Protein 8FVQ (pdb70)

Foldseek 3Di:
DAEEEEDPPVVFFDAQKKWFFFAPPDDLVRQVVLVVVLQVVQVVVVWHKDWPAADDDGTGTTMMGTHPVCVVVSSPTPRTRYMYTDGDDDDD/DQDLQLVQQAFPFADAQALEEEEEEWFDAPCLQQQHPVAEAEPAAEAFDDPCPLQRHFVVHFLSFCQAGCPQHQQPNHHYYYHYQAGSVGDGDLVSVLVVLVVVVVVCVVPPGAAYEYEAEDKDFDDPVQLVSVVVSLVVPHAYFYEQDKQLEASCGMPPLVRPLHAYEWAAASQLEWQDDPRITTHFFQSHLAYGHFFQRWGTRSPDSHDIGGHGGSSSGSSNVSNLLSGVCRVVVPDRSLRSSLVQQVSWDAPSYDLVSHDDVRSVNGGRTYGHHHHPVSPDKKGKDKHKFPWQFQDAFTKTKTDDDPQWAFQEKKKFAPVLQFFWWDWDADPNHIIIMTGGHHPGGTMMIMTMIIRAPPKDKDKDKDAAQVDKDADCAAWQEKIKGADDRDAVRMDGDHRRIMMMTIDMDHVPKDKDKDKDADPDQKDKDFDDPRKFFRYKFKHVVRWRMWHDRGRMIMTGGCSIMIMTMIMID/DPVPD

Structure (mmCIF, N/CA/C/O backbone):
data_8FVQ
#
_entry.id   8FVQ
#
_cell.length_a   71.300
_cell.length_b   150.593
_cell.length_c   63.541
_cell.angle_alpha   90.00
_cell.angle_beta   90.00
_cell.angle_gamma   90.00
#
_symmetry.space_group_name_H-M   'P 21 21 21'
#
loop_
_entity.id
_entity.type
_entity.pdbx_description
1 polymer 'Proprotein convertase subtilisin/kexin type 9'
2 polymer 'Proprotein convertase subtilisin/kexin type 9'
3 polymer 'ACE-PHE-VAL-DAB-THR-THR-PHE-MAA-BIF-YBR inhibitor'
4 water water
#
loop_
_atom_site.group_PDB
_atom_site.id
_atom_site.type_symbol
_atom_site.label_atom_id
_atom_site.label_alt_id
_atom_site.label_comp_id
_atom_site.label_asym_id
_atom_site.label_entity_id
_atom_site.label_seq_id
_atom_site.pdbx_PDB_ins_code
_atom_site.Cartn_x
_atom_site.Cartn_y
_atom_site.Cartn_z
_atom_site.occupancy
_atom_site.B_iso_or_equiv
_atom_site.auth_seq_id
_atom_site.auth_comp_id
_atom_site.auth_asym_id
_atom_site.auth_atom_id
_atom_site.pdbx_PDB_model_num
ATOM 1 N N . THR A 1 61 ? 99.752 52.725 141.688 1.00 41.61 61 THR A N 1
ATOM 2 C CA . THR A 1 61 ? 99.996 51.286 141.682 1.00 40.15 61 THR A CA 1
ATOM 3 C C . THR A 1 61 ? 99.832 50.679 140.280 1.00 35.06 61 THR A C 1
ATOM 4 O O . THR A 1 61 ? 99.956 49.471 140.123 1.00 32.16 61 THR A O 1
ATOM 8 N N . ALA A 1 62 ? 99.560 51.510 139.266 1.00 26.92 62 ALA A N 1
ATOM 9 C CA . ALA A 1 62 ? 99.276 51.008 137.925 1.00 24.13 62 ALA A CA 1
ATOM 10 C C . ALA A 1 62 ? 100.559 50.607 137.197 1.00 24.67 62 ALA A C 1
ATOM 11 O O . ALA A 1 62 ? 101.580 51.288 137.295 1.00 24.65 62 ALA A O 1
ATOM 13 N N . THR A 1 63 ? 100.501 49.510 136.439 1.00 22.99 63 THR A N 1
ATOM 14 C CA . THR A 1 63 ? 101.692 48.986 135.784 1.00 19.68 63 THR A CA 1
ATOM 15 C C . THR A 1 63 ? 101.560 48.982 134.265 1.00 20.00 63 THR A C 1
ATOM 16 O O . THR A 1 63 ? 100.461 49.027 133.708 1.00 19.33 63 THR A O 1
ATOM 20 N N . PHE A 1 64 ? 102.726 48.925 133.611 1.00 22.17 64 PHE A N 1
ATOM 21 C CA . PHE A 1 64 ? 102.878 48.926 132.160 1.00 18.59 64 PHE A CA 1
ATOM 22 C C . PHE A 1 64 ? 103.545 47.632 131.703 1.00 19.16 64 PHE A C 1
ATOM 23 O O . PHE A 1 64 ? 104.414 47.091 132.395 1.00 23.88 64 PHE A O 1
ATOM 31 N N . HIS A 1 65 ? 103.133 47.138 130.537 1.00 16.03 65 HIS A N 1
ATOM 32 C CA . HIS A 1 65 ? 103.488 45.807 130.060 1.00 16.14 65 HIS A CA 1
ATOM 33 C C . HIS A 1 65 ? 103.583 45.839 128.539 1.00 16.93 65 HIS A C 1
ATOM 34 O O . HIS A 1 65 ? 102.797 46.522 127.881 1.00 16.57 65 HIS A O 1
ATOM 41 N N . ARG A 1 66 ? 104.538 45.087 127.991 1.00 16.87 66 ARG A N 1
ATOM 42 C CA . ARG A 1 66 ? 104.731 44.984 126.552 1.00 15.06 66 ARG A CA 1
ATOM 43 C C . ARG A 1 66 ? 105.427 43.667 126.232 1.00 15.82 66 ARG A C 1
ATOM 44 O O . ARG A 1 66 ? 106.144 43.090 127.058 1.00 20.12 66 ARG A O 1
ATOM 52 N N . CYS A 1 67 ? 105.217 43.219 125.001 1.00 18.04 67 CYS A N 1
ATOM 53 C CA . CYS A 1 67 ? 105.593 41.874 124.590 1.00 18.46 67 CYS A CA 1
ATOM 54 C C . CYS A 1 67 ? 107.090 41.649 124.775 1.00 20.03 67 CYS A C 1
ATOM 55 O O . CYS A 1 67 ? 107.909 42.482 124.378 1.00 18.10 67 CYS A O 1
ATOM 58 N N . ALA A 1 68 ? 107.441 40.521 125.399 1.00 20.56 68 ALA A N 1
ATOM 59 C CA . ALA A 1 68 ? 108.841 40.174 125.602 1.00 16.00 68 ALA A CA 1
ATOM 60 C C . ALA A 1 68 ? 109.535 39.797 124.299 1.00 22.59 68 ALA A C 1
ATOM 61 O O . ALA A 1 68 ? 110.772 39.848 124.226 1.00 21.39 68 ALA A O 1
ATOM 63 N N . LYS A 1 69 ? 108.779 39.419 123.270 1.00 20.49 69 LYS A N 1
ATOM 64 C CA . LYS A 1 69 ? 109.365 39.113 121.967 1.00 23.53 69 LYS A CA 1
ATOM 65 C C . LYS A 1 69 ? 109.375 40.407 121.177 1.00 20.02 69 LYS A C 1
ATOM 66 O O . LYS A 1 69 ? 108.376 40.779 120.557 1.00 21.01 69 LYS A O 1
ATOM 72 N N . ASP A 1 70 ? 110.520 41.079 121.186 1.00 22.82 70 ASP A N 1
ATOM 73 C CA . ASP A 1 70 ? 110.630 42.413 120.606 1.00 20.59 70 ASP A CA 1
ATOM 74 C C . ASP A 1 70 ? 110.147 42.535 119.159 1.00 22.14 70 ASP A C 1
ATOM 75 O O . ASP A 1 70 ? 109.538 43.567 118.826 1.00 24.39 70 ASP A O 1
ATOM 80 N N . PRO A 1 71 ? 110.387 41.578 118.261 1.00 19.10 71 PRO A N 1
ATOM 81 C CA . PRO A 1 71 ? 109.808 41.692 116.915 1.00 16.73 71 PRO A CA 1
ATOM 82 C C . PRO A 1 71 ? 108.288 41.686 116.885 1.00 18.15 71 PRO A C 1
ATOM 83 O O . PRO A 1 71 ? 107.705 42.166 115.915 1.00 20.76 71 PRO A O 1
ATOM 87 N N . TRP A 1 72 ? 107.612 41.153 117.889 1.00 19.75 72 TRP A N 1
ATOM 88 C CA . TRP A 1 72 ? 106.160 41.077 117.811 1.00 16.51 72 TRP A CA 1
ATOM 89 C C . TRP A 1 72 ? 105.464 42.304 118.381 1.00 15.07 72 TRP A C 1
ATOM 90 O O . TRP A 1 72 ? 104.237 42.371 118.342 1.00 15.81 72 TRP A O 1
ATOM 101 N N . ARG A 1 73 ? 106.211 43.263 118.912 1.00 16.82 73 ARG A N 1
ATOM 102 C CA . ARG A 1 73 ? 105.622 44.455 119.494 1.00 13.79 73 ARG A CA 1
ATOM 103 C C . ARG A 1 73 ? 105.100 45.376 118.401 1.00 15.75 73 ARG A C 1
ATOM 104 O O . ARG A 1 73 ? 105.581 45.361 117.267 1.00 23.08 73 ARG A O 1
ATOM 112 N N . LEU A 1 74 ? 104.108 46.191 118.750 1.00 19.01 74 LEU A N 1
ATOM 113 C CA . LEU A 1 74 ? 103.557 47.214 117.857 1.00 20.00 74 LEU A CA 1
ATOM 114 C C . LEU A 1 74 ? 103.493 48.529 118.624 1.00 21.93 74 LEU A C 1
ATOM 115 O O . LEU A 1 74 ? 102.423 48.958 119.084 1.00 20.63 74 LEU A O 1
ATOM 120 N N . PRO A 1 75 ? 104.627 49.199 118.784 1.00 20.34 75 PRO A N 1
ATOM 121 C CA . PRO A 1 75 ? 104.633 50.433 119.570 1.00 19.82 75 PRO A CA 1
ATOM 122 C C . PRO A 1 75 ? 103.790 51.489 118.887 1.00 23.21 75 PRO A C 1
ATOM 123 O O . PRO A 1 75 ? 103.586 51.459 117.673 1.00 25.35 75 PRO A O 1
ATOM 127 N N . GLY A 1 76 ? 103.284 52.419 119.690 1.00 24.75 76 GLY A N 1
ATOM 128 C CA . GLY A 1 76 ? 102.448 53.493 119.210 1.00 20.20 76 GLY A CA 1
ATOM 129 C C . GLY A 1 76 ? 100.966 53.295 119.424 1.00 19.14 76 GLY A C 1
ATOM 130 O O . GLY A 1 76 ? 100.204 54.236 119.183 1.00 23.02 76 GLY A O 1
ATOM 131 N N . THR A 1 77 ? 100.532 52.097 119.823 1.00 17.41 77 THR A N 1
ATOM 132 C CA . THR A 1 77 ? 99.144 51.823 120.182 1.00 19.05 77 THR A CA 1
ATOM 133 C C . THR A 1 77 ? 99.129 51.082 121.507 1.00 18.22 77 THR A C 1
ATOM 134 O O . THR A 1 77 ? 99.962 50.200 121.749 1.00 19.31 77 THR A O 1
ATOM 138 N N . TYR A 1 78 ? 98.193 51.460 122.369 1.00 16.35 78 TYR A N 1
ATOM 139 C CA . TYR A 1 78 ? 98.167 50.983 123.741 1.00 18.04 78 TYR A CA 1
ATOM 140 C C . TYR A 1 78 ? 96.740 50.646 124.140 1.00 15.65 78 TYR A C 1
ATOM 141 O O . TYR A 1 78 ? 95.804 51.391 123.823 1.00 13.58 78 TYR A O 1
ATOM 150 N N . VAL A 1 79 ? 96.593 49.495 124.794 1.00 14.83 79 VAL A N 1
ATOM 151 C CA . VAL A 1 79 ? 95.365 49.095 125.475 1.00 16.16 79 VAL A CA 1
ATOM 152 C C . VAL A 1 79 ? 95.445 49.635 126.900 1.00 15.60 79 VAL A C 1
ATOM 153 O O . VAL A 1 79 ? 96.273 49.191 127.690 1.00 17.99 79 VAL A O 1
ATOM 157 N N . VAL A 1 80 ? 94.598 50.601 127.222 1.00 17.79 80 VAL A N 1
ATOM 158 C CA . VAL A 1 80 ? 94.462 51.121 128.581 1.00 18.13 80 VAL A CA 1
ATOM 159 C C . VAL A 1 80 ? 93.371 50.329 129.301 1.00 21.55 80 VAL A C 1
ATOM 160 O O . VAL A 1 80 ? 92.187 50.391 128.937 1.00 14.90 80 VAL A O 1
ATOM 164 N N . VAL A 1 81 ? 93.756 49.617 130.351 1.00 22.64 81 VAL A N 1
ATOM 165 C CA . VAL A 1 81 ? 92.847 48.725 131.054 1.00 17.91 81 VAL A CA 1
ATOM 166 C C . VAL A 1 81 ? 92.497 49.335 132.402 1.00 22.69 81 VAL A C 1
ATOM 167 O O . VAL A 1 81 ? 93.390 49.671 133.192 1.00 18.84 81 VAL A O 1
ATOM 171 N N . LEU A 1 82 ? 91.190 49.460 132.664 1.00 23.95 82 LEU A N 1
ATOM 172 C CA . LEU A 1 82 ? 90.654 50.136 133.834 1.00 21.38 82 LEU A CA 1
ATOM 173 C C . LEU A 1 82 ? 90.117 49.117 134.834 1.00 21.37 82 LEU A C 1
ATOM 174 O O . LEU A 1 82 ? 89.838 47.974 134.487 1.00 26.14 82 LEU A O 1
ATOM 179 N N . LYS A 1 83 ? 89.933 49.566 136.077 1.00 24.56 83 LYS A N 1
ATOM 180 C CA . LYS A 1 83 ? 89.556 48.682 137.174 1.00 21.74 83 LYS A CA 1
ATOM 181 C C . LYS A 1 83 ? 88.169 48.063 136.980 1.00 28.32 83 LYS A C 1
ATOM 182 O O . LYS A 1 83 ? 87.185 48.754 136.701 1.00 30.77 83 LYS A O 1
ATOM 188 N N . GLU A 1 84 ? 88.103 46.750 137.204 1.00 32.98 84 GLU A N 1
ATOM 189 C CA . GLU A 1 84 ? 86.962 45.864 136.976 1.00 31.37 84 GLU A CA 1
ATOM 190 C C . GLU A 1 84 ? 85.570 46.482 137.023 1.00 28.75 84 GLU A C 1
ATOM 191 O O . GLU A 1 84 ? 84.773 46.275 136.107 1.00 35.65 84 GLU A O 1
ATOM 197 N N . GLU A 1 85 ? 85.258 47.212 138.079 1.00 30.03 85 GLU A N 1
ATOM 198 C CA . GLU A 1 85 ? 83.933 47.782 138.262 1.00 30.48 85 GLU A CA 1
ATOM 199 C C . GLU A 1 85 ? 83.726 49.103 137.530 1.00 27.13 85 GLU A C 1
ATOM 200 O O . GLU A 1 85 ? 82.705 49.754 137.745 1.00 33.84 85 GLU A O 1
ATOM 206 N N . THR A 1 86 ? 84.644 49.534 136.679 1.00 26.06 86 THR A N 1
ATOM 207 C CA . THR A 1 86 ? 84.481 50.840 136.063 1.00 25.45 86 THR A CA 1
ATOM 208 C C . THR A 1 86 ? 83.367 50.786 135.021 1.00 26.09 86 THR A C 1
ATOM 209 O O . THR A 1 86 ? 83.240 49.813 134.267 1.00 22.49 86 THR A O 1
ATOM 213 N N . HIS A 1 87 ? 82.545 51.833 135.001 1.00 22.93 87 HIS A N 1
ATOM 214 C CA . HIS A 1 87 ? 81.372 51.900 134.143 1.00 22.09 87 HIS A CA 1
ATOM 215 C C . HIS A 1 87 ? 81.703 52.565 132.812 1.00 23.03 87 HIS A C 1
ATOM 216 O O . HIS A 1 87 ? 82.592 53.416 132.722 1.00 22.00 87 HIS A O 1
ATOM 223 N N . LEU A 1 88 ? 80.956 52.179 131.775 1.00 21.45 88 LEU A N 1
ATOM 224 C CA . LEU A 1 88 ? 81.246 52.672 130.433 1.00 18.96 88 LEU A CA 1
ATOM 225 C C . LEU A 1 88 ? 81.280 54.203 130.387 1.00 28.25 88 LEU A C 1
ATOM 226 O O . LEU A 1 88 ? 82.117 54.788 129.686 1.00 23.88 88 LEU A O 1
ATOM 231 N N . SER A 1 89 ? 80.397 54.870 131.147 1.00 22.27 89 SER A N 1
ATOM 232 C CA . SER A 1 89 ? 80.448 56.328 131.235 1.00 22.46 89 SER A CA 1
ATOM 233 C C . SER A 1 89 ? 81.782 56.808 131.799 1.00 26.17 89 SER A C 1
ATOM 234 O O . SER A 1 89 ? 82.323 57.827 131.355 1.00 27.00 89 SER A O 1
ATOM 237 N N . GLN A 1 90 ? 82.331 56.094 132.777 1.00 23.85 90 GLN A N 1
ATOM 238 C CA . GLN A 1 90 ? 83.641 56.480 133.279 1.00 26.02 90 GLN A CA 1
ATOM 239 C C . GLN A 1 90 ? 84.730 56.212 132.243 1.00 25.11 90 GLN A C 1
ATOM 240 O O . GLN A 1 90 ? 85.589 57.069 132.018 1.00 24.59 90 GLN A O 1
ATOM 246 N N . SER A 1 91 ? 84.696 55.045 131.578 1.00 24.76 91 SER A N 1
ATOM 247 C CA . SER A 1 91 ? 85.687 54.741 130.544 1.00 21.57 91 SER A CA 1
ATOM 248 C C . SER A 1 91 ? 85.774 55.855 129.514 1.00 21.72 91 SER A C 1
ATOM 249 O O . SER A 1 91 ? 86.865 56.352 129.225 1.00 28.42 91 SER A O 1
ATOM 252 N N . GLU A 1 92 ? 84.632 56.271 128.953 1.00 22.08 92 GLU A N 1
ATOM 253 C CA . GLU A 1 92 ? 84.651 57.332 127.945 1.00 24.04 92 GLU A CA 1
ATOM 254 C C . GLU A 1 92 ? 85.187 58.642 128.512 1.00 23.67 92 GLU A C 1
ATOM 255 O O . GLU A 1 92 ? 85.828 59.410 127.795 1.00 28.40 92 GLU A O 1
ATOM 261 N N . ARG A 1 93 ? 84.929 58.925 129.789 1.00 24.95 93 ARG A N 1
ATOM 262 C CA . ARG A 1 93 ? 85.403 60.183 130.360 1.00 26.29 93 ARG A CA 1
ATOM 263 C C . ARG A 1 93 ? 86.909 60.156 130.540 1.00 27.21 93 ARG A C 1
ATOM 264 O O . ARG A 1 93 ? 87.592 61.146 130.249 1.00 31.32 93 ARG A O 1
ATOM 272 N N . THR A 1 94 ? 87.446 59.026 131.015 1.00 25.59 94 THR A N 1
ATOM 273 C CA . THR A 1 94 ? 88.893 58.887 131.173 1.00 25.60 94 THR A CA 1
ATOM 274 C C . THR A 1 94 ? 89.619 58.976 129.829 1.00 24.46 94 THR A C 1
ATOM 275 O O . THR A 1 94 ? 90.739 59.495 129.762 1.00 27.13 94 THR A O 1
ATOM 279 N N . ALA A 1 95 ? 89.004 58.510 128.743 1.00 21.82 95 ALA A N 1
ATOM 280 C CA . ALA A 1 95 ? 89.646 58.676 127.442 1.00 21.28 95 ALA A CA 1
ATOM 281 C C . ALA A 1 95 ? 89.740 60.151 127.060 1.00 24.66 95 ALA A C 1
ATOM 282 O O . ALA A 1 95 ? 90.807 60.626 126.652 1.00 25.93 95 ALA A O 1
ATOM 284 N N . ARG A 1 96 ? 88.635 60.902 127.185 1.00 30.49 96 ARG A N 1
ATOM 285 C CA . ARG A 1 96 ? 88.683 62.318 126.809 1.00 26.92 96 ARG A CA 1
ATOM 286 C C . ARG A 1 96 ? 89.669 63.069 127.682 1.00 20.07 96 ARG A C 1
ATOM 287 O O . ARG A 1 96 ? 90.346 63.987 127.209 1.00 25.17 96 ARG A O 1
ATOM 295 N N . ARG A 1 97 ? 89.784 62.670 128.948 1.00 20.73 97 ARG A N 1
ATOM 296 C CA . ARG A 1 97 ? 90.785 63.249 129.835 1.00 19.16 97 ARG A CA 1
ATOM 297 C C . ARG A 1 97 ? 92.195 63.011 129.310 1.00 24.56 97 ARG A C 1
ATOM 298 O O . ARG A 1 97 ? 93.010 63.938 129.244 1.00 27.04 97 ARG A O 1
ATOM 306 N N . LEU A 1 98 ? 92.502 61.767 128.929 1.00 20.39 98 LEU A N 1
ATOM 307 C CA . LEU A 1 98 ? 93.798 61.471 128.335 1.00 19.02 98 LEU A CA 1
ATOM 308 C C . LEU A 1 98 ? 94.056 62.351 127.129 1.00 20.41 98 LEU A C 1
ATOM 309 O O . LEU A 1 98 ? 95.105 62.994 127.024 1.00 24.82 98 LEU A O 1
ATOM 314 N N . GLN A 1 99 ? 93.101 62.398 126.204 1.00 22.26 99 GLN A N 1
ATOM 315 C CA . GLN A 1 99 ? 93.267 63.228 125.017 1.00 21.58 99 GLN A CA 1
ATOM 316 C C . GLN A 1 99 ? 93.526 64.683 125.383 1.00 24.89 99 GLN A C 1
ATOM 317 O O . GLN A 1 99 ? 94.349 65.351 124.749 1.00 27.40 99 GLN A O 1
ATOM 323 N N . ALA A 1 100 ? 92.834 65.194 126.401 1.00 26.85 100 ALA A N 1
ATOM 324 C CA . ALA A 1 100 ? 92.968 66.607 126.736 1.00 25.24 100 ALA A CA 1
ATOM 325 C C . ALA A 1 100 ? 94.325 66.904 127.368 1.00 26.75 100 ALA A C 1
ATOM 326 O O . ALA A 1 100 ? 95.011 67.851 126.967 1.00 23.63 100 ALA A O 1
ATOM 328 N N . GLN A 1 101 ? 94.729 66.105 128.363 1.00 26.64 101 GLN A N 1
ATOM 329 C CA . GLN A 1 101 ? 96.045 66.290 128.967 1.00 26.15 101 GLN A CA 1
ATOM 330 C C . GLN A 1 101 ? 97.167 66.087 127.957 1.00 30.00 101 GLN A C 1
ATOM 331 O O . GLN A 1 101 ? 98.230 66.709 128.080 1.00 35.08 101 GLN A O 1
ATOM 337 N N . ALA A 1 102 ? 96.962 65.232 126.953 1.00 26.04 102 ALA A N 1
ATOM 338 C CA . ALA A 1 102 ? 97.994 65.065 125.937 1.00 25.98 102 ALA A CA 1
ATOM 339 C C . ALA A 1 102 ? 98.067 66.287 125.030 1.00 29.26 102 ALA A C 1
ATOM 340 O O . ALA A 1 102 ? 99.159 66.785 124.732 1.00 36.07 102 ALA A O 1
ATOM 342 N N . ALA A 1 103 ? 96.915 66.781 124.573 1.00 28.82 103 ALA A N 1
ATOM 343 C CA . ALA A 1 103 ? 96.919 67.921 123.663 1.00 26.64 103 ALA A CA 1
ATOM 344 C C . ALA A 1 103 ? 97.531 69.140 124.329 1.00 23.14 103 ALA A C 1
ATOM 345 O O . ALA A 1 103 ? 98.230 69.919 123.682 1.00 30.78 103 ALA A O 1
ATOM 347 N N . ARG A 1 104 ? 97.290 69.314 125.626 1.00 24.45 104 ARG A N 1
ATOM 348 C CA . ARG A 1 104 ? 97.933 70.397 126.358 1.00 29.99 104 ARG A CA 1
ATOM 349 C C . ARG A 1 104 ? 99.444 70.336 126.218 1.00 36.39 104 ARG A C 1
ATOM 350 O O . ARG A 1 104 ? 100.120 71.363 126.331 1.00 39.59 104 ARG A O 1
ATOM 358 N N . ARG A 1 105 ? 99.989 69.152 125.968 1.00 32.90 105 ARG A N 1
ATOM 359 C CA . ARG A 1 105 ? 101.420 68.976 125.836 1.00 26.16 105 ARG A CA 1
ATOM 360 C C . ARG A 1 105 ? 101.877 68.897 124.387 1.00 29.41 105 ARG A C 1
ATOM 361 O O . ARG A 1 105 ? 103.068 68.696 124.138 1.00 29.25 105 ARG A O 1
ATOM 369 N N . GLY A 1 106 ? 100.976 69.044 123.426 1.00 31.60 106 GLY A N 1
ATOM 370 C CA . GLY A 1 106 ? 101.355 69.004 122.029 1.00 24.84 106 GLY A CA 1
ATOM 371 C C . GLY A 1 106 ? 101.236 67.655 121.359 1.00 31.44 106 GLY A C 1
ATOM 372 O O . GLY A 1 106 ? 101.672 67.514 120.207 1.00 26.34 106 GLY A O 1
ATOM 373 N N . TYR A 1 107 ? 100.661 66.660 122.029 1.00 24.79 107 TYR A N 1
ATOM 374 C CA . TYR A 1 107 ? 100.527 65.328 121.459 1.00 22.68 107 TYR A CA 1
ATOM 375 C C . TYR A 1 107 ? 99.128 65.151 120.894 1.00 29.30 107 TYR A C 1
ATOM 376 O O . TYR A 1 107 ? 98.141 65.316 121.621 1.00 32.38 107 TYR A O 1
ATOM 385 N N . LEU A 1 108 ? 99.052 64.832 119.601 1.00 26.94 108 LEU A N 1
ATOM 386 C CA . LEU A 1 108 ? 97.844 64.251 119.039 1.00 27.76 108 LEU A CA 1
ATOM 387 C C . LEU A 1 108 ? 97.664 62.833 119.566 1.00 27.39 108 LEU A C 1
ATOM 388 O O . LEU A 1 108 ? 98.631 62.101 119.784 1.00 27.92 108 LEU A O 1
ATOM 393 N N . THR A 1 109 ? 96.414 62.460 119.805 1.00 27.40 109 THR A N 1
ATOM 394 C CA . THR A 1 109 ? 96.051 61.101 120.161 1.00 23.41 109 THR A CA 1
ATOM 395 C C . THR A 1 109 ? 94.816 60.722 119.364 1.00 24.34 109 THR A C 1
ATOM 396 O O . THR A 1 109 ? 94.165 61.568 118.759 1.00 26.03 109 THR A O 1
ATOM 400 N N . LYS A 1 110 ? 94.486 59.436 119.370 1.00 30.49 110 LYS A N 1
ATOM 401 C CA . LYS A 1 110 ? 93.301 58.954 118.672 1.00 23.50 110 LYS A CA 1
ATOM 402 C C . LYS A 1 110 ? 92.730 57.779 119.455 1.00 25.50 110 LYS A C 1
ATOM 403 O O . LYS A 1 110 ? 93.415 56.771 119.658 1.00 23.77 110 LYS A O 1
ATOM 409 N N . ILE A 1 111 ? 91.486 57.918 119.905 1.00 23.81 111 ILE A N 1
ATOM 410 C CA . ILE A 1 111 ? 90.798 56.865 120.641 1.00 19.98 111 ILE A CA 1
ATOM 411 C C . ILE A 1 111 ? 90.174 55.919 119.620 1.00 22.12 111 ILE A C 1
ATOM 412 O O . ILE A 1 111 ? 89.181 56.270 118.985 1.00 23.11 111 ILE A O 1
ATOM 417 N N . LEU A 1 112 ? 90.745 54.720 119.463 1.00 14.62 112 LEU A N 1
ATOM 418 C CA . LEU A 1 112 ? 90.264 53.824 118.419 1.00 13.21 112 LEU A CA 1
ATOM 419 C C . LEU A 1 112 ? 89.068 52.992 118.857 1.00 15.44 112 LEU A C 1
ATOM 420 O O . LEU A 1 112 ? 88.307 52.533 118.000 1.00 19.81 112 LEU A O 1
ATOM 425 N N . HIS A 1 113 ? 88.870 52.791 120.155 1.00 16.01 113 HIS A N 1
ATOM 426 C CA . HIS A 1 113 ? 87.838 51.881 120.625 1.00 13.73 113 HIS A CA 1
ATOM 427 C C . HIS A 1 113 ? 87.689 52.046 122.127 1.00 16.32 113 HIS A C 1
ATOM 428 O O . HIS A 1 113 ? 88.682 52.240 122.826 1.00 16.98 113 HIS A O 1
ATOM 435 N N . VAL A 1 114 ? 86.455 51.959 122.614 1.00 18.78 114 VAL A N 1
ATOM 436 C CA . VAL A 1 114 ? 86.172 51.971 124.044 1.00 19.56 114 VAL A CA 1
ATOM 437 C C . VAL A 1 114 ? 85.606 50.608 124.421 1.00 20.17 114 VAL A C 1
ATOM 438 O O . VAL A 1 114 ? 84.484 50.265 124.036 1.00 20.20 114 VAL A O 1
ATOM 442 N N . PHE A 1 115 ? 86.369 49.844 125.201 1.00 19.23 115 PHE A N 1
ATOM 443 C CA . PHE A 1 115 ? 85.935 48.534 125.660 1.00 16.57 115 PHE A CA 1
ATOM 444 C C . PHE A 1 115 ? 84.886 48.630 126.755 1.00 25.21 115 PHE A C 1
ATOM 445 O O . PHE A 1 115 ? 85.013 49.411 127.710 1.00 30.24 115 PHE A O 1
ATOM 453 N N . HIS A 1 116 ? 83.851 47.811 126.613 1.00 24.21 116 HIS A N 1
ATOM 454 C CA . HIS A 1 116 ? 82.978 47.451 127.716 1.00 22.15 116 HIS A CA 1
ATOM 455 C C . HIS A 1 116 ? 82.305 46.138 127.348 1.00 20.81 116 HIS A C 1
ATOM 456 O O . HIS A 1 116 ? 81.968 45.909 126.182 1.00 23.68 116 HIS A O 1
ATOM 463 N N . GLY A 1 117 ? 82.152 45.272 128.334 1.00 18.37 117 GLY A N 1
ATOM 464 C CA . GLY A 1 117 ? 81.515 43.996 128.102 1.00 26.95 117 GLY A CA 1
ATOM 465 C C . GLY A 1 117 ? 82.275 42.853 128.743 1.00 30.15 117 GLY A C 1
ATOM 466 O O . GLY A 1 117 ? 81.679 41.976 129.373 1.00 41.99 117 GLY A O 1
ATOM 467 N N . LEU A 1 118 ? 83.590 42.839 128.551 1.00 29.70 118 LEU A N 1
ATOM 468 C CA . LEU A 1 118 ? 84.488 41.945 129.268 1.00 27.65 118 LEU A CA 1
ATOM 469 C C . LEU A 1 118 ? 85.433 42.745 130.148 1.00 29.25 118 LEU A C 1
ATOM 470 O O . LEU A 1 118 ? 85.363 42.639 131.377 1.00 32.85 118 LEU A O 1
ATOM 475 N N . LEU A 1 119 ? 86.289 43.571 129.555 1.00 23.61 119 LEU A N 1
ATOM 476 C CA . LEU A 1 119 ? 87.158 44.510 130.234 1.00 26.28 119 LEU A CA 1
ATOM 477 C C . LEU A 1 119 ? 86.715 45.924 129.913 1.00 24.27 119 LEU A C 1
ATOM 478 O O . LEU A 1 119 ? 86.401 46.219 128.761 1.00 25.88 119 LEU A O 1
ATOM 483 N N . PRO A 1 120 ? 86.665 46.807 130.898 1.00 26.82 120 PRO A N 1
ATOM 484 C CA . PRO A 1 120 ? 86.487 48.233 130.610 1.00 18.41 120 PRO A CA 1
ATOM 485 C C . PRO A 1 120 ? 87.824 48.892 130.273 1.00 23.21 120 PRO A C 1
ATOM 486 O O . PRO A 1 120 ? 88.904 48.439 130.679 1.00 16.83 120 PRO A O 1
ATOM 490 N N . GLY A 1 121 ? 87.756 49.966 129.504 1.00 18.25 121 GLY A N 1
ATOM 491 C CA . GLY A 1 121 ? 88.999 50.533 129.033 1.00 18.61 121 GLY A CA 1
ATOM 492 C C . GLY A 1 121 ? 88.843 51.046 127.627 1.00 18.29 121 GLY A C 1
ATOM 493 O O . GLY A 1 121 ? 87.728 51.238 127.147 1.00 23.51 121 GLY A O 1
ATOM 494 N N . PHE A 1 122 ? 89.977 51.281 126.976 1.00 15.99 122 PHE A N 1
ATOM 495 C CA . PHE A 1 122 ? 89.956 51.821 125.626 1.00 15.45 122 PHE A CA 1
ATOM 496 C C . PHE A 1 122 ? 91.298 51.601 124.925 1.00 16.64 122 PHE A C 1
ATOM 497 O O . PHE A 1 122 ? 92.321 51.325 125.552 1.00 19.57 122 PHE A O 1
ATOM 505 N N . LEU A 1 123 ? 91.269 51.739 123.609 1.00 13.58 123 LEU A N 1
ATOM 506 C CA . LEU A 1 123 ? 92.432 51.599 122.750 1.00 16.45 123 LEU A CA 1
ATOM 507 C C . LEU A 1 123 ? 92.810 52.970 122.205 1.00 16.53 123 LEU A C 1
ATOM 508 O O . LEU A 1 123 ? 92.007 53.599 121.516 1.00 20.47 123 LEU A O 1
ATOM 513 N N . VAL A 1 124 ? 94.036 53.412 122.469 1.00 22.85 124 VAL A N 1
ATOM 514 C CA . VAL A 1 124 ? 94.504 54.740 122.072 1.00 21.34 124 VAL A CA 1
ATOM 515 C C . VAL A 1 124 ? 95.760 54.622 121.210 1.00 18.64 124 VAL A C 1
ATOM 516 O O . VAL A 1 124 ? 96.650 53.813 121.483 1.00 19.76 124 VAL A O 1
ATOM 520 N N . LYS A 1 125 ? 95.822 55.433 120.167 1.00 20.02 125 LYS A N 1
ATOM 521 C CA . LYS A 1 125 ? 97.027 55.625 119.372 1.00 19.03 125 LYS A CA 1
ATOM 522 C C . LYS A 1 125 ? 97.722 56.880 119.887 1.00 19.25 125 LYS A C 1
ATOM 523 O O . LYS A 1 125 ? 97.151 57.973 119.830 1.00 20.16 125 LYS A O 1
ATOM 529 N N . MET A 1 126 ? 98.916 56.725 120.449 1.00 19.86 126 MET A N 1
ATOM 530 C CA . MET A 1 126 ? 99.621 57.873 121.009 1.00 18.62 126 MET A CA 1
ATOM 531 C C . MET A 1 126 ? 101.088 57.511 121.121 1.00 21.74 126 MET A C 1
ATOM 532 O O . MET A 1 126 ? 101.475 56.344 120.978 1.00 22.64 126 MET A O 1
ATOM 537 N N . SER A 1 127 ? 101.903 58.534 121.364 1.00 21.95 127 SER A N 1
ATOM 538 C CA . SER A 1 127 ? 103.321 58.308 121.589 1.00 19.23 127 SER A CA 1
ATOM 539 C C . SER A 1 127 ? 103.527 57.710 122.967 1.00 19.57 127 SER A C 1
ATOM 540 O O . SER A 1 127 ? 102.710 57.895 123.874 1.00 18.44 127 SER A O 1
ATOM 543 N N . GLY A 1 128 ? 104.619 56.953 123.100 1.00 18.27 128 GLY A N 1
ATOM 544 C CA . GLY A 1 128 ? 104.909 56.311 124.365 1.00 17.27 128 GLY A CA 1
ATOM 545 C C . GLY A 1 128 ? 105.214 57.287 125.479 1.00 16.35 128 GLY A C 1
ATOM 546 O O . GLY A 1 128 ? 104.982 56.970 126.647 1.00 19.06 128 GLY A O 1
ATOM 547 N N . ASP A 1 129 ? 105.744 58.473 125.138 1.00 16.50 129 ASP A N 1
ATOM 548 C CA . ASP A 1 129 ? 106.004 59.559 126.082 1.00 15.32 129 ASP A CA 1
ATOM 549 C C . ASP A 1 129 ? 104.886 59.729 127.101 1.00 22.04 129 ASP A C 1
ATOM 550 O O . ASP A 1 129 ? 105.141 60.087 128.255 1.00 33.55 129 ASP A O 1
ATOM 555 N N . LEU A 1 130 ? 103.646 59.474 126.699 1.00 18.12 130 LEU A N 1
ATOM 556 C CA . LEU A 1 130 ? 102.513 59.778 127.555 1.00 18.84 130 LEU A CA 1
ATOM 557 C C . LEU A 1 130 ? 102.244 58.697 128.583 1.00 17.50 130 LEU A C 1
ATOM 558 O O . LEU A 1 130 ? 101.301 58.828 129.372 1.00 21.50 130 LEU A O 1
ATOM 563 N N . LEU A 1 131 ? 103.051 57.650 128.618 1.00 14.70 131 LEU A N 1
ATOM 564 C CA . LEU A 1 131 ? 102.674 56.510 129.437 1.00 18.77 131 LEU A CA 1
ATOM 565 C C . LEU A 1 131 ? 102.716 56.856 130.921 1.00 20.26 131 LEU A C 1
ATOM 566 O O . LEU A 1 131 ? 101.826 56.448 131.678 1.00 28.37 131 LEU A O 1
ATOM 571 N N . GLU A 1 132 ? 103.706 57.634 131.362 1.00 21.97 132 GLU A N 1
ATOM 572 C CA . GLU A 1 132 ? 103.726 58.051 132.767 1.00 23.76 132 GLU A CA 1
ATOM 573 C C . GLU A 1 132 ? 102.498 58.885 133.118 1.00 21.47 132 GLU A C 1
ATOM 574 O O . GLU A 1 132 ? 101.966 58.780 134.228 1.00 20.47 132 GLU A O 1
ATOM 580 N N . LEU A 1 133 ? 102.038 59.721 132.182 1.00 23.90 133 LEU A N 1
ATOM 581 C CA . LEU A 1 133 ? 100.799 60.473 132.374 1.00 22.22 133 LEU A CA 1
ATOM 582 C C . LEU A 1 133 ? 99.587 59.545 132.394 1.00 24.11 133 LEU A C 1
ATOM 583 O O . LEU A 1 133 ? 98.789 59.565 133.342 1.00 23.17 133 LEU A O 1
ATOM 588 N N . ALA A 1 134 ? 99.439 58.716 131.355 1.00 17.16 134 ALA A N 1
ATOM 589 C CA . ALA A 1 134 ? 98.295 57.822 131.289 1.00 18.63 134 ALA A CA 1
ATOM 590 C C . ALA A 1 134 ? 98.266 56.854 132.468 1.00 24.83 134 ALA A C 1
ATOM 591 O O . ALA A 1 134 ? 97.185 56.503 132.960 1.00 28.73 134 ALA A O 1
ATOM 593 N N . LEU A 1 135 ? 99.426 56.446 132.976 1.00 21.89 135 LEU A N 1
ATOM 594 C CA . LEU A 1 135 ? 99.398 55.560 134.132 1.00 20.75 135 LEU A CA 1
ATOM 595 C C . LEU A 1 135 ? 98.767 56.227 135.344 1.00 20.22 135 LEU A C 1
ATOM 596 O O . LEU A 1 135 ? 98.304 55.528 136.249 1.00 22.53 135 LEU A O 1
ATOM 601 N N . LYS A 1 136 ? 98.709 57.552 135.372 1.00 18.13 136 LYS A N 1
ATOM 602 C CA . LYS A 1 136 ? 98.227 58.276 136.535 1.00 20.81 136 LYS A CA 1
ATOM 603 C C . LYS A 1 136 ? 96.759 58.645 136.449 1.00 22.63 136 LYS A C 1
ATOM 604 O O . LYS A 1 136 ? 96.227 59.212 137.405 1.00 23.55 136 LYS A O 1
ATOM 610 N N . LEU A 1 137 ? 96.093 58.340 135.339 1.00 25.94 137 LEU A N 1
ATOM 611 C CA . LEU A 1 137 ? 94.675 58.653 135.212 1.00 26.56 137 LEU A CA 1
ATOM 612 C C . LEU A 1 137 ? 93.860 57.907 136.262 1.00 26.88 137 LEU A C 1
ATOM 613 O O . LEU A 1 137 ? 94.276 56.855 136.752 1.00 24.80 137 LEU A O 1
ATOM 618 N N . PRO A 1 138 ? 92.702 58.436 136.636 1.00 33.97 138 PRO A N 1
ATOM 619 C CA . PRO A 1 138 ? 91.842 57.713 137.573 1.00 32.84 138 PRO A CA 1
ATOM 620 C C . PRO A 1 138 ? 91.382 56.407 136.954 1.00 28.50 138 PRO A C 1
ATOM 621 O O . PRO A 1 138 ? 91.278 56.287 135.733 1.00 27.57 138 PRO A O 1
ATOM 625 N N . HIS A 1 139 ? 91.129 55.422 137.816 1.00 21.75 139 HIS A N 1
ATOM 626 C CA . HIS A 1 139 ? 90.542 54.135 137.445 1.00 27.62 139 HIS A CA 1
ATOM 627 C C . HIS A 1 139 ? 91.514 53.199 136.724 1.00 23.00 139 HIS A C 1
ATOM 628 O O . HIS A 1 139 ? 91.177 52.032 136.499 1.00 21.60 139 HIS A O 1
ATOM 635 N N . VAL A 1 140 ? 92.700 53.670 136.342 1.00 17.38 140 VAL A N 1
ATOM 636 C CA . VAL A 1 140 ? 93.582 52.830 135.537 1.00 24.21 140 VAL A CA 1
ATOM 637 C C . VAL A 1 140 ? 94.063 51.639 136.364 1.00 23.81 140 VAL A C 1
ATOM 638 O O . VAL A 1 140 ? 94.494 51.788 137.517 1.00 22.14 140 VAL A O 1
ATOM 642 N N . ASP A 1 141 ? 93.968 50.445 135.779 1.00 19.74 141 ASP A N 1
ATOM 643 C CA . ASP A 1 141 ? 94.499 49.225 136.378 1.00 23.57 141 ASP A CA 1
ATOM 644 C C . ASP A 1 141 ? 95.901 48.939 135.836 1.00 22.81 141 ASP A C 1
ATOM 645 O O . ASP A 1 141 ? 96.861 48.828 136.601 1.00 22.50 141 ASP A O 1
ATOM 650 N N . TYR A 1 142 ? 96.038 48.851 134.519 1.00 19.92 142 TYR A N 1
ATOM 651 C CA . TYR A 1 142 ? 97.344 48.678 133.899 1.00 22.35 142 TYR A CA 1
ATOM 652 C C . TYR A 1 142 ? 97.199 49.028 132.420 1.00 23.31 142 TYR A C 1
ATOM 653 O O . TYR A 1 142 ? 96.088 49.173 131.899 1.00 23.37 142 TYR A O 1
ATOM 662 N N . ILE A 1 143 ? 98.337 49.184 131.750 1.00 18.24 143 ILE A N 1
ATOM 663 C CA . ILE A 1 143 ? 98.370 49.528 130.339 1.00 12.55 143 ILE A CA 1
ATOM 664 C C . ILE A 1 143 ? 99.294 48.550 129.646 1.00 15.40 143 ILE A C 1
ATOM 665 O O . ILE A 1 143 ? 100.362 48.224 130.178 1.00 16.58 143 ILE A O 1
ATOM 670 N N . GLU A 1 144 ? 98.890 48.093 128.451 1.00 16.02 144 GLU A N 1
ATOM 671 C CA . GLU A 1 144 ? 99.659 47.145 127.650 1.00 15.00 144 GLU A CA 1
ATOM 672 C C . GLU A 1 144 ? 99.819 47.654 126.219 1.00 17.71 144 GLU A C 1
ATOM 673 O O . GLU A 1 144 ? 98.853 48.113 125.597 1.00 14.15 144 GLU A O 1
ATOM 679 N N . GLU A 1 145 ? 101.046 47.558 125.703 1.00 18.33 145 GLU A N 1
ATOM 680 C CA . GLU A 1 145 ? 101.354 47.939 124.334 1.00 14.47 145 GLU A CA 1
ATOM 681 C C . GLU A 1 145 ? 100.833 46.875 123.369 1.00 16.41 145 GLU A C 1
ATOM 682 O O . GLU A 1 145 ? 100.938 45.679 123.633 1.00 17.57 145 GLU A O 1
ATOM 688 N N . ASP A 1 146 ? 100.234 47.302 122.259 1.00 18.75 146 ASP A N 1
ATOM 689 C CA . ASP A 1 146 ? 99.678 46.327 121.323 1.00 16.87 146 ASP A CA 1
ATOM 690 C C . ASP A 1 146 ? 100.785 45.459 120.718 1.00 19.10 146 ASP A C 1
ATOM 691 O O . ASP A 1 146 ? 101.945 45.870 120.630 1.00 16.19 146 ASP A O 1
ATOM 696 N N . SER A 1 147 ? 100.417 44.241 120.300 1.00 16.59 147 SER A N 1
ATOM 697 C CA . SER A 1 147 ? 101.366 43.319 119.696 1.00 11.62 147 SER A CA 1
ATOM 698 C C . SER A 1 147 ? 100.665 42.387 118.714 1.00 16.70 147 SER A C 1
ATOM 699 O O . SER A 1 147 ? 99.433 42.347 118.625 1.00 14.83 147 SER A O 1
ATOM 702 N N . SER A 1 148 ? 101.479 41.593 118.009 1.00 15.31 148 SER A N 1
ATOM 703 C CA . SER A 1 148 ? 101.031 40.719 116.931 1.00 14.40 148 SER A CA 1
ATOM 704 C C . SER A 1 148 ? 100.604 39.344 117.433 1.00 20.50 148 SER A C 1
ATOM 705 O O . SER A 1 148 ? 101.184 38.793 118.376 1.00 21.23 148 SER A O 1
ATOM 708 N N . VAL A 1 149 ? 99.592 38.783 116.764 1.00 18.81 149 VAL A N 1
ATOM 709 C CA . VAL A 1 149 ? 99.223 37.376 116.851 1.00 16.39 149 VAL A CA 1
ATOM 710 C C . VAL A 1 149 ? 99.236 36.784 115.443 1.00 17.57 149 VAL A C 1
ATOM 711 O O . VAL A 1 149 ? 99.014 37.487 114.450 1.00 17.46 149 VAL A O 1
ATOM 715 N N . PHE A 1 150 ? 99.479 35.480 115.356 1.00 14.96 150 PHE A N 1
ATOM 716 C CA . PHE A 1 150 ? 99.691 34.832 114.069 1.00 16.97 150 PHE A CA 1
ATOM 717 C C . PHE A 1 150 ? 98.860 33.561 113.941 1.00 20.14 150 PHE A C 1
ATOM 718 O O . PHE A 1 150 ? 98.613 32.850 114.924 1.00 20.19 150 PHE A O 1
ATOM 726 N N . ALA A 1 151 ? 98.439 33.284 112.705 1.00 16.21 151 ALA A N 1
ATOM 727 C CA . ALA A 1 151 ? 97.789 32.023 112.384 1.00 15.61 151 ALA A CA 1
ATOM 728 C C . ALA A 1 151 ? 98.655 30.848 112.799 1.00 16.49 151 ALA A C 1
ATOM 729 O O . ALA A 1 151 ? 99.812 30.753 112.390 1.00 18.64 151 ALA A O 1
ATOM 731 N N . GLN A 1 152 ? 98.090 29.949 113.609 1.00 20.25 152 GLN A N 1
ATOM 732 C CA . GLN A 1 152 ? 98.806 28.746 114.073 1.00 18.47 152 GLN A CA 1
ATOM 733 C C . GLN A 1 152 ? 98.308 27.477 113.393 1.00 17.56 152 GLN A C 1
ATOM 734 O O . GLN A 1 152 ? 98.694 26.380 113.797 1.00 17.80 152 GLN A O 1
ATOM 741 N N . SER B 2 1 ? 89.412 5.078 103.290 1.00 38.64 153 SER B N 1
ATOM 742 C CA . SER B 2 1 ? 88.893 6.345 102.795 1.00 36.33 153 SER B CA 1
ATOM 743 C C . SER B 2 1 ? 88.775 7.356 103.933 1.00 40.30 153 SER B C 1
ATOM 744 O O . SER B 2 1 ? 89.151 8.516 103.757 1.00 47.64 153 SER B O 1
ATOM 747 N N . ILE B 2 2 ? 88.265 6.913 105.085 1.00 36.20 154 ILE B N 1
ATOM 748 C CA . ILE B 2 2 ? 88.166 7.733 106.300 1.00 31.38 154 ILE B CA 1
ATOM 749 C C . ILE B 2 2 ? 89.523 8.354 106.623 1.00 28.78 154 ILE B C 1
ATOM 750 O O . ILE B 2 2 ? 90.509 7.618 106.780 1.00 26.73 154 ILE B O 1
ATOM 755 N N . PRO B 2 3 ? 89.634 9.679 106.740 1.00 24.86 155 PRO B N 1
ATOM 756 C CA . PRO B 2 3 ? 90.939 10.275 107.025 1.00 20.15 155 PRO B CA 1
ATOM 757 C C . PRO B 2 3 ? 91.466 9.828 108.377 1.00 21.03 155 PRO B C 1
ATOM 758 O O . PRO B 2 3 ? 90.709 9.611 109.324 1.00 24.85 155 PRO B O 1
ATOM 762 N N . TRP B 2 4 ? 92.787 9.687 108.456 1.00 19.63 156 TRP B N 1
ATOM 763 C CA . TRP B 2 4 ? 93.407 9.143 109.659 1.00 20.07 156 TRP B CA 1
ATOM 764 C C . TRP B 2 4 ? 92.950 9.891 110.905 1.00 25.72 156 TRP B C 1
ATOM 765 O O . TRP B 2 4 ? 92.545 9.272 111.895 1.00 26.94 156 TRP B O 1
ATOM 776 N N . ASN B 2 5 ? 92.974 11.231 110.859 1.00 24.03 157 ASN B N 1
ATOM 777 C CA . ASN B 2 5 ? 92.654 12.019 112.045 1.00 21.22 157 ASN B CA 1
ATOM 778 C C . ASN B 2 5 ? 91.241 11.743 112.538 1.00 21.65 157 ASN B C 1
ATOM 779 O O . ASN B 2 5 ? 91.000 11.704 113.749 1.00 21.88 157 ASN B O 1
ATOM 784 N N . LEU B 2 6 ? 90.291 11.536 111.622 1.00 20.24 158 LEU B N 1
ATOM 785 C CA . LEU B 2 6 ? 88.928 11.279 112.077 1.00 23.49 158 LEU B CA 1
ATOM 786 C C . LEU B 2 6 ? 88.817 9.888 112.680 1.00 24.95 158 LEU B C 1
ATOM 787 O O . LEU B 2 6 ? 88.124 9.696 113.682 1.00 24.31 158 LEU B O 1
ATOM 792 N N . GLU B 2 7 ? 89.520 8.910 112.111 1.00 27.24 159 GLU B N 1
ATOM 793 C CA . GLU B 2 7 ? 89.533 7.588 112.724 1.00 21.85 159 GLU B CA 1
ATOM 794 C C . GLU B 2 7 ? 90.185 7.637 114.099 1.00 23.91 159 GLU B C 1
ATOM 795 O O . GLU B 2 7 ? 89.727 6.969 115.039 1.00 20.06 159 GLU B O 1
ATOM 801 N N . ARG B 2 8 ? 91.251 8.438 114.238 1.00 20.77 160 ARG B N 1
ATOM 802 C CA . ARG B 2 8 ? 92.013 8.450 115.476 1.00 15.93 160 ARG B CA 1
ATOM 803 C C . ARG B 2 8 ? 91.151 8.874 116.653 1.00 21.57 160 ARG B C 1
ATOM 804 O O . ARG B 2 8 ? 91.346 8.383 117.771 1.00 18.67 160 ARG B O 1
ATOM 812 N N . ILE B 2 9 ? 90.179 9.760 116.430 1.00 18.07 161 ILE B N 1
ATOM 813 C CA . ILE B 2 9 ? 89.354 10.245 117.521 1.00 16.08 161 ILE B CA 1
ATOM 814 C C . ILE B 2 9 ? 88.064 9.442 117.654 1.00 18.43 161 ILE B C 1
ATOM 815 O O . ILE B 2 9 ? 87.162 9.839 118.383 1.00 23.93 161 ILE B O 1
ATOM 820 N N . THR B 2 10 ? 87.956 8.332 116.967 1.00 21.23 162 THR B N 1
ATOM 821 C CA . THR B 2 10 ? 86.812 7.447 117.153 1.00 20.27 162 THR B CA 1
ATOM 822 C C . THR B 2 10 ? 87.071 6.527 118.344 1.00 22.67 162 THR B C 1
ATOM 823 O O . THR B 2 10 ? 88.145 5.927 118.436 1.00 21.15 162 THR B O 1
ATOM 827 N N . PRO B 2 11 ? 86.135 6.405 119.275 1.00 25.52 163 PRO B N 1
ATOM 828 C CA . PRO B 2 11 ? 86.369 5.587 120.466 1.00 22.36 163 PRO B CA 1
ATOM 829 C C . PRO B 2 11 ? 86.353 4.108 120.126 1.00 28.73 163 PRO B C 1
ATOM 830 O O . PRO B 2 11 ? 85.864 3.717 119.056 1.00 30.47 163 PRO B O 1
ATOM 834 N N . PRO B 2 12 ? 86.874 3.251 121.016 1.00 33.60 164 PRO B N 1
ATOM 835 C CA . PRO B 2 12 ? 86.859 1.799 120.750 1.00 27.69 164 PRO B CA 1
ATOM 836 C C . PRO B 2 12 ? 85.457 1.201 120.617 1.00 30.93 164 PRO B C 1
ATOM 837 O O . PRO B 2 12 ? 85.319 0.069 120.129 1.00 28.13 164 PRO B O 1
ATOM 841 N N . ARG B 2 13 ? 84.424 1.924 121.027 1.00 29.71 165 ARG B N 1
ATOM 842 C CA . ARG B 2 13 ? 83.045 1.486 120.896 1.00 34.32 165 ARG B CA 1
ATOM 843 C C . ARG B 2 13 ? 82.228 2.705 120.496 1.00 36.34 165 ARG B C 1
ATOM 844 O O . ARG B 2 13 ? 82.276 3.724 121.188 1.00 42.65 165 ARG B O 1
ATOM 852 N N . TYR B 2 14 ? 81.514 2.638 119.375 1.00 30.98 166 TYR B N 1
ATOM 853 C CA . TYR B 2 14 ? 80.812 3.831 118.915 1.00 41.21 166 TYR B CA 1
ATOM 854 C C . TYR B 2 14 ? 79.543 3.469 118.140 1.00 45.36 166 TYR B C 1
ATOM 855 O O . TYR B 2 14 ? 79.288 2.309 117.806 1.00 43.48 166 TYR B O 1
ATOM 864 N N . ARG B 2 15 ? 78.744 4.498 117.865 1.00 41.76 167 ARG B N 1
ATOM 865 C CA . ARG B 2 15 ? 77.416 4.355 117.303 1.00 38.86 167 ARG B CA 1
ATOM 866 C C . ARG B 2 15 ? 77.335 4.972 115.911 1.00 39.98 167 ARG B C 1
ATOM 867 O O . ARG B 2 15 ? 77.047 4.285 114.930 1.00 41.50 167 ARG B O 1
ATOM 875 N N . GLY B 2 24 ? 76.749 15.962 114.491 1.00 49.61 176 GLY B N 1
ATOM 876 C CA . GLY B 2 24 ? 76.337 16.529 115.761 1.00 53.53 176 GLY B CA 1
ATOM 877 C C . GLY B 2 24 ? 76.638 18.013 115.839 1.00 48.33 176 GLY B C 1
ATOM 878 O O . GLY B 2 24 ? 77.110 18.601 114.864 1.00 51.33 176 GLY B O 1
ATOM 879 N N . GLY B 2 25 ? 76.343 18.621 116.986 1.00 46.67 177 GLY B N 1
ATOM 880 C CA . GLY B 2 25 ? 76.690 20.008 117.248 1.00 44.60 177 GLY B CA 1
ATOM 881 C C . GLY B 2 25 ? 75.616 21.049 116.984 1.00 49.33 177 GLY B C 1
ATOM 882 O O . GLY B 2 25 ? 75.890 22.243 117.155 1.00 52.28 177 GLY B O 1
ATOM 883 N N . SER B 2 26 ? 74.399 20.643 116.598 1.00 48.59 178 SER B N 1
ATOM 884 C CA . SER B 2 26 ? 73.435 21.583 116.023 1.00 48.95 178 SER B CA 1
ATOM 885 C C . SER B 2 26 ? 72.853 22.558 117.048 1.00 48.28 178 SER B C 1
ATOM 886 O O . SER B 2 26 ? 72.499 23.690 116.690 1.00 47.83 178 SER B O 1
ATOM 889 N N . LEU B 2 27 ? 72.757 22.167 118.326 1.00 42.91 179 LEU B N 1
ATOM 890 C CA . LEU B 2 27 ? 72.213 23.066 119.392 1.00 28.80 179 LEU B CA 1
ATOM 891 C C . LEU B 2 27 ? 73.317 24.017 119.866 1.00 28.73 179 LEU B C 1
ATOM 892 O O . LEU B 2 27 ? 72.993 25.002 120.562 1.00 26.34 179 LEU B O 1
ATOM 897 N N . VAL B 2 28 ? 74.555 23.775 119.454 1.00 27.48 180 VAL B N 1
ATOM 898 C CA . VAL B 2 28 ? 75.739 24.528 119.856 1.00 22.66 180 VAL B CA 1
ATOM 899 C C . VAL B 2 28 ? 76.183 25.406 118.692 1.00 23.78 180 VAL B C 1
ATOM 900 O O . VAL B 2 28 ? 76.057 25.025 117.526 1.00 26.66 180 VAL B O 1
ATOM 904 N N . GLU B 2 29 ? 76.716 26.584 119.001 1.00 22.83 181 GLU B N 1
ATOM 905 C CA . GLU B 2 29 ? 77.318 27.437 117.983 1.00 23.20 181 GLU B CA 1
ATOM 906 C C . GLU B 2 29 ? 78.816 27.570 118.253 1.00 21.82 181 GLU B C 1
ATOM 907 O O . GLU B 2 29 ? 79.250 27.571 119.407 1.00 21.63 181 GLU B O 1
ATOM 913 N N . VAL B 2 30 ? 79.610 27.643 117.184 1.00 21.11 182 VAL B N 1
ATOM 914 C CA . VAL B 2 30 ? 81.069 27.622 117.266 1.00 16.30 182 VAL B CA 1
ATOM 915 C C . VAL B 2 30 ? 81.595 28.866 116.565 1.00 19.08 182 VAL B C 1
ATOM 916 O O . VAL B 2 30 ? 81.652 28.910 115.334 1.00 26.55 182 VAL B O 1
ATOM 920 N N . TYR B 2 31 ? 81.984 29.885 117.327 1.00 18.99 183 TYR B N 1
ATOM 921 C CA . TYR B 2 31 ? 82.585 31.065 116.720 1.00 17.24 183 TYR B CA 1
ATOM 922 C C . TYR B 2 31 ? 84.027 30.799 116.358 1.00 19.34 183 TYR B C 1
ATOM 923 O O . TYR B 2 31 ? 84.744 30.116 117.094 1.00 20.37 183 TYR B O 1
ATOM 932 N N . LEU B 2 32 ? 84.452 31.367 115.227 1.00 19.28 184 LEU B N 1
ATOM 933 C CA . LEU B 2 32 ? 85.797 31.208 114.693 1.00 16.77 184 LEU B CA 1
ATOM 934 C C . LEU B 2 32 ? 86.408 32.584 114.466 1.00 19.61 184 LEU B C 1
ATOM 935 O O . LEU B 2 32 ? 85.787 33.453 113.843 1.00 20.51 184 LEU B O 1
ATOM 940 N N . LEU B 2 33 ? 87.615 32.786 114.962 1.00 17.89 185 LEU B N 1
ATOM 941 C CA . LEU B 2 33 ? 88.345 34.035 114.751 1.00 22.14 185 LEU B CA 1
ATOM 942 C C . LEU B 2 33 ? 89.563 33.709 113.899 1.00 15.62 185 LEU B C 1
ATOM 943 O O . LEU B 2 33 ? 90.523 33.118 114.388 1.00 13.94 185 LEU B O 1
ATOM 948 N N . ASP B 2 34 ? 89.529 34.091 112.633 1.00 12.67 186 ASP B N 1
ATOM 949 C CA . ASP B 2 34 ? 90.575 33.654 111.723 1.00 16.46 186 ASP B CA 1
ATOM 950 C C . ASP B 2 34 ? 90.719 34.682 110.606 1.00 19.82 186 ASP B C 1
ATOM 951 O O . ASP B 2 34 ? 90.245 35.822 110.714 1.00 15.90 186 ASP B O 1
ATOM 956 N N . THR B 2 35 ? 91.401 34.269 109.541 1.00 18.48 187 THR B N 1
ATOM 957 C CA . THR B 2 35 ? 91.347 34.928 108.255 1.00 18.02 187 THR B CA 1
ATOM 958 C C . THR B 2 35 ? 89.913 34.931 107.747 1.00 16.18 187 THR B C 1
ATOM 959 O O . THR B 2 35 ? 89.012 34.333 108.330 1.00 19.10 187 THR B O 1
ATOM 963 N N . SER B 2 36 ? 89.710 35.612 106.632 1.00 19.05 188 SER B N 1
ATOM 964 C CA . SER B 2 36 ? 88.451 35.483 105.929 1.00 21.47 188 SER B CA 1
ATOM 965 C C . SER B 2 36 ? 88.260 34.036 105.504 1.00 20.38 188 SER B C 1
ATOM 966 O O . SER B 2 36 ? 89.176 33.218 105.557 1.00 20.88 188 SER B O 1
ATOM 969 N N . ILE B 2 37 ? 87.045 33.697 105.125 1.00 18.99 189 ILE B N 1
ATOM 970 C CA . ILE B 2 37 ? 86.801 32.332 104.703 1.00 22.96 189 ILE B CA 1
ATOM 971 C C . ILE B 2 37 ? 86.011 32.328 103.398 1.00 20.15 189 ILE B C 1
ATOM 972 O O . ILE B 2 37 ? 85.318 33.286 103.055 1.00 28.30 189 ILE B O 1
ATOM 977 N N . GLN B 2 38 ? 86.169 31.259 102.639 1.00 22.55 190 GLN B N 1
ATOM 978 C CA . GLN B 2 38 ? 85.429 31.069 101.396 1.00 25.86 190 GLN B CA 1
ATOM 979 C C . GLN B 2 38 ? 84.158 30.330 101.776 1.00 24.02 190 GLN B C 1
ATOM 980 O O . GLN B 2 38 ? 84.096 29.111 101.736 1.00 23.42 190 GLN B O 1
ATOM 986 N N . SER B 2 39 ? 83.131 31.073 102.175 1.00 29.19 191 SER B N 1
ATOM 987 C CA . SER B 2 39 ? 81.963 30.439 102.788 1.00 29.72 191 SER B CA 1
ATOM 988 C C . SER B 2 39 ? 81.034 29.745 101.789 1.00 29.08 191 SER B C 1
ATOM 989 O O . SER B 2 39 ? 80.030 29.169 102.216 1.00 31.85 191 SER B O 1
ATOM 992 N N . ASP B 2 40 ? 81.328 29.795 100.492 1.00 33.69 192 ASP B N 1
ATOM 993 C CA . ASP B 2 40 ? 80.581 29.074 99.468 1.00 34.57 192 ASP B CA 1
ATOM 994 C C . ASP B 2 40 ? 81.120 27.673 99.210 1.00 37.25 192 ASP B C 1
ATOM 995 O O . ASP B 2 40 ? 80.450 26.891 98.531 1.00 40.96 192 ASP B O 1
ATOM 1000 N N . HIS B 2 41 ? 82.318 27.357 99.704 1.00 29.79 193 HIS B N 1
ATOM 1001 C CA . HIS B 2 41 ? 82.898 26.031 99.546 1.00 32.10 193 HIS B CA 1
ATOM 1002 C C . HIS B 2 41 ? 81.913 24.959 100.005 1.00 32.36 193 HIS B C 1
ATOM 1003 O O . HIS B 2 41 ? 81.302 25.074 101.067 1.00 29.91 193 HIS B O 1
ATOM 1010 N N . ARG B 2 42 ? 81.768 23.910 99.193 1.00 33.98 194 ARG B N 1
ATOM 1011 C CA . ARG B 2 42 ? 80.751 22.889 99.431 1.00 33.19 194 ARG B CA 1
ATOM 1012 C C . ARG B 2 42 ? 80.913 22.167 100.766 1.00 34.90 194 ARG B C 1
ATOM 1013 O O . ARG B 2 42 ? 79.960 21.531 101.228 1.00 34.24 194 ARG B O 1
ATOM 1021 N N . GLU B 2 43 ? 82.095 22.209 101.383 1.00 37.46 195 GLU B N 1
ATOM 1022 C CA . GLU B 2 43 ? 82.246 21.568 102.683 1.00 29.61 195 GLU B CA 1
ATOM 1023 C C . GLU B 2 43 ? 81.413 22.281 103.731 1.00 28.37 195 GLU B C 1
ATOM 1024 O O . GLU B 2 43 ? 80.893 21.647 104.653 1.00 29.87 195 GLU B O 1
ATOM 1030 N N . ILE B 2 44 ? 81.247 23.597 103.587 1.00 27.46 196 ILE B N 1
ATOM 1031 C CA . ILE B 2 44 ? 80.755 24.437 104.671 1.00 34.59 196 ILE B CA 1
ATOM 1032 C C . ILE B 2 44 ? 79.620 25.351 104.244 1.00 32.36 196 ILE B C 1
ATOM 1033 O O . ILE B 2 44 ? 79.119 26.132 105.064 1.00 29.59 196 ILE B O 1
ATOM 1038 N N . GLU B 2 45 ? 79.226 25.311 102.978 1.00 37.75 197 GLU B N 1
ATOM 1039 C CA . GLU B 2 45 ? 78.196 26.211 102.473 1.00 38.26 197 GLU B CA 1
ATOM 1040 C C . GLU B 2 45 ? 76.871 25.899 103.141 1.00 35.95 197 GLU B C 1
ATOM 1041 O O . GLU B 2 45 ? 76.513 24.731 103.307 1.00 37.19 197 GLU B O 1
ATOM 1047 N N . GLY B 2 46 ? 76.168 26.951 103.562 1.00 35.93 198 GLY B N 1
ATOM 1048 C CA . GLY B 2 46 ? 74.967 26.817 104.350 1.00 31.74 198 GLY B CA 1
ATOM 1049 C C . GLY B 2 46 ? 75.193 26.519 105.809 1.00 41.01 198 GLY B C 1
ATOM 1050 O O . GLY B 2 46 ? 74.214 26.390 106.545 1.00 48.02 198 GLY B O 1
ATOM 1051 N N . ARG B 2 47 ? 76.444 26.415 106.255 1.00 39.34 199 ARG B N 1
ATOM 1052 C CA . ARG B 2 47 ? 76.756 26.091 107.636 1.00 33.44 199 ARG B CA 1
ATOM 1053 C C . ARG B 2 47 ? 77.547 27.170 108.362 1.00 34.03 199 ARG B C 1
ATOM 1054 O O . ARG B 2 47 ? 77.380 27.327 109.573 1.00 40.01 199 ARG B O 1
ATOM 1062 N N . VAL B 2 48 ? 78.405 27.909 107.676 1.00 23.59 200 VAL B N 1
ATOM 1063 C CA . VAL B 2 48 ? 79.145 29.001 108.292 1.00 26.79 200 VAL B CA 1
ATOM 1064 C C . VAL B 2 48 ? 78.472 30.324 107.941 1.00 28.64 200 VAL B C 1
ATOM 1065 O O . VAL B 2 48 ? 78.161 30.581 106.773 1.00 34.95 200 VAL B O 1
ATOM 1069 N N . MET B 2 49 ? 78.237 31.164 108.940 1.00 26.21 201 MET B N 1
ATOM 1070 C CA . MET B 2 49 ? 77.744 32.513 108.704 1.00 23.61 201 MET B CA 1
ATOM 1071 C C . MET B 2 49 ? 78.874 33.506 108.923 1.00 23.69 201 MET B C 1
ATOM 1072 O O . MET B 2 49 ? 79.392 33.626 110.040 1.00 23.75 201 MET B O 1
ATOM 1077 N N . VAL B 2 50 ? 79.227 34.239 107.876 1.00 18.76 202 VAL B N 1
ATOM 1078 C CA . VAL B 2 50 ? 80.225 35.292 108.002 1.00 21.88 202 VAL B CA 1
ATOM 1079 C C . VAL B 2 50 ? 79.571 36.480 108.698 1.00 26.21 202 VAL B C 1
ATOM 1080 O O . VAL B 2 50 ? 78.559 37.011 108.222 1.00 27.48 202 VAL B O 1
ATOM 1084 N N . THR B 2 51 ? 80.109 36.859 109.865 1.00 21.57 203 THR B N 1
ATOM 1085 C CA . THR B 2 51 ? 79.578 38.024 110.566 1.00 21.50 203 THR B CA 1
ATOM 1086 C C . THR B 2 51 ? 79.927 39.304 109.834 1.00 23.30 203 THR B C 1
ATOM 1087 O O . THR B 2 51 ? 79.217 40.306 109.961 1.00 25.74 203 THR B O 1
ATOM 1091 N N . ASP B 2 52 ? 81.023 39.286 109.084 1.00 26.49 204 ASP B N 1
ATOM 1092 C CA . ASP B 2 52 ? 81.647 40.446 108.465 1.00 26.51 204 ASP B CA 1
ATOM 1093 C C . ASP B 2 52 ? 82.227 41.412 109.492 1.00 25.77 204 ASP B C 1
ATOM 1094 O O . ASP B 2 52 ? 82.611 42.531 109.129 1.00 26.73 204 ASP B O 1
ATOM 1099 N N . PHE B 2 53 ? 82.314 41.008 110.764 1.00 21.87 205 PHE B N 1
ATOM 1100 C CA . PHE B 2 53 ? 83.202 41.703 111.684 1.00 22.77 205 PHE B CA 1
ATOM 1101 C C . PHE B 2 53 ? 84.628 41.560 111.187 1.00 22.64 205 PHE B C 1
ATOM 1102 O O . PHE B 2 53 ? 85.070 40.474 110.811 1.00 24.39 205 PHE B O 1
ATOM 1110 N N . GLU B 2 54 ? 85.364 42.652 111.216 1.00 21.11 206 GLU B N 1
ATOM 1111 C CA . GLU B 2 54 ? 86.695 42.635 110.643 1.00 22.98 206 GLU B CA 1
ATOM 1112 C C . GLU B 2 54 ? 87.546 43.595 111.455 1.00 23.96 206 GLU B C 1
ATOM 1113 O O . GLU B 2 54 ? 87.101 44.707 111.762 1.00 25.65 206 GLU B O 1
ATOM 1119 N N . ASN B 2 55 ? 88.736 43.142 111.855 1.00 19.13 207 ASN B N 1
ATOM 1120 C CA . ASN B 2 55 ? 89.691 44.025 112.522 1.00 18.50 207 ASN B CA 1
ATOM 1121 C C . ASN B 2 55 ? 91.068 43.382 112.389 1.00 22.04 207 ASN B C 1
ATOM 1122 O O . ASN B 2 55 ? 91.420 42.488 113.166 1.00 23.74 207 ASN B O 1
ATOM 1127 N N . VAL B 2 56 ? 91.830 43.865 111.412 1.00 21.99 208 VAL B N 1
ATOM 1128 C CA . VAL B 2 56 ? 93.062 43.242 110.947 1.00 22.62 208 VAL B CA 1
ATOM 1129 C C . VAL B 2 56 ? 94.069 44.349 110.655 1.00 20.71 208 VAL B C 1
ATOM 1130 O O . VAL B 2 56 ? 93.684 45.421 110.167 1.00 18.21 208 VAL B O 1
ATOM 1134 N N . PRO B 2 57 ? 95.350 44.159 110.945 1.00 26.97 209 PRO B N 1
ATOM 1135 C CA . PRO B 2 57 ? 96.346 45.154 110.527 1.00 26.91 209 PRO B CA 1
ATOM 1136 C C . PRO B 2 57 ? 96.573 45.093 109.025 1.00 24.32 209 PRO B C 1
ATOM 1137 O O . PRO B 2 57 ? 96.237 44.114 108.360 1.00 27.89 209 PRO B O 1
ATOM 1141 N N . GLU B 2 58 ? 97.144 46.164 108.485 1.00 28.52 210 GLU B N 1
ATOM 1142 C CA . GLU B 2 58 ? 97.309 46.258 107.042 1.00 35.79 210 GLU B CA 1
ATOM 1143 C C . GLU B 2 58 ? 98.509 45.437 106.596 1.00 37.79 210 GLU B C 1
ATOM 1144 O O . GLU B 2 58 ? 99.427 45.180 107.378 1.00 39.20 210 GLU B O 1
ATOM 1150 N N . GLU B 2 59 ? 98.495 45.018 105.328 1.00 41.28 211 GLU B N 1
ATOM 1151 C CA . GLU B 2 59 ? 99.480 44.047 104.864 1.00 40.36 211 GLU B CA 1
ATOM 1152 C C . GLU B 2 59 ? 100.857 44.689 104.705 1.00 49.73 211 GLU B C 1
ATOM 1153 O O . GLU B 2 59 ? 100.990 45.849 104.300 1.00 55.39 211 GLU B O 1
ATOM 1159 N N . ASP B 2 60 ? 101.890 43.917 105.037 1.00 52.84 212 ASP B N 1
ATOM 1160 C CA . ASP B 2 60 ? 103.270 44.408 104.988 1.00 58.90 212 ASP B CA 1
ATOM 1161 C C . ASP B 2 60 ? 104.1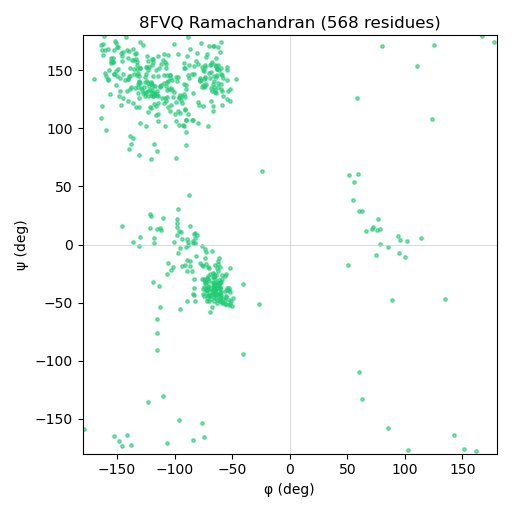46 43.563 104.053 1.00 53.65 212 ASP B C 1
ATOM 1162 O O . ASP B 2 60 ? 104.490 43.998 102.945 1.00 56.74 212 ASP B O 1
ATOM 1167 N N . ALA B 2 68 ? 94.430 35.993 96.611 1.00 37.29 220 ALA B N 1
ATOM 1168 C CA . ALA B 2 68 ? 93.067 35.980 97.139 1.00 49.48 220 ALA B CA 1
ATOM 1169 C C . ALA B 2 68 ? 92.662 34.584 97.612 1.00 50.10 220 ALA B C 1
ATOM 1170 O O . ALA B 2 68 ? 91.927 34.444 98.589 1.00 46.17 220 ALA B O 1
ATOM 1172 N N . SER B 2 69 ? 93.122 33.546 96.907 1.00 53.26 221 SER B N 1
ATOM 1173 C CA . SER B 2 69 ? 92.932 32.188 97.404 1.00 41.81 221 SER B CA 1
ATOM 1174 C C . SER B 2 69 ? 93.839 31.899 98.591 1.00 47.16 221 SER B C 1
ATOM 1175 O O . SER B 2 69 ? 93.601 30.926 99.322 1.00 46.38 221 SER B O 1
ATOM 1178 N N . LYS B 2 70 ? 94.872 32.727 98.795 1.00 43.96 222 LYS B N 1
ATOM 1179 C CA . LYS B 2 70 ? 95.761 32.609 99.947 1.00 39.32 222 LYS B CA 1
ATOM 1180 C C . LYS B 2 70 ? 95.272 33.417 101.143 1.00 38.70 222 LYS B C 1
ATOM 1181 O O . LYS B 2 70 ? 95.605 33.084 102.285 1.00 38.19 222 LYS B O 1
ATOM 1187 N N . CYS B 2 71 ? 94.449 34.436 100.901 1.00 38.70 223 CYS B N 1
ATOM 1188 C CA . CYS B 2 71 ? 93.862 35.227 101.976 1.00 34.42 223 CYS B CA 1
ATOM 1189 C C . CYS B 2 71 ? 92.930 34.415 102.858 1.00 30.29 223 CYS B C 1
ATOM 1190 O O . CYS B 2 71 ? 92.821 34.701 104.057 1.00 39.48 223 CYS B O 1
ATOM 1193 N N . ASP B 2 72 ? 92.219 33.438 102.304 1.00 26.00 224 ASP B N 1
ATOM 1194 C CA . ASP B 2 72 ? 91.254 32.709 103.117 1.00 26.25 224 ASP B CA 1
ATOM 1195 C C . ASP B 2 72 ? 91.547 31.211 103.158 1.00 25.68 224 ASP B C 1
ATOM 1196 O O . ASP B 2 72 ? 90.650 30.403 103.416 1.00 24.07 224 ASP B O 1
ATOM 1201 N N . SER B 2 73 ? 92.817 30.838 102.972 1.00 23.93 225 SER B N 1
ATOM 1202 C CA . SER B 2 73 ? 93.209 29.435 103.025 1.00 18.95 225 SER B CA 1
ATOM 1203 C C . SER B 2 73 ? 93.115 28.882 104.445 1.00 22.59 225 SER B C 1
ATOM 1204 O O . SER B 2 73 ? 92.388 27.920 104.703 1.00 25.95 225 SER B O 1
ATOM 1207 N N . HIS B 2 74 ? 93.842 29.499 105.382 1.00 25.99 226 HIS B N 1
ATOM 1208 C CA . HIS B 2 74 ? 93.856 29.069 106.778 1.00 18.41 226 HIS B CA 1
ATOM 1209 C C . HIS B 2 74 ? 92.451 28.889 107.333 1.00 17.31 226 HIS B C 1
ATOM 1210 O O . HIS B 2 74 ? 92.118 27.835 107.879 1.00 16.59 226 HIS B O 1
ATOM 1217 N N . GLY B 2 75 ? 91.611 29.915 107.193 1.00 17.81 227 GLY B N 1
ATOM 1218 C CA . GLY B 2 75 ? 90.325 29.910 107.869 1.00 17.82 227 GLY B CA 1
ATOM 1219 C C . GLY B 2 75 ? 89.331 28.940 107.260 1.00 18.38 227 GLY B C 1
ATOM 1220 O O . GLY B 2 75 ? 88.552 28.303 107.980 1.00 15.88 227 GLY B O 1
ATOM 1221 N N . THR B 2 76 ? 89.329 28.840 105.926 1.00 16.96 228 THR B N 1
ATOM 1222 C CA . THR B 2 76 ? 88.507 27.852 105.230 1.00 21.20 228 THR B CA 1
ATOM 1223 C C . THR B 2 76 ? 88.808 26.435 105.713 1.00 17.82 228 THR B C 1
ATOM 1224 O O . THR B 2 76 ? 87.898 25.681 106.064 1.00 19.09 228 THR B O 1
ATOM 1228 N N . HIS B 2 77 ? 90.086 26.059 105.736 1.00 17.29 229 HIS B N 1
ATOM 1229 C CA . HIS B 2 77 ? 90.472 24.731 106.199 1.00 20.10 229 HIS B CA 1
ATOM 1230 C C . HIS B 2 77 ? 89.944 24.461 107.599 1.00 15.42 229 HIS B C 1
ATOM 1231 O O . HIS B 2 77 ? 89.407 23.387 107.873 1.00 17.90 229 HIS B O 1
ATOM 1238 N N . LEU B 2 78 ? 90.067 25.433 108.493 1.00 18.51 230 LEU B N 1
ATOM 1239 C CA . LEU B 2 78 ? 89.643 25.213 109.866 1.00 15.79 230 LEU B CA 1
ATOM 1240 C C . LEU B 2 78 ? 88.129 25.146 109.966 1.00 18.07 230 LEU B C 1
ATOM 1241 O O . LEU B 2 78 ? 87.587 24.274 110.657 1.00 22.26 230 LEU B O 1
ATOM 1246 N N . ALA B 2 79 ? 87.423 26.038 109.277 1.00 16.29 231 ALA B N 1
ATOM 1247 C CA . ALA B 2 79 ? 85.974 25.905 109.217 1.00 21.21 231 ALA B CA 1
ATOM 1248 C C . ALA B 2 79 ? 85.589 24.506 108.766 1.00 23.48 231 ALA B C 1
ATOM 1249 O O . ALA B 2 79 ? 84.622 23.917 109.270 1.00 23.03 231 ALA B O 1
ATOM 1251 N N . GLY B 2 80 ? 86.365 23.947 107.840 1.00 24.03 232 GLY B N 1
ATOM 1252 C CA . GLY B 2 80 ? 86.117 22.622 107.317 1.00 23.11 232 GLY B CA 1
ATOM 1253 C C . GLY B 2 80 ? 86.439 21.530 108.305 1.00 20.01 232 GLY B C 1
ATOM 1254 O O . GLY B 2 80 ? 85.715 20.539 108.366 1.00 24.35 232 GLY B O 1
ATOM 1255 N N . VAL B 2 81 ? 87.512 21.684 109.077 1.00 14.76 233 VAL B N 1
ATOM 1256 C CA . VAL B 2 81 ? 87.843 20.678 110.082 1.00 17.46 233 VAL B CA 1
ATOM 1257 C C . VAL B 2 81 ? 86.750 20.592 111.149 1.00 19.44 233 VAL B C 1
ATOM 1258 O O . VAL B 2 81 ? 86.306 19.499 111.514 1.00 18.94 233 VAL B O 1
ATOM 1262 N N . VAL B 2 82 ? 86.285 21.735 111.653 1.00 17.20 234 VAL B N 1
ATOM 1263 C CA . VAL B 2 82 ? 85.214 21.713 112.643 1.00 14.77 234 VAL B CA 1
ATOM 1264 C C . VAL B 2 82 ? 83.941 21.107 112.056 1.00 22.29 234 VAL B C 1
ATOM 1265 O O . VAL B 2 82 ? 83.311 20.238 112.672 1.00 25.55 234 VAL B O 1
ATOM 1269 N N . SER B 2 83 ? 83.540 21.542 110.855 1.00 17.06 235 SER B N 1
ATOM 1270 C CA . SER B 2 83 ? 82.161 21.330 110.433 1.00 17.79 235 SER B CA 1
ATOM 1271 C C . SER B 2 83 ? 81.949 20.844 109.001 1.00 22.56 235 SER B C 1
ATOM 1272 O O . SER B 2 83 ? 80.788 20.695 108.594 1.00 19.74 235 SER B O 1
ATOM 1275 N N . GLY B 2 84 ? 83.003 20.595 108.228 1.00 22.26 236 GLY B N 1
ATOM 1276 C CA . GLY B 2 84 ? 82.808 20.183 106.847 1.00 24.82 236 GLY B CA 1
ATOM 1277 C C . GLY B 2 84 ? 81.990 18.907 106.749 1.00 27.94 236 GLY B C 1
ATOM 1278 O O . GLY B 2 84 ? 82.077 18.027 107.606 1.00 27.74 236 GLY B O 1
ATOM 1279 N N . ARG B 2 85 ? 81.181 18.807 105.684 1.00 27.58 237 ARG B N 1
ATOM 1280 C CA . ARG B 2 85 ? 80.260 17.678 105.596 1.00 30.73 237 ARG B CA 1
ATOM 1281 C C . ARG B 2 85 ? 80.962 16.374 105.238 1.00 28.58 237 ARG B C 1
ATOM 1282 O O . ARG B 2 85 ? 80.505 15.309 105.650 1.00 33.94 237 ARG B O 1
ATOM 1290 N N . ASP B 2 86 ? 82.065 16.419 104.497 1.00 26.54 238 ASP B N 1
ATOM 1291 C CA . ASP B 2 86 ? 82.815 15.190 104.246 1.00 28.57 238 ASP B CA 1
ATOM 1292 C C . ASP B 2 86 ? 83.880 14.927 105.310 1.00 34.76 238 ASP B C 1
ATOM 1293 O O . ASP B 2 86 ? 83.945 13.824 105.862 1.00 39.49 238 ASP B O 1
ATOM 1298 N N . ALA B 2 87 ? 84.691 15.937 105.640 1.00 29.40 239 ALA B N 1
ATOM 1299 C CA . ALA B 2 87 ? 85.900 15.744 106.430 1.00 23.04 239 ALA B CA 1
ATOM 1300 C C . ALA B 2 87 ? 85.881 16.436 107.791 1.00 25.15 239 ALA B C 1
ATOM 1301 O O . ALA B 2 87 ? 86.932 16.522 108.443 1.00 23.19 239 ALA B O 1
ATOM 1303 N N . GLY B 2 88 ? 84.723 16.905 108.251 1.00 22.95 240 GLY B N 1
ATOM 1304 C CA . GLY B 2 88 ? 84.653 17.606 109.513 1.00 23.16 240 GLY B CA 1
ATOM 1305 C C . GLY B 2 88 ? 84.411 16.700 110.714 1.00 26.98 240 GLY B C 1
ATOM 1306 O O . GLY B 2 88 ? 83.963 15.559 110.588 1.00 32.18 240 GLY B O 1
ATOM 1307 N N . VAL B 2 89 ? 84.706 17.252 111.891 1.00 21.06 241 VAL B N 1
ATOM 1308 C CA . VAL B 2 89 ? 84.569 16.527 113.147 1.00 18.81 241 VAL B CA 1
ATOM 1309 C C . VAL B 2 89 ? 83.124 16.552 113.639 1.00 25.63 241 VAL B C 1
ATOM 1310 O O . VAL B 2 89 ? 82.560 15.517 114.009 1.00 29.86 241 VAL B O 1
ATOM 1314 N N . ALA B 2 90 ? 82.497 17.725 113.671 1.00 28.86 242 ALA B N 1
ATOM 1315 C CA . ALA B 2 90 ? 81.108 17.867 114.119 1.00 29.63 242 ALA B CA 1
ATOM 1316 C C . ALA B 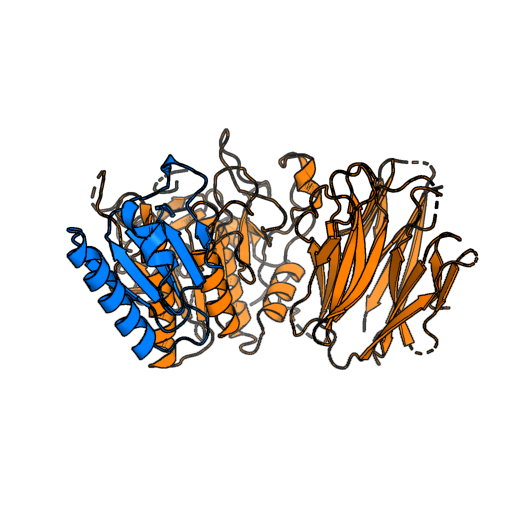2 90 ? 80.285 18.338 112.933 1.00 28.79 242 ALA B C 1
ATOM 1317 O O . ALA B 2 90 ? 79.958 19.525 112.819 1.00 26.65 242 ALA B O 1
ATOM 1319 N N . LYS B 2 91 ? 79.932 17.382 112.064 1.00 30.75 243 LYS B N 1
ATOM 1320 C CA . LYS B 2 91 ? 79.464 17.699 110.714 1.00 31.94 243 LYS B CA 1
ATOM 1321 C C . LYS B 2 91 ? 78.224 18.594 110.705 1.00 36.72 243 LYS B C 1
ATOM 1322 O O . LYS B 2 91 ? 78.011 19.350 109.747 1.00 40.73 243 LYS B O 1
ATOM 1328 N N . GLY B 2 92 ? 77.414 18.557 111.761 1.00 35.24 244 GLY B N 1
ATOM 1329 C CA . GLY B 2 92 ? 76.257 19.440 111.806 1.00 44.06 244 GLY B CA 1
ATOM 1330 C C . GLY B 2 92 ? 76.622 20.906 111.985 1.00 49.10 244 GLY B C 1
ATOM 1331 O O . GLY B 2 92 ? 76.207 21.761 111.195 1.00 56.44 244 GLY B O 1
ATOM 1332 N N . ALA B 2 93 ? 77.494 21.188 112.956 1.00 42.23 245 ALA B N 1
ATOM 1333 C CA . ALA B 2 93 ? 77.507 22.432 113.725 1.00 36.98 245 ALA B CA 1
ATOM 1334 C C . ALA B 2 93 ? 77.381 23.706 112.893 1.00 29.83 245 ALA B C 1
ATOM 1335 O O . ALA B 2 93 ? 77.952 23.828 111.807 1.00 30.26 245 ALA B O 1
ATOM 1337 N N . SER B 2 94 ? 76.652 24.679 113.447 1.00 28.15 246 SER B N 1
ATOM 1338 C CA . SER B 2 94 ? 76.639 26.035 112.910 1.00 30.57 246 SER B CA 1
ATOM 1339 C C . SER B 2 94 ? 77.898 26.755 113.342 1.00 26.37 246 SER B C 1
ATOM 1340 O O . SER B 2 94 ? 78.340 26.620 114.487 1.00 25.78 246 SER B O 1
ATOM 1343 N N . MET B 2 95 ? 78.464 27.541 112.439 1.00 21.48 247 MET B N 1
ATOM 1344 C CA . MET B 2 95 ? 79.607 28.372 112.773 1.00 20.63 247 MET B CA 1
ATOM 1345 C C . MET B 2 95 ? 79.304 29.819 112.429 1.00 23.70 247 MET B C 1
ATOM 1346 O O . MET B 2 95 ? 78.490 30.115 111.549 1.00 22.81 247 MET B O 1
ATOM 1351 N N . ARG B 2 96 ? 79.959 30.716 113.146 1.00 22.72 248 ARG B N 1
ATOM 1352 C CA . ARG B 2 96 ? 79.945 32.136 112.836 1.00 22.39 248 ARG B CA 1
ATOM 1353 C C . ARG B 2 96 ? 81.391 32.604 112.851 1.00 21.56 248 ARG B C 1
ATOM 1354 O O . ARG B 2 96 ? 82.187 32.150 113.680 1.00 22.17 248 ARG B O 1
ATOM 1362 N N . SER B 2 97 ? 81.753 33.470 111.913 1.00 21.35 249 SER B N 1
ATOM 1363 C CA . SER B 2 97 ? 83.161 33.743 111.677 1.00 20.50 249 SER B CA 1
ATOM 1364 C C . SER B 2 97 ? 83.427 35.235 111.713 1.00 18.69 249 SER B C 1
ATOM 1365 O O . SER B 2 97 ? 82.728 36.017 111.064 1.00 19.17 249 SER B O 1
ATOM 1368 N N . LEU B 2 98 ? 84.433 35.607 112.487 1.00 15.84 250 LEU B N 1
ATOM 1369 C CA . LEU B 2 98 ? 84.972 36.950 112.556 1.00 18.15 250 LEU B CA 1
ATOM 1370 C C . LEU B 2 98 ? 86.344 36.958 111.901 1.00 17.90 250 LEU B C 1
ATOM 1371 O O . LEU B 2 98 ? 87.110 35.998 112.023 1.00 23.01 250 LEU B O 1
ATOM 1376 N N . ARG B 2 99 ? 86.679 38.052 111.249 1.00 15.74 251 ARG B N 1
ATOM 1377 C CA . ARG B 2 99 ? 87.988 38.193 110.626 1.00 19.72 251 ARG B CA 1
ATOM 1378 C C . ARG B 2 99 ? 88.921 39.009 111.521 1.00 21.93 251 ARG B C 1
ATOM 1379 O O . ARG B 2 99 ? 88.796 40.237 111.593 1.00 24.41 251 ARG B O 1
ATOM 1387 N N . VAL B 2 100 ? 89.887 38.342 112.159 1.00 17.57 252 VAL B N 1
ATOM 1388 C CA . VAL B 2 100 ? 90.930 39.028 112.918 1.00 18.73 252 VAL B CA 1
ATOM 1389 C C . VAL B 2 100 ? 92.332 38.788 112.369 1.00 17.74 252 VAL B C 1
ATOM 1390 O O . VAL B 2 100 ? 93.298 39.293 112.947 1.00 18.81 252 VAL B O 1
ATOM 1394 N N . LEU B 2 101 ? 92.484 38.034 111.283 1.00 16.86 253 LEU B N 1
ATOM 1395 C CA . LEU B 2 101 ? 93.792 37.804 110.678 1.00 19.07 253 LEU B CA 1
ATOM 1396 C C . LEU B 2 101 ? 93.771 38.268 109.230 1.00 22.50 253 LEU B C 1
ATOM 1397 O O . LEU B 2 101 ? 92.801 38.006 108.495 1.00 17.60 253 LEU B O 1
ATOM 1402 N N . ASN B 2 102 ? 94.848 38.957 108.824 1.00 19.50 254 ASN B N 1
ATOM 1403 C CA . ASN B 2 102 ? 94.903 39.550 107.496 1.00 19.24 254 ASN B CA 1
ATOM 1404 C C . ASN B 2 102 ? 95.370 38.500 106.491 1.00 21.79 254 ASN B C 1
ATOM 1405 O O . ASN B 2 102 ? 95.415 37.298 106.787 1.00 22.38 254 ASN B O 1
ATOM 1410 N N . CYS B 2 103 ? 95.697 38.947 105.273 1.00 23.24 255 CYS B N 1
ATOM 1411 C CA . CYS B 2 103 ? 96.003 38.013 104.194 1.00 28.85 255 CYS B CA 1
ATOM 1412 C C . CYS B 2 103 ? 97.333 37.302 104.392 1.00 32.19 255 CYS B C 1
ATOM 1413 O O . CYS B 2 103 ? 97.561 36.252 103.783 1.00 32.76 255 CYS B O 1
ATOM 1416 N N . GLN B 2 104 ? 98.210 37.837 105.228 1.00 29.71 256 GLN B N 1
ATOM 1417 C CA . GLN B 2 104 ? 99.447 37.157 105.560 1.00 27.39 256 GLN B CA 1
ATOM 1418 C C . GLN B 2 104 ? 99.358 36.400 106.876 1.00 25.05 256 GLN B C 1
ATOM 1419 O O . GLN B 2 104 ? 100.394 36.014 107.415 1.00 27.99 256 GLN B O 1
ATOM 1425 N N . GLY B 2 105 ? 98.151 36.182 107.405 1.00 21.66 257 GLY B N 1
ATOM 1426 C CA . GLY B 2 105 ? 97.990 35.445 108.645 1.00 14.08 257 GLY B CA 1
ATOM 1427 C C . GLY B 2 105 ? 98.283 36.212 109.917 1.00 17.47 257 GLY B C 1
ATOM 1428 O O . GLY B 2 105 ? 98.387 35.590 110.984 1.00 13.27 257 GLY B O 1
ATOM 1429 N N . LYS B 2 106 ? 98.402 37.542 109.844 1.00 17.17 258 LYS B N 1
ATOM 1430 C CA . LYS B 2 106 ? 98.747 38.377 110.989 1.00 21.07 258 LYS B CA 1
ATOM 1431 C C . LYS B 2 106 ? 97.529 39.120 111.529 1.00 23.58 258 LYS B C 1
ATOM 1432 O O . LYS B 2 106 ? 96.631 39.507 110.772 1.00 24.02 258 LYS B O 1
ATOM 1438 N N . GLY B 2 107 ? 97.507 39.312 112.847 1.00 21.78 259 GLY B N 1
ATOM 1439 C CA . GLY B 2 107 ? 96.502 40.111 113.517 1.00 15.23 259 GLY B CA 1
ATOM 1440 C C . GLY B 2 107 ? 97.116 40.832 114.698 1.00 13.52 259 GLY B C 1
ATOM 1441 O O . GLY B 2 107 ? 98.329 40.782 114.894 1.00 17.70 259 GLY B O 1
ATOM 1442 N N . THR B 2 108 ? 96.297 41.492 115.497 1.00 12.93 260 THR B N 1
ATOM 1443 C CA . THR B 2 108 ? 96.737 42.176 116.700 1.00 11.58 260 THR B CA 1
ATOM 1444 C C . THR B 2 108 ? 95.993 41.653 117.926 1.00 14.17 260 THR B C 1
ATOM 1445 O O . THR B 2 108 ? 94.860 41.164 117.835 1.00 14.48 260 THR B O 1
ATOM 1449 N N . VAL B 2 109 ? 96.652 41.755 119.082 1.00 18.55 261 VAL B N 1
ATOM 1450 C CA . VAL B 2 109 ? 95.963 41.552 120.356 1.00 14.55 261 VAL B CA 1
ATOM 1451 C C . VAL B 2 109 ? 94.738 42.447 120.415 1.00 18.74 261 VAL B C 1
ATOM 1452 O O . VAL B 2 109 ? 93.620 41.981 120.662 1.00 21.03 261 VAL B O 1
ATOM 1456 N N . SER B 2 110 ? 94.932 43.748 120.153 1.00 18.63 262 SER B N 1
ATOM 1457 C CA . SER B 2 110 ? 93.829 44.700 120.218 1.00 15.59 262 SER B CA 1
ATOM 1458 C C . SER B 2 110 ? 92.655 44.204 119.394 1.00 17.86 262 SER B C 1
ATOM 1459 O O . SER B 2 110 ? 91.519 44.161 119.876 1.00 21.81 262 SER B O 1
ATOM 1462 N N . GLY B 2 111 ? 92.914 43.787 118.154 1.00 13.92 263 GLY B N 1
ATOM 1463 C CA . GLY B 2 111 ? 91.818 43.339 117.314 1.00 16.10 263 GLY B CA 1
ATOM 1464 C C . GLY B 2 111 ? 91.162 42.079 117.847 1.00 18.94 263 GLY B C 1
ATOM 1465 O O . GLY B 2 111 ? 89.940 41.907 117.736 1.00 14.78 263 GLY B O 1
ATOM 1466 N N . THR B 2 112 ? 91.965 41.181 118.437 1.00 16.93 264 THR B N 1
ATOM 1467 C CA . THR B 2 112 ? 91.414 39.965 119.028 1.00 18.04 264 THR B CA 1
ATOM 1468 C C . THR B 2 112 ? 90.537 40.289 120.230 1.00 20.00 264 THR B C 1
ATOM 1469 O O . THR B 2 112 ? 89.486 39.665 120.426 1.00 18.50 264 THR B O 1
ATOM 1473 N N . LEU B 2 113 ? 90.949 41.279 121.031 1.00 21.23 265 LEU B N 1
ATOM 1474 C CA . LEU B 2 113 ? 90.115 41.761 122.127 1.00 16.94 265 LEU B CA 1
ATOM 1475 C C . LEU B 2 113 ? 88.747 42.196 121.624 1.00 15.47 265 LEU B C 1
ATOM 1476 O O . LEU B 2 113 ? 87.719 41.879 122.228 1.00 17.84 265 LEU B O 1
ATOM 1481 N N . ILE B 2 114 ? 88.715 42.939 120.520 1.00 16.76 266 ILE B N 1
ATOM 1482 C CA . ILE B 2 114 ? 87.453 43.512 120.065 1.00 15.11 266 ILE B CA 1
ATOM 1483 C C . ILE B 2 114 ? 86.564 42.423 119.471 1.00 17.08 266 ILE B C 1
ATOM 1484 O O . ILE B 2 114 ? 85.331 42.485 119.571 1.00 17.87 266 ILE B O 1
ATOM 1489 N N . GLY B 2 115 ? 87.170 41.405 118.862 1.00 11.10 267 GLY B N 1
ATOM 1490 C CA . GLY B 2 115 ? 86.406 40.241 118.472 1.00 13.13 267 GLY B CA 1
ATOM 1491 C C . GLY B 2 115 ? 85.723 39.578 119.653 1.00 18.94 267 GLY B C 1
ATOM 1492 O O . GLY B 2 115 ? 84.523 39.279 119.606 1.00 16.95 267 GLY B O 1
ATOM 1493 N N . LEU B 2 116 ? 86.480 39.327 120.729 1.00 16.82 268 LEU B N 1
ATOM 1494 C CA . LEU B 2 116 ? 85.895 38.645 121.879 1.00 17.50 268 LEU B CA 1
ATOM 1495 C C . LEU B 2 116 ? 84.793 39.492 122.498 1.00 18.65 268 LEU B C 1
ATOM 1496 O O . LEU B 2 116 ? 83.743 38.974 122.911 1.00 18.41 268 LEU B O 1
ATOM 1501 N N . GLU B 2 117 ? 84.996 40.805 122.523 1.00 17.41 269 GLU B N 1
ATOM 1502 C CA . GLU B 2 117 ? 83.930 41.697 122.943 1.00 17.55 269 GLU B CA 1
ATOM 1503 C C . GLU B 2 117 ? 82.720 41.595 122.013 1.00 14.85 269 GLU B C 1
ATOM 1504 O O . GLU B 2 117 ? 81.576 41.685 122.464 1.00 20.22 269 GLU B O 1
ATOM 1510 N N . PHE B 2 118 ? 82.941 41.370 120.724 1.00 15.53 270 PHE B N 1
ATOM 1511 C CA . PHE B 2 118 ? 81.828 41.348 119.776 1.00 14.56 270 PHE B CA 1
ATOM 1512 C C . PHE B 2 118 ? 80.966 40.107 119.971 1.00 15.40 270 PHE B C 1
ATOM 1513 O O . PHE B 2 118 ? 79.734 40.174 119.866 1.00 18.92 270 PHE B O 1
ATOM 1521 N N . ILE B 2 119 ? 81.598 38.966 120.245 1.00 11.70 271 ILE B N 1
ATOM 1522 C CA . ILE B 2 119 ? 80.859 37.732 120.481 1.00 12.18 271 ILE B CA 1
ATOM 1523 C C . ILE B 2 119 ? 80.006 37.865 121.742 1.00 14.41 271 ILE B C 1
ATOM 1524 O O . ILE B 2 119 ? 78.837 37.467 121.768 1.00 13.11 271 ILE B O 1
ATOM 1529 N N . ARG B 2 120 ? 80.559 38.472 122.793 1.00 15.22 272 ARG B N 1
ATOM 1530 C CA . ARG B 2 120 ? 79.794 38.651 124.020 1.00 13.49 272 ARG B CA 1
ATOM 1531 C C . ARG B 2 120 ? 78.615 39.596 123.806 1.00 16.95 272 ARG B C 1
ATOM 1532 O O . ARG B 2 120 ? 77.505 39.321 124.279 1.00 16.52 272 ARG B O 1
ATOM 1540 N N . LYS B 2 121 ? 78.810 40.694 123.070 1.00 15.76 273 LYS B N 1
ATOM 1541 C CA . LYS B 2 121 ? 77.675 41.578 122.818 1.00 17.18 273 LYS B CA 1
ATOM 1542 C C . LYS B 2 121 ? 76.590 40.871 122.014 1.00 15.72 273 LYS B C 1
ATOM 1543 O O . LYS B 2 121 ? 75.397 41.101 122.236 1.00 16.31 273 LYS B O 1
ATOM 1549 N N . SER B 2 122 ? 76.975 40.027 121.058 1.00 14.99 274 SER B N 1
ATOM 1550 C CA . SER B 2 122 ? 75.953 39.344 120.266 1.00 15.16 274 SER B CA 1
ATOM 1551 C C . SER B 2 122 ? 75.150 38.386 121.125 1.00 16.48 274 SER B C 1
ATOM 1552 O O . SER B 2 122 ? 73.934 38.272 120.972 1.00 21.29 274 SER B O 1
ATOM 1555 N N . GLN B 2 123 ? 75.815 37.705 122.048 1.00 14.70 275 GLN B N 1
ATOM 1556 C CA . GLN B 2 123 ? 75.121 36.762 122.904 1.00 13.79 275 GLN B CA 1
ATOM 1557 C C . GLN B 2 123 ? 74.118 37.475 123.796 1.00 18.29 275 GLN B C 1
ATOM 1558 O O . GLN B 2 123 ? 72.989 37.009 123.972 1.00 19.19 275 GLN B O 1
ATOM 1564 N N . LEU B 2 124 ? 74.512 38.610 124.375 1.00 19.37 276 LEU B N 1
ATOM 1565 C CA . LEU B 2 124 ? 73.577 39.370 125.190 1.00 16.79 276 LEU B CA 1
ATOM 1566 C C . LEU B 2 124 ? 72.372 39.805 124.371 1.00 19.88 276 LEU B C 1
ATOM 1567 O O . LEU B 2 124 ? 71.237 39.770 124.864 1.00 19.14 276 LEU B O 1
ATOM 1572 N N . VAL B 2 125 ? 72.588 40.166 123.103 1.00 14.46 277 VAL B N 1
ATOM 1573 C CA . VAL B 2 125 ? 71.496 40.708 122.294 1.00 18.92 277 VAL B CA 1
ATOM 1574 C C . VAL B 2 125 ? 70.519 39.622 121.837 1.00 18.17 277 VAL B C 1
ATOM 1575 O O . VAL B 2 125 ? 69.308 39.846 121.839 1.00 21.59 277 VAL B O 1
ATOM 1579 N N . GLN B 2 126 ? 71.009 38.455 121.406 1.00 21.38 278 GLN B N 1
ATOM 1580 C CA . GLN B 2 126 ? 70.143 37.353 120.965 1.00 22.22 278 GLN B CA 1
ATOM 1581 C C . GLN B 2 126 ? 70.666 36.022 121.508 1.00 25.71 278 GLN B C 1
ATOM 1582 O O . GLN B 2 126 ? 71.435 35.315 120.840 1.00 26.60 278 GLN B O 1
ATOM 1588 N N . PRO B 2 127 ? 70.273 35.652 122.733 1.00 23.85 279 PRO B N 1
ATOM 1589 C CA . PRO B 2 127 ? 70.822 34.436 123.348 1.00 15.97 279 PRO B CA 1
ATOM 1590 C C . PRO B 2 127 ? 70.408 33.187 122.597 1.00 21.12 279 PRO B C 1
ATOM 1591 O O . PRO B 2 127 ? 69.268 33.056 122.145 1.00 22.12 279 PRO B O 1
ATOM 1595 N N . VAL B 2 128 ? 71.346 32.256 122.483 1.00 17.79 280 VAL B N 1
ATOM 1596 C CA . VAL B 2 128 ? 71.048 30.945 121.930 1.00 16.47 280 VAL B CA 1
ATOM 1597 C C . VAL B 2 128 ? 71.440 29.909 122.978 1.00 17.96 280 VAL B C 1
ATOM 1598 O O . VAL B 2 128 ? 71.150 30.080 124.173 1.00 19.69 280 VAL B O 1
ATOM 1602 N N . GLY B 2 129 ? 72.114 28.840 122.550 1.00 18.05 281 GLY B N 1
ATOM 1603 C CA . GLY B 2 129 ? 72.540 27.790 123.444 1.00 14.96 281 GLY B CA 1
ATOM 1604 C C . GLY B 2 129 ? 73.973 27.954 123.904 1.00 19.16 281 GLY B C 1
ATOM 1605 O O . GLY B 2 129 ? 74.494 29.068 124.023 1.00 18.58 281 GLY B O 1
ATOM 1606 N N . PRO B 2 130 ? 74.626 26.833 124.205 1.00 22.85 282 PRO B N 1
ATOM 1607 C CA . PRO B 2 130 ? 76.060 26.869 124.518 1.00 17.30 282 PRO B CA 1
ATOM 1608 C C . PRO B 2 130 ? 76.876 27.419 123.356 1.00 18.22 282 PRO B C 1
ATOM 1609 O O . PRO B 2 130 ? 76.551 27.200 122.189 1.00 18.23 282 PRO B O 1
ATOM 1613 N N . LEU B 2 131 ? 77.964 28.118 123.689 1.00 16.89 283 LEU B N 1
ATOM 1614 C CA . LEU B 2 131 ? 78.854 28.743 122.717 1.00 12.55 283 LEU B CA 1
ATOM 1615 C C . LEU B 2 131 ? 80.273 28.227 122.907 1.00 20.29 283 LEU B C 1
ATOM 1616 O O . LEU B 2 131 ? 80.783 28.216 124.032 1.00 22.58 283 LEU B O 1
ATOM 1621 N N . VAL B 2 132 ? 80.916 27.839 121.801 1.00 18.91 284 VAL B N 1
ATOM 1622 C CA . VAL B 2 132 ? 82.320 27.452 121.759 1.00 17.12 284 VAL B CA 1
ATOM 1623 C C . VAL B 2 132 ? 83.067 28.424 120.842 1.00 21.66 284 VAL B C 1
ATOM 1624 O O . VAL B 2 132 ? 82.653 28.652 119.699 1.00 22.84 284 VAL B O 1
ATOM 1628 N N . VAL B 2 133 ? 84.181 28.966 121.322 1.00 16.86 285 VAL B N 1
ATOM 1629 C CA . VAL B 2 133 ? 84.986 29.920 120.566 1.00 13.73 285 VAL B CA 1
ATOM 1630 C C . VAL B 2 133 ? 86.325 29.262 120.271 1.00 16.32 285 VAL B C 1
ATOM 1631 O O . VAL B 2 133 ? 87.040 28.849 121.193 1.00 12.66 285 VAL B O 1
ATOM 1635 N N . LEU B 2 134 ? 86.659 29.151 118.985 1.00 18.22 286 LEU B N 1
ATOM 1636 C CA . LEU B 2 134 ? 87.935 28.610 118.547 1.00 12.58 286 LEU B CA 1
ATOM 1637 C C . LEU B 2 134 ? 88.893 29.756 118.276 1.00 14.40 286 LEU B C 1
ATOM 1638 O O . LEU B 2 134 ? 88.576 30.669 117.517 1.00 16.67 286 LEU B O 1
ATOM 1643 N N . LEU B 2 135 ? 90.063 29.705 118.900 1.00 15.78 287 LEU B N 1
ATOM 1644 C CA . LEU B 2 135 ? 91.085 30.741 118.773 1.00 15.60 287 LEU B CA 1
ATOM 1645 C C . LEU B 2 135 ? 92.329 30.118 118.154 1.00 18.43 287 LEU B C 1
ATOM 1646 O O . LEU B 2 135 ? 93.253 29.681 118.865 1.00 16.41 287 LEU B O 1
ATOM 1651 N N . PRO B 2 136 ? 92.396 30.067 116.843 1.00 17.25 288 PRO B N 1
ATOM 1652 C CA . PRO B 2 136 ? 93.503 29.382 116.174 1.00 15.02 288 PRO B CA 1
ATOM 1653 C C . PRO B 2 136 ? 94.701 30.281 115.948 1.00 16.74 288 PRO B C 1
ATOM 1654 O O . PRO B 2 136 ? 95.324 30.224 114.887 1.00 17.75 288 PRO B O 1
ATOM 1658 N N . LEU B 2 137 ? 95.058 31.090 116.942 1.00 17.93 289 LEU B N 1
ATOM 1659 C CA . LEU B 2 137 ? 96.173 32.018 116.814 1.00 19.75 289 LEU B CA 1
ATOM 1660 C C . LEU B 2 137 ? 96.980 32.056 118.110 1.00 20.52 289 LEU B C 1
ATOM 1661 O O . LEU B 2 137 ? 96.534 31.594 119.162 1.00 21.92 289 LEU B O 1
ATOM 1666 N N . ALA B 2 138 ? 98.168 32.651 118.035 1.00 15.37 290 ALA B N 1
ATOM 1667 C CA . ALA B 2 138 ? 98.953 32.909 119.229 1.00 14.71 290 ALA B CA 1
ATOM 1668 C C . ALA B 2 138 ? 99.866 34.097 118.990 1.00 16.61 290 ALA B C 1
ATOM 1669 O O . ALA B 2 138 ? 100.184 34.446 117.851 1.00 16.85 290 ALA B O 1
ATOM 1671 N N . GLY B 2 139 ? 100.268 34.719 120.092 1.00 13.99 291 GLY B N 1
ATOM 1672 C CA . GLY B 2 139 ? 101.410 35.607 120.116 1.00 16.05 291 GLY B CA 1
ATOM 1673 C C . GLY B 2 139 ? 102.122 35.364 121.429 1.00 17.03 291 GLY B C 1
ATOM 1674 O O . GLY B 2 139 ? 101.843 34.354 122.084 1.00 14.54 291 GLY B O 1
ATOM 1675 N N . GLY B 2 140 ? 103.009 36.265 121.843 1.00 11.80 292 GLY B N 1
ATOM 1676 C CA . GLY B 2 140 ? 103.636 36.137 123.144 1.00 12.03 292 GLY B CA 1
ATOM 1677 C C . GLY B 2 140 ? 102.648 36.314 124.298 1.00 16.81 292 GLY B C 1
ATOM 1678 O O . GLY B 2 140 ? 101.479 36.685 124.120 1.00 16.84 292 GLY B O 1
ATOM 1679 N N . TYR B 2 141 ? 103.134 36.014 125.508 1.00 14.15 293 TYR B N 1
ATOM 1680 C CA . TYR B 2 141 ? 102.320 36.158 126.708 1.00 15.34 293 TYR B CA 1
ATOM 1681 C C . TYR B 2 141 ? 101.760 37.564 126.762 1.00 14.06 293 TYR B C 1
ATOM 1682 O O . TYR B 2 141 ? 102.483 38.534 126.548 1.00 16.16 293 TYR B O 1
ATOM 1691 N N . SER B 2 142 ? 100.460 37.662 127.022 1.00 16.45 294 SER B N 1
ATOM 1692 C CA . SER B 2 142 ? 99.750 38.937 127.054 1.00 14.43 294 SER B CA 1
ATOM 1693 C C . SER B 2 142 ? 98.829 38.943 128.261 1.00 18.53 294 SER B C 1
ATOM 1694 O O . SER B 2 142 ? 97.966 38.068 128.400 1.00 20.31 294 SER B O 1
ATOM 1697 N N . ARG B 2 143 ? 99.019 39.921 129.139 1.00 18.22 295 ARG B N 1
ATOM 1698 C CA . ARG B 2 143 ? 98.154 40.040 130.295 1.00 13.75 295 ARG B CA 1
ATOM 1699 C C . ARG B 2 143 ? 96.723 40.384 129.882 1.00 20.29 295 ARG B C 1
ATOM 1700 O O . ARG B 2 143 ? 95.756 39.776 130.365 1.00 16.64 295 ARG B O 1
ATOM 1708 N N . VAL B 2 144 ? 96.562 41.334 128.960 1.00 18.09 296 VAL B N 1
ATOM 1709 C CA . VAL B 2 144 ? 95.211 41.777 128.655 1.00 15.39 296 VAL B CA 1
ATOM 1710 C C . VAL B 2 144 ? 94.467 40.706 127.869 1.00 20.20 296 VAL B C 1
ATOM 1711 O O . VAL B 2 144 ? 93.278 40.460 128.110 1.00 18.92 296 VAL B O 1
ATOM 1715 N N . LEU B 2 145 ? 95.150 40.023 126.943 1.00 17.13 297 LEU B N 1
ATOM 1716 C CA . LEU B 2 145 ? 94.462 38.979 126.199 1.00 13.96 297 LEU B CA 1
ATOM 1717 C C . LEU B 2 145 ? 94.088 37.821 127.108 1.00 19.20 297 LEU B C 1
ATOM 1718 O O . LEU B 2 145 ? 93.028 37.211 126.940 1.00 17.63 297 LEU B O 1
ATOM 1723 N N . ASN B 2 146 ? 94.939 37.495 128.085 1.00 21.27 298 ASN B N 1
ATOM 1724 C CA . ASN B 2 146 ? 94.604 36.379 128.965 1.00 20.35 298 ASN B CA 1
ATOM 1725 C C . ASN B 2 146 ? 93.457 36.759 129.896 1.00 19.53 298 ASN B C 1
ATOM 1726 O O . ASN B 2 146 ? 92.545 35.958 130.131 1.00 25.39 298 ASN B O 1
ATOM 1731 N N . ALA B 2 147 ? 93.450 37.998 130.381 1.00 17.81 299 ALA B N 1
ATOM 1732 C CA . ALA B 2 147 ? 92.353 38.450 131.226 1.00 17.71 299 ALA B CA 1
ATOM 1733 C C . ALA B 2 147 ? 91.017 38.407 130.489 1.00 18.95 299 ALA B C 1
ATOM 1734 O O . ALA B 2 147 ? 90.004 37.978 131.054 1.00 17.57 299 ALA B O 1
ATOM 1736 N N . ALA B 2 148 ? 90.999 38.836 129.219 1.00 17.87 300 ALA B N 1
ATOM 1737 C CA . ALA B 2 148 ? 89.751 38.871 128.456 1.00 19.25 300 ALA B CA 1
ATOM 1738 C C . ALA B 2 148 ? 89.208 37.469 128.207 1.00 19.24 300 ALA B C 1
ATOM 1739 O O . ALA B 2 148 ? 87.995 37.240 128.326 1.00 24.76 300 ALA B O 1
ATOM 1741 N N . CYS B 2 149 ? 90.083 36.520 127.870 1.00 17.74 301 CYS B N 1
ATOM 1742 C CA . CYS B 2 149 ? 89.659 35.127 127.758 1.00 19.41 301 CYS B CA 1
ATOM 1743 C C . CYS B 2 149 ? 89.109 34.613 129.080 1.00 23.98 301 CYS B C 1
ATOM 1744 O O . CYS B 2 149 ? 88.042 33.980 129.117 1.00 20.71 301 CYS B O 1
ATOM 1747 N N . GLN B 2 150 ? 89.829 34.866 130.180 1.00 20.97 302 GLN B N 1
ATOM 1748 C CA . GLN B 2 150 ? 89.340 34.427 131.482 1.00 20.92 302 GLN B CA 1
ATOM 1749 C C . GLN B 2 150 ? 87.953 34.979 131.746 1.00 24.85 302 GLN B C 1
ATOM 1750 O O . GLN B 2 150 ? 87.035 34.238 132.125 1.00 30.73 302 GLN B O 1
ATOM 1756 N N . ARG B 2 151 ? 87.774 36.280 131.515 1.00 21.25 303 ARG B N 1
ATOM 1757 C CA . ARG B 2 151 ? 86.480 36.906 131.749 1.00 22.43 303 ARG B CA 1
ATOM 1758 C C . ARG B 2 151 ? 85.404 36.311 130.846 1.00 23.32 303 ARG B C 1
ATOM 1759 O O . ARG B 2 151 ? 84.289 36.024 131.303 1.00 23.01 303 ARG B O 1
ATOM 1767 N N . LEU B 2 152 ? 85.712 36.103 129.565 1.00 18.93 304 LEU B N 1
ATOM 1768 C CA . LEU B 2 152 ? 84.691 35.505 128.709 1.00 20.18 304 LEU B CA 1
ATOM 1769 C C . LEU B 2 152 ? 84.393 34.069 129.128 1.00 22.25 304 LEU B C 1
ATOM 1770 O O . LEU B 2 152 ? 83.271 33.590 128.928 1.00 20.87 304 LEU B O 1
ATOM 1775 N N . ALA B 2 153 ? 85.367 33.375 129.728 1.00 23.04 305 ALA B N 1
ATOM 1776 C CA . ALA B 2 153 ? 85.090 32.036 130.230 1.00 19.13 305 ALA B CA 1
ATOM 1777 C C . ALA B 2 153 ? 84.166 32.084 131.437 1.00 20.36 305 ALA B C 1
ATOM 1778 O O . ALA B 2 153 ? 83.208 31.312 131.511 1.00 22.81 305 ALA B O 1
ATOM 1780 N N . ARG B 2 154 ? 84.406 32.999 132.377 1.00 19.59 306 ARG B N 1
ATOM 1781 C CA . ARG B 2 154 ? 83.534 33.073 133.546 1.00 20.63 306 ARG B CA 1
ATOM 1782 C C . ARG B 2 154 ? 82.125 33.509 133.191 1.00 20.07 306 ARG B C 1
ATOM 1783 O O . ARG B 2 154 ? 81.194 33.216 133.942 1.00 22.17 306 ARG B O 1
ATOM 1791 N N . ALA B 2 155 ? 81.936 34.214 132.085 1.00 20.40 307 ALA B N 1
ATOM 1792 C CA . ALA B 2 155 ? 80.563 34.487 131.690 1.00 19.46 307 ALA B CA 1
ATOM 1793 C C . ALA B 2 155 ? 79.845 33.247 131.146 1.00 18.14 307 ALA B C 1
ATOM 1794 O O . ALA B 2 155 ? 78.648 33.330 130.900 1.00 26.23 307 ALA B O 1
ATOM 1796 N N . GLY B 2 156 ? 80.524 32.113 130.961 1.00 22.05 308 GLY B N 1
ATOM 1797 C CA . GLY B 2 156 ? 79.889 30.876 130.546 1.00 13.67 308 GLY B CA 1
ATOM 1798 C C . GLY B 2 156 ? 80.251 30.340 129.174 1.00 18.48 308 GLY B C 1
ATOM 1799 O O . GLY B 2 156 ? 79.659 29.345 128.751 1.00 24.46 308 GLY B O 1
ATOM 1800 N N . VAL B 2 157 ? 81.201 30.951 128.468 1.00 20.21 309 VAL B N 1
ATOM 1801 C CA . VAL B 2 157 ? 81.587 30.553 127.116 1.00 17.66 309 VAL B CA 1
ATOM 1802 C C . VAL B 2 157 ? 82.839 29.675 127.167 1.00 18.26 309 VAL B C 1
ATOM 1803 O O . VAL B 2 157 ? 83.754 29.914 127.968 1.00 19.33 309 VAL B O 1
ATOM 1807 N N . VAL B 2 158 ? 82.872 28.646 126.327 1.00 14.31 310 VAL B N 1
ATOM 1808 C CA . VAL B 2 158 ? 84.004 27.724 126.243 1.00 17.43 310 VAL B CA 1
ATOM 1809 C C . VAL B 2 158 ? 84.976 28.214 125.182 1.00 16.76 310 VAL B C 1
ATOM 1810 O O . VAL B 2 158 ? 84.580 28.487 124.048 1.00 19.79 310 VAL B O 1
ATOM 1814 N N . LEU B 2 159 ? 86.249 28.305 125.537 1.00 16.71 311 LEU B N 1
ATOM 1815 C CA . LEU B 2 159 ? 87.274 28.758 124.615 1.00 16.33 311 LEU B CA 1
ATOM 1816 C C . LEU B 2 159 ? 88.253 27.624 124.340 1.00 18.20 311 LEU B C 1
ATOM 1817 O O . LEU B 2 159 ? 88.727 26.972 125.277 1.00 18.45 311 LEU B O 1
ATOM 1822 N N . VAL B 2 160 ? 88.555 27.396 123.059 1.00 16.76 312 VAL B N 1
ATOM 1823 C CA . VAL B 2 160 ? 89.531 26.399 122.627 1.00 14.78 312 VAL B CA 1
ATOM 1824 C C . VAL B 2 160 ? 90.637 27.105 121.852 1.00 15.13 312 VAL B C 1
ATOM 1825 O O . VAL B 2 160 ? 90.367 27.867 120.917 1.00 14.60 312 VAL B O 1
ATOM 1829 N N . THR B 2 161 ? 91.883 26.843 122.231 1.00 17.63 313 THR B N 1
ATOM 1830 C CA . THR B 2 161 ? 92.996 27.632 121.738 1.00 16.79 313 THR B CA 1
ATOM 1831 C C . THR B 2 161 ? 94.159 26.732 121.333 1.00 21.83 313 THR B C 1
ATOM 1832 O O . THR B 2 161 ? 94.389 25.669 121.917 1.00 21.97 313 THR B O 1
ATOM 1836 N N . ALA B 2 162 ? 94.885 27.176 120.311 1.00 20.15 314 ALA B N 1
ATOM 1837 C CA . ALA B 2 162 ? 96.071 26.473 119.866 1.00 14.32 314 ALA B CA 1
ATOM 1838 C C . ALA B 2 162 ? 97.157 26.565 120.914 1.00 17.85 314 ALA B C 1
ATOM 1839 O O . ALA B 2 162 ? 97.268 27.558 121.635 1.00 22.17 314 ALA B O 1
ATOM 1841 N N . ALA B 2 163 ? 97.978 25.521 120.986 1.00 20.13 315 ALA B N 1
ATOM 1842 C CA . ALA B 2 163 ? 99.088 25.537 121.930 1.00 16.61 315 ALA B CA 1
ATOM 1843 C C . ALA B 2 163 ? 100.194 26.460 121.461 1.00 14.94 315 ALA B C 1
ATOM 1844 O O . ALA B 2 163 ? 100.878 27.070 122.291 1.00 15.88 315 ALA B O 1
ATOM 1846 N N . GLY B 2 164 ? 100.386 26.562 120.154 1.00 13.79 316 GLY B N 1
ATOM 1847 C CA . GLY B 2 164 ? 101.465 27.296 119.527 1.00 13.95 316 GLY B CA 1
ATOM 1848 C C . GLY B 2 164 ? 102.485 26.379 118.857 1.00 16.94 316 GLY B C 1
ATOM 1849 O O . GLY B 2 164 ? 102.734 25.240 119.289 1.00 15.08 316 GLY B O 1
ATOM 1850 N N . ASN B 2 165 ? 103.149 26.921 117.837 1.00 15.30 317 ASN B N 1
ATOM 1851 C CA . ASN B 2 165 ? 103.867 26.129 116.849 1.00 14.90 317 ASN B CA 1
ATOM 1852 C C . ASN B 2 165 ? 105.386 26.261 116.937 1.00 17.46 317 ASN B C 1
ATOM 1853 O O . ASN B 2 165 ? 106.078 25.972 115.957 1.00 16.78 317 ASN B O 1
ATOM 1858 N N . PHE B 2 166 ? 105.930 26.647 118.087 1.00 16.98 318 PHE B N 1
ATOM 1859 C CA . PHE B 2 166 ? 107.329 27.049 118.158 1.00 14.93 318 PHE B CA 1
ATOM 1860 C C . PHE B 2 166 ? 108.200 26.080 118.941 1.00 15.25 318 PHE B C 1
ATOM 1861 O O . PHE B 2 166 ? 109.348 26.414 119.249 1.00 16.07 318 PHE B O 1
ATOM 1869 N N . ARG B 2 167 ? 107.694 24.887 119.245 1.00 16.79 319 ARG B N 1
ATOM 1870 C CA . ARG B 2 167 ? 108.420 23.874 120.013 1.00 20.36 319 ARG B CA 1
ATOM 1871 C C . ARG B 2 167 ? 108.973 24.453 121.324 1.00 19.81 319 ARG B C 1
ATOM 1872 O O . ARG B 2 167 ? 110.169 24.408 121.606 1.00 19.91 319 ARG B O 1
ATOM 1880 N N . ASP B 2 168 ? 108.058 24.949 122.150 1.00 13.12 320 ASP B N 1
ATOM 1881 C CA . ASP B 2 168 ? 108.397 25.823 123.255 1.00 11.97 320 ASP B CA 1
ATOM 1882 C C . ASP B 2 168 ? 107.387 25.597 124.375 1.00 18.41 320 ASP B C 1
ATOM 1883 O O . ASP B 2 168 ? 106.372 24.917 124.205 1.00 20.98 320 ASP B O 1
ATOM 1888 N N . ASP B 2 169 ? 107.684 26.162 125.534 1.00 16.68 321 ASP B N 1
ATOM 1889 C CA . ASP B 2 169 ? 106.757 26.129 126.653 1.00 18.99 321 ASP B CA 1
ATOM 1890 C C . ASP B 2 169 ? 105.523 26.955 126.297 1.00 17.25 321 ASP B C 1
ATOM 1891 O O . ASP B 2 169 ? 105.633 28.157 126.048 1.00 17.92 321 ASP B O 1
ATOM 1896 N N . ALA B 2 170 ? 104.351 26.312 126.271 1.00 18.12 322 ALA B N 1
ATOM 1897 C CA . ALA B 2 170 ? 103.128 26.997 125.879 1.00 15.16 322 ALA B CA 1
ATOM 1898 C C . ALA B 2 170 ? 102.737 28.108 126.841 1.00 16.77 322 ALA B C 1
ATOM 1899 O O . ALA B 2 170 ? 101.923 28.969 126.484 1.00 21.36 322 ALA B O 1
ATOM 1901 N N . CYS B 2 171 ? 103.278 28.122 128.053 1.00 18.32 323 CYS B N 1
ATOM 1902 C CA . CYS B 2 171 ? 102.869 29.170 128.980 1.00 19.49 323 CYS B CA 1
ATOM 1903 C C . CYS B 2 171 ? 103.455 30.526 128.625 1.00 20.56 323 CYS B C 1
ATOM 1904 O O . CYS B 2 171 ? 103.125 31.509 129.300 1.00 25.41 323 CYS B O 1
ATOM 1907 N N . LEU B 2 172 ? 104.309 30.610 127.608 1.00 16.31 324 LEU B N 1
ATOM 1908 C CA . LEU B 2 172 ? 104.867 31.885 127.187 1.00 16.65 324 LEU B CA 1
ATOM 1909 C C . LEU B 2 172 ? 104.103 32.513 126.035 1.00 16.31 324 LEU B C 1
ATOM 1910 O O . LEU B 2 172 ? 104.600 33.472 125.437 1.00 14.76 324 LEU B O 1
ATOM 1915 N N . TYR B 2 173 ? 102.918 32.001 125.701 1.00 13.82 325 TYR B N 1
ATOM 1916 C CA . TYR B 2 173 ? 102.168 32.496 124.553 1.00 17.22 325 TYR B CA 1
ATOM 1917 C C . TYR B 2 173 ? 100.711 32.709 124.937 1.00 15.90 325 TYR B C 1
ATOM 1918 O O . TYR B 2 173 ? 100.214 32.154 125.923 1.00 19.44 325 TYR B O 1
ATOM 1927 N N . SER B 2 174 ? 100.026 33.528 124.152 1.00 12.35 326 SER B N 1
ATOM 1928 C CA . SER B 2 174 ? 98.624 33.790 124.440 1.00 18.08 326 SER B CA 1
ATOM 1929 C C . SER B 2 174 ? 97.800 33.661 123.170 1.00 16.68 326 SER B C 1
ATOM 1930 O O . SER B 2 174 ? 98.253 34.048 122.091 1.00 16.77 326 SER B O 1
ATOM 1933 N N . PRO B 2 175 ? 96.571 33.183 123.274 1.00 16.20 327 PRO B N 1
ATOM 1934 C CA . PRO B 2 175 ? 95.844 32.841 124.513 1.00 21.04 327 PRO B CA 1
ATOM 1935 C C . PRO B 2 175 ? 96.158 31.461 125.099 1.00 21.51 327 PRO B C 1
ATOM 1936 O O . PRO B 2 175 ? 95.491 31.021 126.031 1.00 16.93 327 PRO B O 1
ATOM 1940 N N . ALA B 2 176 ? 97.183 30.795 124.560 1.00 20.57 328 ALA B N 1
ATOM 1941 C CA . ALA B 2 176 ? 97.548 29.450 124.997 1.00 16.69 328 ALA B CA 1
ATOM 1942 C C . ALA B 2 176 ? 97.662 29.341 126.508 1.00 17.51 328 ALA B C 1
ATOM 1943 O O . ALA B 2 176 ? 97.154 28.393 127.114 1.00 17.32 328 ALA B O 1
ATOM 1945 N N . SER B 2 177 ? 98.330 30.295 127.134 1.00 21.32 329 SER B N 1
ATOM 1946 C CA . SER B 2 177 ? 98.565 30.241 128.567 1.00 15.79 329 SER B CA 1
ATOM 1947 C C . SER B 2 177 ? 97.410 30.776 129.387 1.00 20.64 329 SER B C 1
ATOM 1948 O O . SER B 2 177 ? 97.546 30.866 130.602 1.00 26.34 329 SER B O 1
ATOM 1951 N N . ALA B 2 178 ? 96.309 31.180 128.769 1.00 26.44 330 ALA B N 1
ATOM 1952 C CA . ALA B 2 178 ? 95.276 31.892 129.503 1.00 20.62 330 ALA B CA 1
ATOM 1953 C C . ALA B 2 178 ? 94.578 30.953 130.474 1.00 24.12 330 ALA B C 1
ATOM 1954 O O . ALA B 2 178 ? 94.418 29.759 130.185 1.00 23.28 330 ALA B O 1
ATOM 1956 N N . PRO B 2 179 ? 94.133 31.459 131.623 1.00 35.55 331 PRO B N 1
ATOM 1957 C CA . PRO B 2 179 ? 93.409 30.596 132.554 1.00 27.21 331 PRO B CA 1
ATOM 1958 C C . PRO B 2 179 ? 92.013 30.321 132.037 1.00 31.19 331 PRO B C 1
ATOM 1959 O O . PRO B 2 179 ? 91.339 31.218 131.518 1.00 29.14 331 PRO B O 1
ATOM 1963 N N . GLU B 2 180 ? 91.605 29.058 132.152 1.00 27.21 332 GLU B N 1
ATOM 1964 C CA . GLU B 2 180 ? 90.242 28.588 131.941 1.00 28.55 332 GLU B CA 1
ATOM 1965 C C . GLU B 2 180 ? 89.919 28.512 130.466 1.00 21.34 332 GLU B C 1
ATOM 1966 O O . GLU B 2 180 ? 88.758 28.549 130.093 1.00 36.78 332 GLU B O 1
ATOM 1972 N N . VAL B 2 181 ? 90.921 28.430 129.644 1.00 27.70 333 VAL B N 1
ATOM 1973 C CA . VAL B 2 181 ? 90.810 28.125 128.230 1.00 19.98 333 VAL B CA 1
ATOM 1974 C C . VAL B 2 181 ? 91.328 26.711 128.038 1.00 20.63 333 VAL B C 1
ATOM 1975 O O . VAL B 2 181 ? 92.130 26.215 128.831 1.00 25.92 333 VAL B O 1
ATOM 1979 N N . ILE B 2 182 ? 90.829 26.029 127.020 1.00 22.71 334 ILE B N 1
ATOM 1980 C CA . ILE B 2 182 ? 91.284 24.685 126.699 1.00 19.30 334 ILE B CA 1
ATOM 1981 C C . ILE B 2 182 ? 92.363 24.811 125.636 1.00 18.08 334 ILE B C 1
ATOM 1982 O O . ILE B 2 182 ? 92.085 25.227 124.511 1.00 19.19 334 ILE B O 1
ATOM 1987 N N . THR B 2 183 ? 93.594 24.463 125.993 1.00 18.06 335 THR B N 1
ATOM 1988 C CA . THR B 2 183 ? 94.742 24.624 125.116 1.00 14.61 335 THR B CA 1
ATOM 1989 C C . THR B 2 183 ? 95.180 23.260 124.601 1.00 17.05 335 THR B C 1
ATOM 1990 O O . THR B 2 183 ? 95.316 22.312 125.387 1.00 15.23 335 THR B O 1
ATOM 1994 N N . VAL B 2 184 ? 95.412 23.176 123.289 1.00 16.05 336 VAL B N 1
ATOM 1995 C CA . VAL B 2 184 ? 95.513 21.917 122.552 1.00 14.90 336 VAL B CA 1
ATOM 1996 C C . VAL B 2 184 ? 96.767 21.902 121.690 1.00 17.60 336 VAL B C 1
ATOM 1997 O O . VAL B 2 184 ? 96.889 22.715 120.765 1.00 20.81 336 VAL B O 1
ATOM 2001 N N . GLY B 2 185 ? 97.675 20.952 121.963 1.00 20.33 337 GLY B N 1
ATOM 2002 C CA . GLY B 2 185 ? 98.824 20.702 121.113 1.00 14.55 337 GLY B CA 1
ATOM 2003 C C . GLY B 2 185 ? 98.495 19.691 120.025 1.00 16.53 337 GLY B C 1
ATOM 2004 O O . GLY B 2 185 ? 97.386 19.153 119.949 1.00 18.06 337 GLY B O 1
ATOM 2005 N N . ALA B 2 186 ? 99.485 19.426 119.167 1.00 14.95 338 ALA B N 1
ATOM 2006 C CA . ALA B 2 186 ? 99.262 18.630 117.962 1.00 18.13 338 ALA B CA 1
ATOM 2007 C C . ALA B 2 186 ? 100.138 17.386 117.945 1.00 19.32 338 ALA B C 1
ATOM 2008 O O . ALA B 2 186 ? 101.322 17.446 118.295 1.00 14.98 338 ALA B O 1
ATOM 2010 N N . THR B 2 187 ? 99.542 16.268 117.511 1.00 14.90 339 THR B N 1
ATOM 2011 C CA . THR B 2 187 ? 100.233 15.007 117.299 1.00 16.41 339 THR B CA 1
ATOM 2012 C C . THR B 2 187 ? 100.022 14.516 115.872 1.00 17.58 339 THR B C 1
ATOM 2013 O O . THR B 2 187 ? 99.085 14.923 115.181 1.00 16.17 339 THR B O 1
ATOM 2017 N N . ASN B 2 188 ? 100.872 13.588 115.447 1.00 17.77 340 ASN B N 1
ATOM 2018 C CA . ASN B 2 188 ? 100.822 13.106 114.076 1.00 20.20 340 ASN B CA 1
ATOM 2019 C C . ASN B 2 188 ? 100.244 11.692 114.013 1.00 20.06 340 ASN B C 1
ATOM 2020 O O . ASN B 2 188 ? 99.727 11.153 114.999 1.00 20.01 340 ASN B O 1
ATOM 2025 N N . ALA B 2 189 ? 100.330 11.080 112.835 1.00 16.84 341 ALA B N 1
ATOM 2026 C CA . ALA B 2 189 ? 99.652 9.807 112.651 1.00 23.60 341 ALA B CA 1
ATOM 2027 C C . ALA B 2 189 ? 100.252 8.718 113.526 1.00 25.00 341 ALA B C 1
ATOM 2028 O O . ALA B 2 189 ? 99.559 7.750 113.852 1.00 27.82 341 ALA B O 1
ATOM 2030 N N . GLN B 2 190 ? 101.525 8.855 113.914 1.00 21.85 342 GLN B N 1
ATOM 2031 C CA . GLN B 2 190 ? 102.169 7.954 114.861 1.00 28.69 342 GLN B CA 1
ATOM 2032 C C . GLN B 2 190 ? 101.964 8.362 116.318 1.00 30.95 342 GLN B C 1
ATOM 2033 O O . GLN B 2 190 ? 102.692 7.879 117.187 1.00 28.74 342 GLN B O 1
ATOM 2039 N N . ASP B 2 191 ? 101.003 9.241 116.604 1.00 27.15 343 ASP B N 1
ATOM 2040 C CA . ASP B 2 191 ? 100.756 9.701 117.966 1.00 24.37 343 ASP B CA 1
ATOM 2041 C C . ASP B 2 191 ? 101.979 10.393 118.563 1.00 27.27 343 ASP B C 1
ATOM 2042 O O . ASP B 2 191 ? 102.176 10.391 119.779 1.00 28.72 343 ASP B O 1
ATOM 2047 N N . GLN B 2 192 ? 102.802 10.998 117.727 1.00 24.69 344 GLN B N 1
ATOM 2048 C CA . GLN B 2 192 ? 103.974 11.689 118.224 1.00 26.23 344 GLN B CA 1
ATOM 2049 C C . GLN B 2 192 ? 103.797 13.199 118.127 1.00 22.33 344 GLN B C 1
ATOM 2050 O O . GLN B 2 192 ? 102.961 13.685 117.364 1.00 20.53 344 GLN B O 1
ATOM 2056 N N . PRO B 2 193 ? 104.507 13.968 118.948 1.00 26.95 345 PRO B N 1
ATOM 2057 C CA . PRO B 2 193 ? 104.421 15.434 118.843 1.00 18.53 345 PRO B CA 1
ATOM 2058 C C . PRO B 2 193 ? 104.945 15.907 117.499 1.00 17.99 345 PRO B C 1
ATOM 2059 O O . PRO B 2 193 ? 106.037 15.530 117.075 1.00 21.39 345 PRO B O 1
ATOM 2063 N N . VAL B 2 194 ? 104.155 16.742 116.826 1.00 17.55 346 VAL B N 1
ATOM 2064 C CA . VAL B 2 194 ? 104.591 17.259 115.547 1.00 19.31 346 VAL B CA 1
ATOM 2065 C C . VAL B 2 194 ? 105.886 18.004 115.771 1.00 26.25 346 VAL B C 1
ATOM 2066 O O . VAL B 2 194 ? 106.019 18.751 116.752 1.00 23.60 346 VAL B O 1
ATOM 2070 N N . THR B 2 195 ? 106.872 17.742 114.905 1.00 24.39 347 THR B N 1
ATOM 2071 C CA . THR B 2 195 ? 108.160 18.426 114.932 1.00 24.46 347 THR B CA 1
ATOM 2072 C C . THR B 2 195 ? 108.607 18.664 113.495 1.00 31.83 347 THR B C 1
ATOM 2073 O O . THR B 2 195 ? 108.542 17.751 112.667 1.00 34.23 347 THR B O 1
ATOM 2077 N N . LEU B 2 196 ? 109.042 19.894 113.198 1.00 24.42 348 LEU B N 1
ATOM 2078 C CA . LEU B 2 196 ? 109.564 20.261 111.882 1.00 23.48 348 LEU B CA 1
ATOM 2079 C C . LEU B 2 196 ? 110.782 21.152 112.118 1.00 28.34 348 LEU B C 1
ATOM 2080 O O . LEU B 2 196 ? 110.668 22.374 112.262 1.00 27.15 348 LEU B O 1
ATOM 2085 N N . GLY B 2 197 ? 111.954 20.525 112.150 1.00 34.32 349 GLY B N 1
ATOM 2086 C CA . GLY B 2 197 ? 113.166 21.239 112.515 1.00 29.59 349 GLY B CA 1
ATOM 2087 C C . GLY B 2 197 ? 113.073 21.756 113.935 1.00 33.43 349 GLY B C 1
ATOM 2088 O O . GLY B 2 197 ? 112.664 21.045 114.865 1.00 36.81 349 GLY B O 1
ATOM 2089 N N . THR B 2 198 ? 113.438 23.022 114.111 1.00 33.89 350 THR B N 1
ATOM 2090 C CA . THR B 2 198 ? 113.296 23.681 115.402 1.00 29.16 350 THR B CA 1
ATOM 2091 C C . THR B 2 198 ? 111.867 24.165 115.658 1.00 30.78 350 THR B C 1
ATOM 2092 O O . THR B 2 198 ? 111.631 24.884 116.638 1.00 32.04 350 THR B O 1
ATOM 2096 N N . LEU B 2 199 ? 110.925 23.798 114.793 1.00 28.41 351 LEU B N 1
ATOM 2097 C CA . LEU B 2 199 ? 109.514 24.113 114.948 1.00 22.13 351 LEU B CA 1
ATOM 2098 C C . LEU B 2 199 ? 108.731 22.848 115.283 1.00 22.41 351 LEU B C 1
ATOM 2099 O O . LEU B 2 199 ? 109.218 21.726 115.123 1.00 28.02 351 LEU B O 1
ATOM 2104 N N . GLY B 2 200 ? 107.515 23.039 115.766 1.00 22.20 352 GLY B N 1
ATOM 2105 C CA . GLY B 2 200 ? 106.700 21.922 116.207 1.00 20.68 352 GLY B CA 1
ATOM 2106 C C . GLY B 2 200 ? 105.741 22.363 117.289 1.00 16.92 352 GLY B C 1
ATOM 2107 O O . GLY B 2 200 ? 105.661 23.535 117.638 1.00 17.62 352 GLY B O 1
ATOM 2108 N N . THR B 2 201 ? 105.006 21.387 117.816 1.00 16.46 353 THR B N 1
ATOM 2109 C CA . THR B 2 201 ? 103.985 21.692 118.815 1.00 13.93 353 THR B CA 1
ATOM 2110 C C . THR B 2 201 ? 104.607 22.162 120.127 1.00 16.95 353 THR B C 1
ATOM 2111 O O . THR B 2 201 ? 105.577 21.573 120.626 1.00 18.10 353 THR B O 1
ATOM 2115 N N . ASN B 2 202 ? 104.044 23.230 120.687 1.00 16.35 354 ASN B N 1
ATOM 2116 C CA . ASN B 2 202 ? 104.391 23.617 122.043 1.00 14.61 354 ASN B CA 1
ATOM 2117 C C . ASN B 2 202 ? 103.991 22.520 123.021 1.00 14.69 354 ASN B C 1
ATOM 2118 O O . ASN B 2 202 ? 103.266 21.583 122.685 1.00 16.16 354 ASN B O 1
ATOM 2123 N N . PHE B 2 203 ? 104.438 22.674 124.264 1.00 17.70 355 PHE B N 1
ATOM 2124 C CA . PHE B 2 203 ? 104.237 21.662 125.293 1.00 14.99 355 PHE B CA 1
ATOM 2125 C C . PHE B 2 203 ? 104.114 22.359 126.644 1.00 17.30 355 PHE B C 1
ATOM 2126 O O . PHE B 2 203 ? 103.980 23.587 126.727 1.00 17.25 355 PHE B O 1
ATOM 2134 N N . GLY B 2 204 ? 104.161 21.570 127.707 1.00 14.28 356 GLY B N 1
ATOM 2135 C CA . GLY B 2 204 ? 104.200 22.114 129.047 1.00 13.75 356 GLY B CA 1
ATOM 2136 C C . GLY B 2 204 ? 102.868 22.035 129.770 1.00 16.15 356 GLY B C 1
ATOM 2137 O O . GLY B 2 204 ? 101.863 21.523 129.268 1.00 19.50 356 GLY B O 1
ATOM 2138 N N . ARG B 2 205 ? 102.869 22.583 130.982 1.00 13.83 357 ARG B N 1
ATOM 2139 C CA . ARG B 2 205 ? 101.724 22.466 131.871 1.00 13.85 357 ARG B CA 1
ATOM 2140 C C . ARG B 2 205 ? 100.543 23.336 131.464 1.00 17.67 357 ARG B C 1
ATOM 2141 O O . ARG B 2 205 ? 99.452 23.163 132.018 1.00 14.26 357 ARG B O 1
ATOM 2149 N N . CYS B 2 206 ? 100.719 24.268 130.532 1.00 19.37 358 CYS B N 1
ATOM 2150 C CA . CYS B 2 206 ? 99.583 25.029 130.036 1.00 17.92 358 CYS B CA 1
ATOM 2151 C C . CYS B 2 206 ? 98.891 24.344 128.860 1.00 14.39 358 CYS B C 1
ATOM 2152 O O . CYS B 2 206 ? 97.909 24.875 128.330 1.00 13.74 358 CYS B O 1
ATOM 2155 N N . VAL B 2 207 ? 99.378 23.190 128.431 1.00 16.61 359 VAL B N 1
ATOM 2156 C CA . VAL B 2 207 ? 98.720 22.417 127.384 1.00 17.99 359 VAL B CA 1
ATOM 2157 C C . VAL B 2 207 ? 97.764 21.457 128.070 1.00 15.32 359 VAL B C 1
ATOM 2158 O O . VAL B 2 207 ? 98.161 20.728 128.983 1.00 15.68 359 VAL B O 1
ATOM 2162 N N . ASP B 2 208 ? 96.502 21.470 127.663 1.00 16.36 360 ASP B N 1
ATOM 2163 C CA . ASP B 2 208 ? 95.547 20.570 128.298 1.00 15.89 360 ASP B CA 1
ATOM 2164 C C . ASP B 2 208 ? 95.588 19.173 127.695 1.00 14.41 360 ASP B C 1
ATOM 2165 O O . ASP B 2 208 ? 95.536 18.182 128.434 1.00 16.29 360 ASP B O 1
ATOM 2170 N N . LEU B 2 209 ? 95.647 19.077 126.369 1.00 14.77 361 LEU B N 1
ATOM 2171 C CA . LEU B 2 209 ? 95.657 17.795 125.676 1.00 13.22 361 LEU B CA 1
ATOM 2172 C C . LEU B 2 209 ? 96.156 18.007 124.255 1.00 16.65 361 LEU B C 1
ATOM 2173 O O . LEU B 2 209 ? 96.372 19.137 123.804 1.00 17.46 361 LEU B O 1
ATOM 2178 N N . PHE B 2 210 ? 96.363 16.896 123.559 1.00 15.69 362 PHE B N 1
ATOM 2179 C CA . PHE B 2 210 ? 96.846 16.911 122.188 1.00 14.44 362 PHE B CA 1
ATOM 2180 C C . PHE B 2 210 ? 95.761 16.354 121.287 1.00 11.41 362 PHE B C 1
ATOM 2181 O O . PHE B 2 210 ? 94.825 15.700 121.743 1.00 16.16 362 PHE B O 1
ATOM 2189 N N . ALA B 2 211 ? 95.879 16.625 120.004 1.00 9.36 363 ALA B N 1
ATOM 2190 C CA . ALA B 2 211 ? 94.927 16.089 119.043 1.00 15.10 363 ALA B CA 1
ATOM 2191 C C . ALA B 2 211 ? 95.639 15.966 117.709 1.00 14.18 363 ALA B C 1
ATOM 2192 O O . ALA B 2 211 ? 96.752 16.478 117.544 1.00 22.65 363 ALA B O 1
ATOM 2194 N N . PRO B 2 212 ? 95.053 15.262 116.746 1.00 12.65 364 PRO B N 1
ATOM 2195 C CA . PRO B 2 212 ? 95.698 15.178 115.432 1.00 14.97 364 PRO B CA 1
ATOM 2196 C C . PRO B 2 212 ? 95.904 16.566 114.842 1.00 17.46 364 PRO B C 1
ATOM 2197 O O . PRO B 2 212 ? 94.976 17.368 114.761 1.00 16.92 364 PRO B O 1
ATOM 2201 N N . GLY B 2 213 ? 97.136 16.846 114.430 1.00 18.27 365 GLY B N 1
ATOM 2202 C CA . GLY B 2 213 ? 97.448 18.150 113.888 1.00 20.57 365 GLY B CA 1
ATOM 2203 C C . GLY B 2 213 ? 98.475 18.140 112.776 1.00 19.86 365 GLY B C 1
ATOM 2204 O O . GLY B 2 213 ? 99.028 19.191 112.440 1.00 19.09 365 GLY B O 1
ATOM 2205 N N . GLU B 2 214 ? 98.736 16.971 112.196 1.00 16.70 366 GLU B N 1
ATOM 2206 C CA . GLU B 2 214 ? 99.662 16.832 111.081 1.00 17.61 366 GLU B CA 1
ATOM 2207 C C . GLU B 2 214 ? 98.936 16.186 109.916 1.00 21.16 366 GLU B C 1
ATOM 2208 O O . GLU B 2 214 ? 98.311 15.134 110.086 1.00 27.12 366 GLU B O 1
ATOM 2214 N N . ASP B 2 215 ? 99.010 16.809 108.738 1.00 18.36 367 ASP B N 1
ATOM 2215 C CA . ASP B 2 215 ? 98.455 16.205 107.533 1.00 21.55 367 ASP B CA 1
ATOM 2216 C 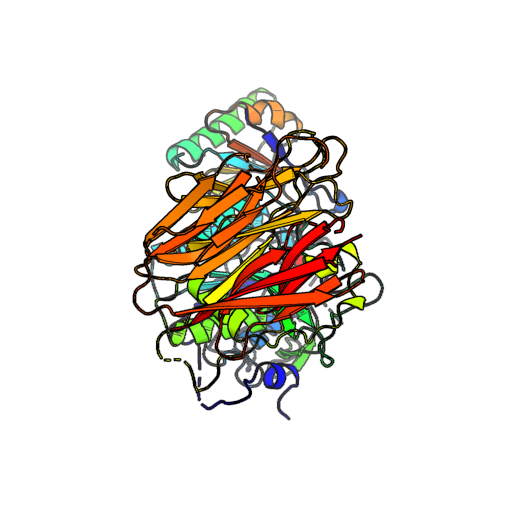C . ASP B 2 215 ? 96.954 15.951 107.711 1.00 22.06 367 ASP B C 1
ATOM 2217 O O . ASP B 2 215 ? 96.473 14.816 107.676 1.00 22.53 367 ASP B O 1
ATOM 2222 N N . ILE B 2 216 ? 96.224 17.035 107.946 1.00 18.57 368 ILE B N 1
ATOM 2223 C CA . ILE B 2 216 ? 94.785 16.987 108.177 1.00 19.76 368 ILE B CA 1
ATOM 2224 C C . ILE B 2 216 ? 94.092 17.469 106.905 1.00 22.74 368 ILE B C 1
ATOM 2225 O O . ILE B 2 216 ? 94.230 18.634 106.512 1.00 21.69 368 ILE B O 1
ATOM 2230 N N . ILE B 2 217 ? 93.345 16.581 106.248 1.00 21.97 369 ILE B N 1
ATOM 2231 C CA . ILE B 2 217 ? 92.672 16.953 105.011 1.00 23.74 369 ILE B CA 1
ATOM 2232 C C . ILE B 2 217 ? 91.440 17.794 105.341 1.00 22.09 369 ILE B C 1
ATOM 2233 O O . ILE B 2 217 ? 90.686 17.496 106.275 1.00 16.93 369 ILE B O 1
ATOM 2238 N N . GLY B 2 218 ? 91.249 18.872 104.592 1.00 24.09 370 GLY B N 1
ATOM 2239 C CA . GLY B 2 218 ? 90.161 19.785 104.872 1.00 19.69 370 GLY B CA 1
ATOM 2240 C C . GLY B 2 218 ? 89.902 20.632 103.649 1.00 18.98 370 GLY B C 1
ATOM 2241 O O . GLY B 2 218 ? 90.594 20.524 102.635 1.00 20.78 370 GLY B O 1
ATOM 2242 N N . ALA B 2 219 ? 88.905 21.505 103.771 1.00 19.24 371 ALA B N 1
ATOM 2243 C CA . ALA B 2 219 ? 88.428 22.292 102.641 1.00 20.12 371 ALA B CA 1
ATOM 2244 C C . ALA B 2 219 ? 89.495 23.259 102.141 1.00 23.21 371 ALA B C 1
ATOM 2245 O O . ALA B 2 219 ? 90.102 23.992 102.928 1.00 29.05 371 ALA B O 1
ATOM 2247 N N . SER B 2 220 ? 89.715 23.266 100.828 1.00 20.53 372 SER B N 1
ATOM 2248 C CA . SER B 2 220 ? 90.688 24.144 100.194 1.00 23.76 372 SER B CA 1
ATOM 2249 C C . SER B 2 220 ? 89.999 25.291 99.467 1.00 26.90 372 SER B C 1
ATOM 2250 O O . SER B 2 220 ? 89.063 25.073 98.696 1.00 30.46 372 SER B O 1
ATOM 2253 N N . SER B 2 221 ? 90.495 26.500 99.671 1.00 25.07 373 SER B N 1
ATOM 2254 C CA . SER B 2 221 ? 89.906 27.657 99.018 1.00 33.15 373 SER B CA 1
ATOM 2255 C C . SER B 2 221 ? 90.413 27.845 97.587 1.00 32.87 373 SER B C 1
ATOM 2256 O O . SER B 2 221 ? 90.068 28.841 96.942 1.00 35.11 373 SER B O 1
ATOM 2259 N N . ASP B 2 222 ? 91.209 26.906 97.073 1.00 30.37 374 ASP B N 1
ATOM 2260 C CA . ASP B 2 222 ? 91.636 26.990 95.681 1.00 28.26 374 ASP B CA 1
ATOM 2261 C C . ASP B 2 222 ? 90.458 26.859 94.733 1.00 28.65 374 ASP B C 1
ATOM 2262 O O . ASP B 2 222 ? 90.369 27.595 93.748 1.00 29.99 374 ASP B O 1
ATOM 2267 N N . CYS B 2 223 ? 89.540 25.937 95.014 1.00 26.43 375 CYS B N 1
ATOM 2268 C CA . CYS B 2 223 ? 88.323 25.816 94.221 1.00 34.27 375 CYS B CA 1
ATOM 2269 C C . CYS B 2 223 ? 87.192 25.393 95.143 1.00 29.11 375 CYS B C 1
ATOM 2270 O O . CYS B 2 223 ? 87.423 24.887 96.240 1.00 33.78 375 CYS B O 1
ATOM 2273 N N . SER B 2 224 ? 85.959 25.588 94.683 1.00 33.43 376 SER B N 1
ATOM 2274 C CA . SER B 2 224 ? 84.820 25.382 95.570 1.00 33.43 376 SER B CA 1
ATOM 2275 C C . SER B 2 224 ? 84.625 23.929 95.962 1.00 35.96 376 SER B C 1
ATOM 2276 O O . SER B 2 224 ? 83.750 23.653 96.788 1.00 40.09 376 SER B O 1
ATOM 2279 N N . THR B 2 225 ? 85.405 23.000 95.401 1.00 31.61 377 THR B N 1
ATOM 2280 C CA . THR B 2 225 ? 85.289 21.588 95.745 1.00 30.74 377 THR B CA 1
ATOM 2281 C C . THR B 2 225 ? 86.634 20.961 96.079 1.00 33.23 377 THR B C 1
ATOM 2282 O O . THR B 2 225 ? 86.700 19.745 96.293 1.00 36.14 377 THR B O 1
ATOM 2286 N N . CYS B 2 226 ? 87.698 21.753 96.149 1.00 26.65 378 CYS B N 1
ATOM 2287 C CA . CYS B 2 226 ? 89.036 21.232 96.349 1.00 25.21 378 CYS B CA 1
ATOM 2288 C C . CYS B 2 226 ? 89.307 20.919 97.830 1.00 29.04 378 CYS B C 1
ATOM 2289 O O . CYS B 2 226 ? 88.577 21.351 98.731 1.00 26.31 378 CYS B O 1
ATOM 2292 N N . PHE B 2 227 ? 90.378 20.141 98.070 1.00 26.08 379 PHE B N 1
ATOM 2293 C CA . PHE B 2 227 ? 90.805 19.722 99.404 1.00 20.94 379 PHE B CA 1
ATOM 2294 C C . PHE B 2 227 ? 92.321 19.757 99.497 1.00 25.43 379 PHE B C 1
ATOM 2295 O O . PHE B 2 227 ? 93.017 19.394 98.541 1.00 22.70 379 PHE B O 1
ATOM 2303 N N . VAL B 2 228 ? 92.827 20.163 100.668 1.00 22.73 380 VAL B N 1
ATOM 2304 C CA . VAL B 2 228 ? 94.257 20.219 100.934 1.00 22.27 380 VAL B CA 1
ATOM 2305 C C . VAL B 2 228 ? 94.527 19.662 102.326 1.00 22.52 380 VAL B C 1
ATOM 2306 O O . VAL B 2 228 ? 93.634 19.592 103.172 1.00 25.14 380 VAL B O 1
ATOM 2310 N N . SER B 2 229 ? 95.781 19.242 102.550 1.00 25.96 381 SER B N 1
ATOM 2311 C CA . SER B 2 229 ? 96.261 18.793 103.859 1.00 25.35 381 SER B CA 1
ATOM 2312 C C . SER B 2 229 ? 97.104 19.882 104.510 1.00 25.80 381 SER B C 1
ATOM 2313 O O . SER B 2 229 ? 98.150 20.267 103.974 1.00 30.12 381 SER B O 1
ATOM 2316 N N . GLN B 2 230 ? 96.681 20.343 105.680 1.00 26.41 382 GLN B N 1
ATOM 2317 C CA . GLN B 2 230 ? 97.445 21.317 106.439 1.00 22.94 382 GLN B CA 1
ATOM 2318 C C . GLN B 2 230 ? 97.806 20.711 107.789 1.00 21.79 382 GLN B C 1
ATOM 2319 O O . GLN B 2 230 ? 97.189 19.738 108.234 1.00 19.53 382 GLN B O 1
ATOM 2325 N N . SER B 2 231 ? 98.832 21.289 108.425 1.00 19.31 383 SER B N 1
ATOM 2326 C CA . SER B 2 231 ? 99.264 20.915 109.770 1.00 23.23 383 SER B CA 1
ATOM 2327 C C . SER B 2 231 ? 99.436 22.155 110.640 1.00 22.31 383 SER B C 1
ATOM 2328 O O . SER B 2 231 ? 99.944 23.185 110.183 1.00 19.50 383 SER B O 1
ATOM 2331 N N . GLY B 2 232 ? 99.032 22.036 111.897 1.00 18.97 384 GLY B N 1
ATOM 2332 C CA . GLY B 2 232 ? 99.270 23.071 112.884 1.00 14.81 384 GLY B CA 1
ATOM 2333 C C . GLY B 2 232 ? 98.629 22.663 114.184 1.00 18.93 384 GLY B C 1
ATOM 2334 O O . GLY B 2 232 ? 97.919 21.660 114.263 1.00 23.82 384 GLY B O 1
ATOM 2335 N N . THR B 2 233 ? 98.877 23.465 115.219 1.00 18.91 385 THR B N 1
ATOM 2336 C CA . THR B 2 233 ? 98.106 23.290 116.446 1.00 15.78 385 THR B CA 1
ATOM 2337 C C . THR B 2 233 ? 96.689 23.832 116.319 1.00 16.16 385 THR B C 1
ATOM 2338 O O . THR B 2 233 ? 95.825 23.479 117.124 1.00 21.63 385 THR B O 1
ATOM 2342 N N . SER B 2 234 ? 96.438 24.693 115.339 1.00 14.33 386 SER B N 1
ATOM 2343 C CA . SER B 2 234 ? 95.076 25.105 115.036 1.00 16.29 386 SER B CA 1
ATOM 2344 C C . SER B 2 234 ? 94.241 23.922 114.570 1.00 19.62 386 SER B C 1
ATOM 2345 O O . SER B 2 234 ? 93.128 23.698 115.060 1.00 18.94 386 SER B O 1
ATOM 2348 N N . GLN B 2 235 ? 94.752 23.158 113.605 1.00 16.13 387 GLN B N 1
ATOM 2349 C CA . GLN B 2 235 ? 94.041 21.954 113.208 1.00 15.23 387 GLN B CA 1
ATOM 2350 C C . GLN B 2 235 ? 93.723 21.109 114.429 1.00 16.54 387 GLN B C 1
ATOM 2351 O O . GLN B 2 235 ? 92.603 20.609 114.572 1.00 16.26 387 GLN B O 1
ATOM 2357 N N . ALA B 2 236 ? 94.678 21.003 115.357 1.00 16.25 388 ALA B N 1
ATOM 2358 C CA . ALA B 2 236 ? 94.479 20.168 116.536 1.00 15.82 388 ALA B CA 1
ATOM 2359 C C . ALA B 2 236 ? 93.419 20.755 117.464 1.00 19.87 388 ALA B C 1
ATOM 2360 O O . ALA B 2 236 ? 92.568 20.022 117.992 1.00 14.43 388 ALA B O 1
ATOM 2362 N N . ALA B 2 237 ? 93.456 22.073 117.684 1.00 15.95 389 ALA B N 1
ATOM 2363 C CA . ALA B 2 237 ? 92.407 22.691 118.485 1.00 14.96 389 ALA B CA 1
ATOM 2364 C C . ALA B 2 237 ? 91.046 22.591 117.795 1.00 15.02 389 ALA B C 1
ATOM 2365 O O . ALA B 2 237 ? 90.011 22.513 118.466 1.00 18.54 389 ALA B O 1
ATOM 2367 N N . ALA B 2 238 ? 91.021 22.564 116.465 1.00 16.27 390 ALA B N 1
ATOM 2368 C CA . ALA B 2 238 ? 89.751 22.435 115.757 1.00 15.72 390 ALA B CA 1
ATOM 2369 C C . ALA B 2 238 ? 89.091 21.074 116.000 1.00 16.75 390 ALA B C 1
ATOM 2370 O O . ALA B 2 238 ? 87.859 20.989 116.026 1.00 20.77 390 ALA B O 1
ATOM 2372 N N . HIS B 2 239 ? 89.874 20.000 116.173 1.00 14.39 391 HIS B N 1
ATOM 2373 C CA . HIS B 2 239 ? 89.271 18.709 116.511 1.00 17.56 391 HIS B CA 1
ATOM 2374 C C . HIS B 2 239 ? 88.622 18.764 117.891 1.00 17.06 391 HIS B C 1
ATOM 2375 O O . HIS B 2 239 ? 87.565 18.163 118.128 1.00 18.22 391 HIS B O 1
ATOM 2382 N N . VAL B 2 240 ? 89.257 19.468 118.821 1.00 14.63 392 VAL B N 1
ATOM 2383 C CA . VAL B 2 240 ? 88.755 19.521 120.184 1.00 14.08 392 VAL B CA 1
ATOM 2384 C C . VAL B 2 240 ? 87.524 20.420 120.265 1.00 16.05 392 VAL B C 1
ATOM 2385 O O . VAL B 2 240 ? 86.565 20.115 120.983 1.00 16.31 392 VAL B O 1
ATOM 2389 N N . ALA B 2 241 ? 87.511 21.516 119.500 1.00 16.33 393 ALA B N 1
ATOM 2390 C CA . ALA B 2 241 ? 86.313 22.345 119.418 1.00 17.12 393 ALA B CA 1
ATOM 2391 C C . ALA B 2 241 ? 85.127 21.545 118.890 1.00 18.14 393 ALA B C 1
ATOM 2392 O O . ALA B 2 241 ? 84.022 21.629 119.430 1.00 20.00 393 ALA B O 1
ATOM 2394 N N . GLY B 2 242 ? 85.343 20.740 117.852 1.00 17.60 394 GLY B N 1
ATOM 2395 C CA . GLY B 2 242 ? 84.256 19.927 117.338 1.00 20.33 394 GLY B CA 1
ATOM 2396 C C . GLY B 2 242 ? 83.824 18.848 118.313 1.00 20.13 394 GLY B C 1
ATOM 2397 O O . GLY B 2 242 ? 82.629 18.574 118.458 1.00 17.07 394 GLY B O 1
ATOM 2398 N N . ILE B 2 243 ? 84.787 18.204 118.978 1.00 16.13 395 ILE B N 1
ATOM 2399 C CA . ILE B 2 243 ? 84.415 17.241 120.007 1.00 19.16 395 ILE B CA 1
ATOM 2400 C C . ILE B 2 243 ? 83.605 17.932 121.089 1.00 20.61 395 ILE B C 1
ATOM 2401 O O . ILE B 2 243 ? 82.546 17.439 121.507 1.00 17.85 395 ILE B O 1
ATOM 2406 N N . ALA B 2 244 ? 84.068 19.115 121.526 1.00 19.61 396 ALA B N 1
ATOM 2407 C CA . ALA B 2 244 ? 83.363 19.849 122.574 1.00 19.63 396 ALA B CA 1
ATOM 2408 C C . ALA B 2 244 ? 81.934 20.201 122.152 1.00 16.80 396 ALA B C 1
ATOM 2409 O O . ALA B 2 244 ? 80.998 20.091 122.956 1.00 18.39 396 ALA B O 1
ATOM 2411 N N . ALA B 2 245 ? 81.747 20.603 120.893 1.00 13.47 397 ALA B N 1
ATOM 2412 C CA . ALA B 2 245 ? 80.412 20.937 120.401 1.00 19.27 397 ALA B CA 1
ATOM 2413 C C . ALA B 2 245 ? 79.454 19.746 120.485 1.00 22.26 397 ALA B C 1
ATOM 2414 O O . ALA B 2 245 ? 78.294 19.903 120.882 1.00 24.60 397 ALA B O 1
ATOM 2416 N N . MET B 2 246 ? 79.910 18.552 120.104 1.00 21.19 398 MET B N 1
ATOM 2417 C CA . MET B 2 246 ? 79.044 17.383 120.214 1.00 19.01 398 MET B CA 1
ATOM 2418 C C . MET B 2 246 ? 78.839 16.978 121.666 1.00 20.74 398 MET B C 1
ATOM 2419 O O . MET B 2 246 ? 77.734 16.561 122.039 1.00 27.30 398 MET B O 1
ATOM 2424 N N . MET B 2 247 ? 79.874 17.107 122.511 1.00 20.51 399 MET B N 1
ATOM 2425 C CA . MET B 2 247 ? 79.673 16.843 123.935 1.00 13.78 399 MET B CA 1
ATOM 2426 C C . MET B 2 247 ? 78.627 17.775 124.520 1.00 18.23 399 MET B C 1
ATOM 2427 O O . MET B 2 247 ? 77.775 17.344 125.306 1.00 22.29 399 MET B O 1
ATOM 2432 N N . LEU B 2 248 ? 78.654 19.052 124.133 1.00 14.63 400 LEU B N 1
ATOM 2433 C CA . LEU B 2 248 ? 77.662 19.984 124.656 1.00 20.77 400 LEU B CA 1
ATOM 2434 C C . LEU B 2 248 ? 76.293 19.863 123.983 1.00 20.38 400 LEU B C 1
ATOM 2435 O O . LEU B 2 248 ? 75.316 20.404 124.504 1.00 19.63 400 LEU B O 1
ATOM 2440 N N . SER B 2 249 ? 76.194 19.209 122.829 1.00 20.53 401 SER B N 1
ATOM 2441 C CA . SER B 2 249 ? 74.876 18.939 122.276 1.00 21.83 401 SER B CA 1
ATOM 2442 C C . SER B 2 249 ? 74.202 17.804 123.005 1.00 25.01 401 SER B C 1
ATOM 2443 O O . SER B 2 249 ? 72.972 17.770 123.075 1.00 28.64 401 SER B O 1
ATOM 2446 N N . ALA B 2 250 ? 74.982 16.867 123.541 1.00 20.70 402 ALA B N 1
ATOM 2447 C CA . ALA B 2 250 ? 74.384 15.729 124.225 1.00 20.48 402 ALA B CA 1
ATOM 2448 C C . ALA B 2 250 ? 74.058 16.068 125.676 1.00 23.11 402 ALA B C 1
ATOM 2449 O O . ALA B 2 250 ? 72.981 15.717 126.175 1.00 22.30 402 ALA B O 1
ATOM 2451 N N . GLU B 2 251 ? 74.967 16.762 126.365 1.00 20.85 403 GLU B N 1
ATOM 2452 C CA . GLU B 2 251 ? 74.773 17.191 127.746 1.00 16.89 403 GLU B CA 1
ATOM 2453 C C . GLU B 2 251 ? 74.860 18.713 127.815 1.00 16.24 403 GLU B C 1
ATOM 2454 O O . GLU B 2 251 ? 75.850 19.267 128.306 1.00 16.92 403 GLU B O 1
ATOM 2460 N N . PRO B 2 252 ? 73.834 19.419 127.338 1.00 16.34 404 PRO B N 1
ATOM 2461 C CA . PRO B 2 252 ? 73.905 20.886 127.246 1.00 18.27 404 PRO B CA 1
ATOM 2462 C C . PRO B 2 252 ? 74.314 21.622 128.522 1.00 17.85 404 PRO B C 1
ATOM 2463 O O . PRO B 2 252 ? 74.744 22.777 128.450 1.00 20.85 404 PRO B O 1
ATOM 2467 N N . GLU B 2 253 ? 74.182 20.982 129.681 1.00 16.67 405 GLU B N 1
ATOM 2468 C CA . GLU B 2 253 ? 74.318 21.660 130.959 1.00 16.51 405 GLU B CA 1
ATOM 2469 C C . GLU B 2 253 ? 75.731 21.598 131.542 1.00 20.68 405 GLU B C 1
ATOM 2470 O O . GLU B 2 253 ? 75.947 22.112 132.643 1.00 23.81 405 GLU B O 1
ATOM 2476 N N . LEU B 2 254 ? 76.700 21.034 130.824 1.00 19.57 406 LEU B N 1
ATOM 2477 C CA . LEU B 2 254 ? 78.026 20.833 131.388 1.00 18.96 406 LEU B CA 1
ATOM 2478 C C . LEU B 2 254 ? 78.677 22.155 131.745 1.00 22.49 406 LEU B C 1
ATOM 2479 O O . LEU B 2 254 ? 78.595 23.134 130.997 1.00 21.71 406 LEU B O 1
ATOM 2484 N N . THR B 2 255 ? 79.343 22.174 132.894 1.00 22.62 407 THR B N 1
ATOM 2485 C CA . THR B 2 255 ? 80.207 23.294 133.214 1.00 21.25 407 THR B CA 1
ATOM 2486 C C . THR B 2 255 ? 81.597 23.063 132.626 1.00 22.49 407 THR B C 1
ATOM 2487 O O . THR B 2 255 ? 81.925 21.977 132.131 1.00 20.89 407 THR B O 1
ATOM 2491 N N . LEU B 2 256 ? 82.415 24.117 132.641 1.00 23.16 408 LEU B N 1
ATOM 2492 C CA . LEU B 2 256 ? 83.716 24.008 131.999 1.00 18.90 408 LEU B CA 1
ATOM 2493 C C . LEU B 2 256 ? 84.577 22.980 132.727 1.00 20.02 408 LEU B C 1
ATOM 2494 O O . LEU B 2 256 ? 85.312 22.211 132.098 1.00 19.73 408 LEU B O 1
ATOM 2499 N N . ALA B 2 257 ? 84.462 22.918 134.048 1.00 15.16 409 ALA B N 1
ATOM 2500 C CA . ALA B 2 257 ? 85.095 21.834 134.781 1.00 18.51 409 ALA B CA 1
ATOM 2501 C C . ALA B 2 257 ? 84.598 20.482 134.286 1.00 21.31 409 ALA B C 1
ATOM 2502 O O . ALA B 2 257 ? 85.398 19.571 134.033 1.00 20.86 409 ALA B O 1
ATOM 2504 N N . GLU B 2 258 ? 83.274 20.331 134.136 1.00 19.06 410 GLU B N 1
ATOM 2505 C CA . GLU B 2 258 ? 82.722 19.032 133.761 1.00 17.44 410 GLU B CA 1
ATOM 2506 C C . GLU B 2 258 ? 83.065 18.659 132.322 1.00 20.32 410 GLU B C 1
ATOM 2507 O O . GLU B 2 258 ? 83.247 17.473 132.018 1.00 21.31 410 GLU B O 1
ATOM 2513 N N . LEU B 2 259 ? 83.193 19.646 131.432 1.00 18.39 411 LEU B N 1
ATOM 2514 C CA . LEU B 2 259 ? 83.570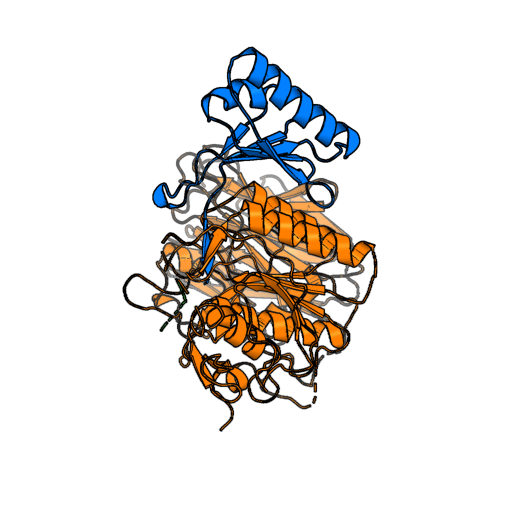 19.354 130.050 1.00 16.88 411 LEU B CA 1
ATOM 2515 C C . LEU B 2 259 ? 85.052 19.021 129.927 1.00 20.68 411 LEU B C 1
ATOM 2516 O O . LEU B 2 259 ? 85.438 18.134 129.150 1.00 21.58 411 LEU B O 1
ATOM 2521 N N . ARG B 2 260 ? 85.891 19.721 130.689 1.00 21.12 412 ARG B N 1
ATOM 2522 C CA . ARG B 2 260 ? 87.325 19.461 130.667 1.00 17.19 412 ARG B CA 1
ATOM 2523 C C . ARG B 2 260 ? 87.655 18.120 131.313 1.00 18.07 412 ARG B C 1
ATOM 2524 O O . ARG B 2 260 ? 88.563 17.420 130.859 1.00 19.55 412 ARG B O 1
ATOM 2532 N N . GLN B 2 261 ? 86.927 17.737 132.371 1.00 21.43 413 GLN B N 1
ATOM 2533 C CA . GLN B 2 261 ? 87.140 16.425 132.979 1.00 16.25 413 GLN B CA 1
ATOM 2534 C C . GLN B 2 261 ? 86.764 15.297 132.019 1.00 18.07 413 GLN B C 1
ATOM 2535 O O . GLN B 2 261 ? 87.414 14.245 132.019 1.00 21.19 413 GLN B O 1
ATOM 2541 N N . ARG B 2 262 ? 85.742 15.502 131.179 1.00 18.59 414 ARG B N 1
ATOM 2542 C CA . ARG B 2 262 ? 85.376 14.482 130.197 1.00 21.15 414 ARG B CA 1
ATOM 2543 C C . ARG B 2 262 ? 86.371 14.414 129.037 1.00 19.56 414 ARG B C 1
ATOM 2544 O O . ARG B 2 262 ? 86.751 13.317 128.622 1.00 22.07 414 ARG B O 1
ATOM 2552 N N . LEU B 2 263 ? 86.800 15.563 128.492 1.00 19.14 415 LEU B N 1
ATOM 2553 C CA . LEU B 2 263 ? 87.824 15.542 127.450 1.00 16.15 415 LEU B CA 1
ATOM 2554 C C . LEU B 2 263 ? 89.063 14.779 127.905 1.00 20.54 415 LEU B C 1
ATOM 2555 O O . LEU B 2 263 ? 89.657 14.024 127.120 1.00 18.28 415 LEU B O 1
ATOM 2560 N N . ILE B 2 264 ? 89.449 14.951 129.179 1.00 19.01 416 ILE B N 1
ATOM 2561 C CA . ILE B 2 264 ? 90.596 14.244 129.741 1.00 13.67 416 ILE B CA 1
ATOM 2562 C C . ILE B 2 264 ? 90.292 12.763 129.862 1.00 14.95 416 ILE B C 1
ATOM 2563 O O . ILE B 2 264 ? 91.107 11.905 129.507 1.00 18.50 416 ILE B O 1
ATOM 2568 N N . HIS B 2 265 ? 89.122 12.443 130.390 1.00 16.56 417 HIS B N 1
ATOM 2569 C CA . HIS B 2 265 ? 88.810 11.051 130.681 1.00 23.45 417 HIS B CA 1
ATOM 2570 C C . HIS B 2 265 ? 88.732 10.211 129.407 1.00 24.96 417 HIS B C 1
ATOM 2571 O O . HIS B 2 265 ? 89.210 9.072 129.386 1.00 21.13 417 HIS B O 1
ATOM 2578 N N . PHE B 2 266 ? 88.155 10.763 128.335 1.00 20.38 418 PHE B N 1
ATOM 2579 C CA . PHE B 2 266 ? 87.935 10.047 127.086 1.00 24.61 418 PHE B CA 1
ATOM 2580 C C . PHE B 2 266 ? 89.115 10.122 126.117 1.00 22.93 418 PHE B C 1
ATOM 2581 O O . PHE B 2 266 ? 89.016 9.606 124.995 1.00 21.05 418 PHE B O 1
ATOM 2589 N N . SER B 2 267 ? 90.206 10.765 126.515 1.00 20.22 419 SER B N 1
ATOM 2590 C CA . SER B 2 267 ? 91.430 10.795 125.735 1.00 20.74 419 SER B CA 1
ATOM 2591 C C . SER B 2 267 ? 92.171 9.463 125.801 1.00 19.19 419 SER B C 1
ATOM 2592 O O . SER B 2 267 ? 92.211 8.819 126.853 1.00 17.42 419 SER B O 1
ATOM 2595 N N . ALA B 2 268 ? 92.774 9.060 124.674 1.00 18.21 420 ALA B N 1
ATOM 2596 C CA . ALA B 2 268 ? 93.806 8.019 124.718 1.00 19.71 420 ALA B CA 1
ATOM 2597 C C . ALA B 2 268 ? 94.926 8.474 125.628 1.00 16.72 420 ALA B C 1
ATOM 2598 O O . ALA B 2 268 ? 95.270 9.657 125.655 1.00 23.77 420 ALA B O 1
ATOM 2600 N N . LYS B 2 269 ? 95.499 7.536 126.375 1.00 21.60 421 LYS B N 1
ATOM 2601 C CA . LYS B 2 269 ? 96.405 7.867 127.470 1.00 22.39 421 LYS B CA 1
ATOM 2602 C C . LYS B 2 269 ? 97.736 7.156 127.304 1.00 24.00 421 LYS B C 1
ATOM 2603 O O . LYS B 2 269 ? 97.789 6.014 126.846 1.00 23.71 421 LYS B O 1
ATOM 2609 N N . ASP B 2 270 ? 98.806 7.848 127.694 1.00 28.75 422 ASP B N 1
ATOM 2610 C CA . ASP B 2 270 ? 100.160 7.297 127.694 1.00 25.39 422 ASP B CA 1
ATOM 2611 C C . ASP B 2 270 ? 100.529 6.755 126.324 1.00 28.25 422 ASP B C 1
ATOM 2612 O O . ASP B 2 270 ? 101.182 5.720 126.196 1.00 32.12 422 ASP B O 1
ATOM 2617 N N . VAL B 2 271 ? 100.092 7.465 125.297 1.00 24.49 423 VAL B N 1
ATOM 2618 C CA . VAL B 2 271 ? 100.325 7.074 123.922 1.00 23.13 423 VAL B CA 1
ATOM 2619 C C . VAL B 2 271 ? 101.388 7.945 123.244 1.00 26.15 423 VAL B C 1
ATOM 2620 O O . VAL B 2 271 ? 101.968 7.517 122.234 1.00 24.57 423 VAL B O 1
ATOM 2624 N N . ILE B 2 272 ? 101.730 9.098 123.811 1.00 21.43 424 ILE B N 1
ATOM 2625 C CA . ILE B 2 272 ? 102.788 9.946 123.272 1.00 28.20 424 ILE B CA 1
ATOM 2626 C C . ILE B 2 272 ? 104.135 9.523 123.847 1.00 26.45 424 ILE B C 1
ATOM 2627 O O . ILE B 2 272 ? 104.239 9.161 125.023 1.00 28.30 424 ILE B O 1
ATOM 2632 N N . ASN B 2 273 ? 105.185 9.591 123.032 1.00 33.60 425 ASN B N 1
ATOM 2633 C CA . ASN B 2 273 ? 106.527 9.228 123.488 1.00 33.98 425 ASN B CA 1
ATOM 2634 C C . ASN B 2 273 ? 107.217 10.477 124.015 1.00 35.23 425 ASN B C 1
ATOM 2635 O O . ASN B 2 273 ? 107.742 11.285 123.241 1.00 34.03 425 ASN B O 1
ATOM 2640 N N . GLU B 2 274 ? 107.265 10.600 125.346 1.00 27.99 426 GLU B N 1
ATOM 2641 C CA . GLU B 2 274 ? 107.725 11.820 125.990 1.00 27.99 426 GLU B CA 1
ATOM 2642 C C . GLU B 2 274 ? 109.162 12.179 125.656 1.00 34.32 426 GLU B C 1
ATOM 2643 O O . GLU B 2 274 ? 109.588 13.294 125.975 1.00 33.11 426 GLU B O 1
ATOM 2649 N N . ALA B 2 275 ? 109.916 11.277 125.031 1.00 34.28 427 ALA B N 1
ATOM 2650 C CA . ALA B 2 275 ? 111.300 11.585 124.704 1.00 32.46 427 ALA B CA 1
ATOM 2651 C C . ALA B 2 275 ? 111.411 12.844 123.855 1.00 30.49 427 ALA B C 1
ATOM 2652 O O . ALA B 2 275 ? 112.436 13.532 123.903 1.00 30.23 427 ALA B O 1
ATOM 2654 N N . TRP B 2 276 ? 110.368 13.163 123.080 1.00 34.01 428 TRP B N 1
ATOM 2655 C CA . TRP B 2 276 ? 110.422 14.324 122.196 1.00 37.43 428 TRP B CA 1
ATOM 2656 C C . TRP B 2 276 ? 110.502 15.626 122.975 1.00 30.29 428 TRP B C 1
ATOM 2657 O O . TRP B 2 276 ? 111.028 16.623 122.466 1.00 39.91 428 TRP B O 1
ATOM 2668 N N . PHE B 2 277 ? 110.010 15.635 124.112 1.00 23.08 429 PHE B N 1
ATOM 2669 C CA . PHE B 2 277 ? 109.942 16.832 124.912 1.00 26.61 429 PHE B CA 1
ATOM 2670 C C . PHE B 2 277 ? 111.256 17.021 125.650 1.00 29.40 429 PHE B C 1
ATOM 2671 O O . PHE B 2 277 ? 111.917 16.039 126.011 1.00 31.05 429 PHE B O 1
ATOM 2679 N N . PRO B 2 278 ? 111.659 18.273 125.863 1.00 24.14 430 PRO B N 1
ATOM 2680 C CA . PRO B 2 278 ? 112.792 18.535 126.751 1.00 20.22 430 PRO B CA 1
ATOM 2681 C C . PRO B 2 278 ? 112.536 17.893 128.105 1.00 22.44 430 PRO B C 1
ATOM 2682 O O . PRO B 2 278 ? 111.392 17.691 128.510 1.00 29.32 430 PRO B O 1
ATOM 2686 N N . GLU B 2 279 ? 113.617 17.558 128.800 1.00 23.83 431 GLU B N 1
ATOM 2687 C CA . GLU B 2 279 ? 113.508 16.694 129.970 1.00 27.19 431 GLU B CA 1
ATOM 2688 C C . GLU B 2 279 ? 112.596 17.292 131.037 1.00 33.12 431 GLU B C 1
ATOM 2689 O O . GLU B 2 279 ? 111.666 16.631 131.522 1.00 30.69 431 GLU B O 1
ATOM 2695 N N . ASP B 2 280 ? 112.833 18.551 131.403 1.00 28.87 432 ASP B N 1
ATOM 2696 C CA . ASP B 2 280 ? 112.042 19.168 132.461 1.00 23.66 432 ASP B CA 1
ATOM 2697 C C . ASP B 2 280 ? 110.553 19.274 132.127 1.00 20.80 432 ASP B C 1
ATOM 2698 O O . ASP B 2 280 ? 109.745 19.460 133.044 1.00 21.43 432 ASP B O 1
ATOM 2703 N N . GLN B 2 281 ? 110.152 19.146 130.860 1.00 20.94 433 GLN B N 1
ATOM 2704 C CA . GLN B 2 281 ? 108.745 19.337 130.505 1.00 23.44 433 GLN B CA 1
ATOM 2705 C C . GLN B 2 281 ? 107.950 18.037 130.396 1.00 23.65 433 GLN B C 1
ATOM 2706 O O . GLN B 2 281 ? 106.727 18.094 130.236 1.00 20.03 433 GLN B O 1
ATOM 2712 N N . ARG B 2 282 ? 108.606 16.874 130.469 1.00 22.74 434 ARG B N 1
ATOM 2713 C CA . ARG B 2 282 ? 107.881 15.608 130.383 1.00 22.70 434 ARG B CA 1
ATOM 2714 C C . ARG B 2 282 ? 106.913 15.432 131.548 1.00 26.09 434 ARG B C 1
ATOM 2715 O O . ARG B 2 282 ? 105.796 14.934 131.373 1.00 24.90 434 ARG B O 1
ATOM 2723 N N . VAL B 2 283 ? 107.316 15.868 132.741 1.00 30.80 435 VAL B N 1
ATOM 2724 C CA . VAL B 2 283 ? 106.491 15.719 133.933 1.00 19.76 435 VAL B CA 1
ATOM 2725 C C . VAL B 2 283 ? 105.288 16.655 133.892 1.00 21.96 435 VAL B C 1
ATOM 2726 O O . VAL B 2 283 ? 104.221 16.340 134.446 1.00 23.13 435 VAL B O 1
ATOM 2730 N N . LEU B 2 284 ? 105.430 17.804 133.228 1.00 21.18 436 LEU B N 1
ATOM 2731 C CA . LEU B 2 284 ? 104.402 18.829 133.189 1.00 18.20 436 LEU B CA 1
ATOM 2732 C C . LEU B 2 284 ? 103.436 18.673 132.017 1.00 22.73 436 LEU B C 1
ATOM 2733 O O . LEU B 2 284 ? 102.342 19.250 132.055 1.00 20.37 436 LEU B O 1
ATOM 2738 N N . THR B 2 285 ? 103.802 17.908 130.988 1.00 18.71 437 THR B N 1
ATOM 2739 C CA . THR B 2 285 ? 103.005 17.834 129.763 1.00 21.12 437 THR B CA 1
ATOM 2740 C C . THR B 2 285 ? 102.034 16.656 129.809 1.00 20.68 437 THR B C 1
ATOM 2741 O O . THR B 2 285 ? 102.482 15.506 129.899 1.00 23.62 437 THR B O 1
ATOM 2745 N N . PRO B 2 286 ? 100.723 16.874 129.690 1.00 19.86 438 PRO B N 1
ATOM 2746 C CA . PRO B 2 286 ? 99.787 15.742 129.724 1.00 18.55 438 PRO B CA 1
ATOM 2747 C C . PRO B 2 286 ? 99.977 14.852 128.510 1.00 14.43 438 PRO B C 1
ATOM 2748 O O . PRO B 2 286 ? 100.180 15.340 127.397 1.00 18.26 438 PRO B O 1
ATOM 2752 N N . ASN B 2 287 ? 99.931 13.538 128.743 1.00 17.40 439 ASN B N 1
ATOM 2753 C CA . ASN B 2 287 ? 100.060 12.506 127.702 1.00 15.36 439 ASN B CA 1
ATOM 2754 C C . ASN B 2 287 ? 98.643 12.062 127.356 1.00 17.10 439 ASN B C 1
ATOM 2755 O O . ASN B 2 287 ? 98.170 11.005 127.766 1.00 22.19 439 ASN B O 1
ATOM 2760 N N . LEU B 2 288 ? 97.946 12.919 126.623 1.00 19.70 440 LEU B N 1
ATOM 2761 C CA . LEU B 2 288 ? 96.564 12.688 126.228 1.00 16.38 440 LEU B CA 1
ATOM 2762 C C . LEU B 2 288 ? 96.407 13.023 124.752 1.00 16.24 440 LEU B C 1
ATOM 2763 O O . LEU B 2 288 ? 96.922 14.051 124.295 1.00 14.87 440 LEU B O 1
ATOM 2768 N N . VAL B 2 289 ? 95.727 12.149 124.007 1.00 14.00 441 VAL B N 1
ATOM 2769 C CA . VAL B 2 289 ? 95.298 12.440 122.642 1.00 13.68 441 VAL B CA 1
ATOM 2770 C C . VAL B 2 289 ? 93.775 12.367 122.611 1.00 20.38 441 VAL B C 1
ATOM 2771 O O . VAL B 2 289 ? 93.183 11.379 123.070 1.00 18.12 441 VAL B O 1
ATOM 2775 N N . ALA B 2 290 ? 93.145 13.424 122.100 1.00 15.65 442 ALA B N 1
ATOM 2776 C CA . ALA B 2 290 ? 91.714 13.597 122.299 1.00 16.74 442 ALA B CA 1
ATOM 2777 C C . ALA B 2 290 ? 90.926 12.524 121.552 1.00 18.25 442 ALA B C 1
ATOM 2778 O O . ALA B 2 290 ? 91.404 11.920 120.590 1.00 18.02 442 ALA B O 1
ATOM 2780 N N . ALA B 2 291 ? 89.703 12.283 122.015 1.00 16.57 443 ALA B N 1
ATOM 2781 C CA . ALA B 2 291 ? 88.850 11.295 121.376 1.00 19.01 443 ALA B CA 1
ATOM 2782 C C . ALA B 2 291 ? 87.397 11.540 121.755 1.00 21.22 443 ALA B C 1
ATOM 2783 O O . ALA B 2 291 ? 87.098 11.988 122.867 1.00 21.77 443 ALA B O 1
ATOM 2785 N N . LEU B 2 292 ? 86.504 11.218 120.821 1.00 17.34 444 LEU B N 1
ATOM 2786 C CA . LEU B 2 292 ? 85.073 11.286 121.074 1.00 25.28 444 LEU B CA 1
ATOM 2787 C C . LEU B 2 292 ? 84.677 10.309 122.179 1.00 25.12 444 LEU B C 1
ATOM 2788 O O . LEU B 2 292 ? 85.329 9.284 122.376 1.00 28.19 444 LEU B O 1
ATOM 2793 N N . PRO B 2 293 ? 83.610 10.603 122.923 1.00 25.67 445 PRO B N 1
ATOM 2794 C CA . PRO B 2 293 ? 83.166 9.670 123.953 1.00 29.49 445 PRO B CA 1
ATOM 2795 C C . PRO B 2 293 ? 82.487 8.469 123.334 1.00 26.98 445 PRO B C 1
ATOM 2796 O O . PRO B 2 293 ? 81.867 8.564 122.257 1.00 29.00 445 PRO B O 1
ATOM 2800 N N . PRO B 2 294 ? 82.576 7.322 123.955 1.00 32.58 446 PRO B N 1
ATOM 2801 C CA . PRO B 2 294 ? 82.023 6.107 123.353 1.00 37.32 446 PRO B CA 1
ATOM 2802 C C . PRO B 2 294 ? 80.507 6.037 123.406 1.00 46.82 446 PRO B C 1
ATOM 2803 O O . PRO B 2 294 ? 79.810 7.033 123.635 1.00 44.93 446 PRO B O 1
ATOM 2807 N N . SER B 2 295 ? 79.999 4.832 123.150 1.00 60.54 447 SER B N 1
ATOM 2808 C CA . SER B 2 295 ? 78.574 4.560 123.274 1.00 61.63 447 SER B CA 1
ATOM 2809 C C . SER B 2 295 ? 78.176 4.253 124.708 1.00 69.92 447 SER B C 1
ATOM 2810 O O . SER B 2 295 ? 77.036 4.534 125.100 1.00 72.33 447 SER B O 1
ATOM 2813 N N . THR B 2 296 ? 79.095 3.683 125.497 1.00 70.94 448 THR B N 1
ATOM 2814 C CA . THR B 2 296 ? 78.784 3.312 126.876 1.00 83.13 448 THR B CA 1
ATOM 2815 C C . THR B 2 296 ? 78.458 4.519 127.759 1.00 85.07 448 THR B C 1
ATOM 2816 O O . THR B 2 296 ? 77.745 4.355 128.757 1.00 87.56 448 THR B O 1
ATOM 2820 N N . HIS B 2 297 ? 78.970 5.708 127.423 1.00 77.46 449 HIS B N 1
ATOM 2821 C CA . HIS B 2 297 ? 78.557 6.984 128.026 1.00 81.21 449 HIS B CA 1
ATOM 2822 C C . HIS B 2 297 ? 79.328 8.146 127.391 1.00 73.65 449 HIS B C 1
ATOM 2823 O O . HIS B 2 297 ? 79.264 9.291 127.857 1.00 71.16 449 HIS B O 1
ATOM 2830 N N . GLY B 2 300 ? 75.014 6.525 134.532 1.00 61.68 452 GLY B N 1
ATOM 2831 C CA . GLY B 2 300 ? 75.737 6.116 135.726 1.00 63.37 452 GLY B CA 1
ATOM 2832 C C . GLY B 2 300 ? 76.787 7.109 136.205 1.00 64.02 452 GLY B C 1
ATOM 2833 O O . GLY B 2 300 ? 77.674 7.521 135.443 1.00 58.61 452 GLY B O 1
ATOM 2834 N N . TRP B 2 301 ? 76.690 7.490 137.480 1.00 60.87 453 TRP B N 1
ATOM 2835 C CA . TRP B 2 301 ? 77.684 8.376 138.068 1.00 61.24 453 TRP B CA 1
ATOM 2836 C C . TRP B 2 301 ? 79.065 7.719 138.080 1.00 59.63 453 TRP B C 1
ATOM 2837 O O . TRP B 2 301 ? 79.200 6.494 138.158 1.00 62.66 453 TRP B O 1
ATOM 2848 N N . GLN B 2 302 ? 80.096 8.558 138.005 1.00 52.68 454 GLN B N 1
ATOM 2849 C CA . GLN B 2 302 ? 81.482 8.118 138.000 1.00 47.21 454 GLN B CA 1
ATOM 2850 C C . GLN B 2 302 ? 82.345 9.216 138.609 1.00 43.29 454 GLN B C 1
ATOM 2851 O O . GLN B 2 302 ? 82.033 10.403 138.491 1.00 40.46 454 GLN B O 1
ATOM 2857 N N . LEU B 2 303 ? 83.434 8.813 139.261 1.00 37.29 455 LEU B N 1
ATOM 2858 C CA . LEU B 2 303 ? 84.336 9.749 139.923 1.00 34.31 455 LEU B CA 1
ATOM 2859 C C . LEU B 2 303 ? 85.426 10.196 138.956 1.00 26.82 455 LEU B C 1
ATOM 2860 O O . LEU B 2 303 ? 86.348 9.431 138.681 1.00 29.51 455 LEU B O 1
ATOM 2865 N N . PHE B 2 304 ? 85.346 11.446 138.476 1.00 28.34 456 PHE B N 1
ATOM 2866 C CA . PHE B 2 304 ? 86.362 12.056 137.612 1.00 21.82 456 PHE B CA 1
ATOM 2867 C C . PHE B 2 304 ? 87.330 12.868 138.455 1.00 22.34 456 PHE B C 1
ATOM 2868 O O . PHE B 2 304 ? 86.901 13.737 139.219 1.00 24.27 456 PHE B O 1
ATOM 2876 N N . CYS B 2 305 ? 88.627 12.632 138.275 1.00 21.73 457 CYS B N 1
ATOM 2877 C CA . CYS B 2 305 ? 89.662 13.464 138.873 1.00 17.41 457 CYS B CA 1
ATOM 2878 C C . CYS B 2 305 ? 90.678 13.877 137.816 1.00 16.74 457 CYS B C 1
ATOM 2879 O O . CYS B 2 305 ? 90.906 13.163 136.841 1.00 14.81 457 CYS B O 1
ATOM 2882 N N . ARG B 2 306 ? 91.304 15.034 138.034 1.00 17.10 458 ARG B N 1
ATOM 2883 C CA . ARG B 2 306 ? 92.387 15.512 137.194 1.00 14.39 458 ARG B CA 1
ATOM 2884 C C . ARG B 2 306 ? 93.520 16.045 138.069 1.00 20.11 458 ARG B C 1
ATOM 2885 O O . ARG B 2 306 ? 93.328 16.395 139.237 1.00 20.85 458 ARG B O 1
ATOM 2893 N N . THR B 2 307 ? 94.713 16.096 137.489 1.00 20.27 459 THR B N 1
ATOM 2894 C CA . THR B 2 307 ? 95.898 16.615 138.160 1.00 19.35 459 THR B CA 1
ATOM 2895 C C . THR B 2 307 ? 96.175 18.025 137.662 1.00 21.21 459 THR B C 1
ATOM 2896 O O . THR B 2 307 ? 96.196 18.261 136.451 1.00 21.48 459 THR B O 1
ATOM 2900 N N . VAL B 2 308 ? 96.430 18.945 138.585 1.00 19.45 460 VAL B N 1
ATOM 2901 C CA . VAL B 2 308 ? 96.692 20.340 138.255 1.00 17.03 460 VAL B CA 1
ATOM 2902 C C . VAL B 2 308 ? 98.057 20.731 138.825 1.00 16.31 460 VAL B C 1
ATOM 2903 O O . VAL B 2 308 ? 98.233 20.760 140.045 1.00 17.90 460 VAL B O 1
ATOM 2907 N N . TRP B 2 309 ? 99.022 21.021 137.944 1.00 18.71 461 TRP B N 1
ATOM 2908 C CA . TRP B 2 309 ? 100.356 21.507 138.316 1.00 16.11 461 TRP B CA 1
ATOM 2909 C C . TRP B 2 309 ? 100.367 23.027 138.385 1.00 19.90 461 TRP B C 1
ATOM 2910 O O . TRP B 2 309 ? 99.890 23.706 137.464 1.00 22.80 461 TRP B O 1
ATOM 2921 N N . SER B 2 310 ? 100.952 23.560 139.449 1.00 18.43 462 SER B N 1
ATOM 2922 C CA . SER B 2 310 ? 101.014 25.002 139.592 1.00 19.46 462 SER B CA 1
ATOM 2923 C C . SER B 2 310 ? 102.097 25.586 138.685 1.00 18.88 462 SER B C 1
ATOM 2924 O O . SER B 2 310 ? 102.880 24.868 138.052 1.00 19.13 462 SER B O 1
ATOM 2927 N N . ALA B 2 311 ? 102.144 26.912 138.642 1.00 15.70 463 ALA B N 1
ATOM 2928 C CA . ALA B 2 311 ? 103.370 27.578 138.235 1.00 18.04 463 ALA B CA 1
ATOM 2929 C C . ALA B 2 311 ? 104.507 27.208 139.182 1.00 16.10 463 ALA B C 1
ATOM 2930 O O . ALA B 2 311 ? 104.292 26.874 140.345 1.00 24.25 463 ALA B O 1
ATOM 2932 N N . HIS B 2 312 ? 105.727 27.243 138.665 1.00 20.95 464 HIS B N 1
ATOM 2933 C CA . HIS B 2 312 ? 106.903 27.014 139.493 1.00 22.17 464 HIS B CA 1
ATOM 2934 C C . HIS B 2 312 ? 107.023 28.148 140.501 1.00 23.92 464 HIS B C 1
ATOM 2935 O O . HIS B 2 312 ? 106.685 29.289 140.192 1.00 25.97 464 HIS B O 1
ATOM 2942 N N . SER B 2 313 ? 107.492 27.840 141.718 1.00 24.77 465 SER B N 1
ATOM 2943 C CA . SER B 2 313 ? 107.399 28.817 142.806 1.00 25.24 465 SER B CA 1
ATOM 2944 C C . SER B 2 313 ? 108.430 29.937 142.703 1.00 29.24 465 SER B C 1
ATOM 2945 O O . SER B 2 313 ? 108.261 30.978 143.349 1.00 29.54 465 SER B O 1
ATOM 2948 N N . GLY B 2 314 ? 109.488 29.758 141.920 1.00 23.52 466 GLY B N 1
ATOM 2949 C CA . GLY B 2 314 ? 110.622 30.641 142.003 1.00 25.32 466 GLY B CA 1
ATOM 2950 C C . GLY B 2 314 ? 111.515 30.287 143.177 1.00 28.14 466 GLY B C 1
ATOM 2951 O O . GLY B 2 314 ? 111.163 29.469 144.037 1.00 22.22 466 GLY B O 1
ATOM 2952 N N . PRO B 2 315 ? 112.693 30.908 143.242 1.00 28.92 467 PRO B N 1
ATOM 2953 C CA . PRO B 2 315 ? 113.696 30.499 144.239 1.00 24.45 467 PRO B CA 1
ATOM 2954 C C . PRO B 2 315 ? 113.749 31.329 145.520 1.00 29.04 467 PRO B C 1
ATOM 2955 O O . PRO B 2 315 ? 114.678 31.110 146.303 1.00 29.69 467 PRO B O 1
ATOM 2959 N N . THR B 2 316 ? 112.819 32.258 145.777 1.00 25.67 468 THR B N 1
ATOM 2960 C CA . THR B 2 316 ? 112.885 32.964 147.059 1.00 35.44 468 THR B CA 1
ATOM 2961 C C . THR B 2 316 ? 112.732 31.980 148.209 1.00 36.70 468 THR B C 1
ATOM 2962 O O . THR B 2 316 ? 112.077 30.942 148.087 1.00 33.28 468 THR B O 1
ATOM 2966 N N . ARG B 2 317 ? 113.360 32.314 149.335 1.00 41.07 469 ARG B N 1
ATOM 2967 C CA . ARG B 2 317 ? 113.510 31.340 150.410 1.00 46.72 469 ARG B CA 1
ATOM 2968 C C . ARG B 2 317 ? 112.163 30.957 151.007 1.00 46.25 469 ARG B C 1
ATOM 2969 O O . ARG B 2 317 ? 111.955 29.801 151.399 1.00 43.56 469 ARG B O 1
ATOM 2977 N N . MET B 2 318 ? 111.234 31.913 151.076 1.00 47.50 470 MET B N 1
ATOM 2978 C CA . MET B 2 318 ? 109.886 31.687 151.577 1.00 45.90 470 MET B CA 1
ATOM 2979 C C . MET B 2 318 ? 108.878 31.458 150.451 1.00 41.94 470 MET B C 1
ATOM 2980 O O . MET B 2 318 ? 107.676 31.665 150.653 1.00 38.35 470 MET B O 1
ATOM 2985 N N . ALA B 2 319 ? 109.339 31.044 149.273 1.00 37.99 471 ALA B N 1
ATOM 2986 C CA . ALA B 2 319 ? 108.436 30.902 148.139 1.00 36.87 471 ALA B CA 1
ATOM 2987 C C . ALA B 2 319 ? 107.397 29.821 148.397 1.00 34.11 471 ALA B C 1
ATOM 2988 O O . ALA B 2 319 ? 107.671 28.797 149.035 1.00 36.90 471 ALA B O 1
ATOM 2990 N N . THR B 2 320 ? 106.190 30.057 147.902 1.00 29.72 472 THR B N 1
ATOM 2991 C CA . THR B 2 320 ? 105.186 29.013 147.829 1.00 33.84 472 THR B CA 1
ATOM 2992 C C . THR B 2 320 ? 104.567 28.982 146.436 1.00 34.84 472 THR B C 1
ATOM 2993 O O . THR B 2 320 ? 104.408 30.014 145.773 1.00 26.22 472 THR B O 1
ATOM 2997 N N . ALA B 2 321 ? 104.238 27.775 145.996 1.00 29.42 473 ALA B N 1
ATOM 2998 C CA . ALA B 2 321 ? 103.410 27.562 144.823 1.00 28.98 473 ALA B CA 1
ATOM 2999 C C . ALA B 2 321 ? 102.016 27.165 145.285 1.00 28.80 473 ALA B C 1
ATOM 3000 O O . ALA B 2 321 ? 101.869 26.454 146.283 1.00 32.47 473 ALA B O 1
ATOM 3002 N N . ILE B 2 322 ? 100.998 27.625 144.564 1.00 22.91 474 ILE B N 1
ATOM 3003 C CA . ILE B 2 322 ? 99.612 27.296 144.864 1.00 25.07 474 ILE B CA 1
ATOM 3004 C C . ILE B 2 322 ? 99.001 26.597 143.659 1.00 28.34 474 ILE B C 1
ATOM 3005 O O . ILE B 2 322 ? 99.268 26.974 142.515 1.00 26.82 474 ILE B O 1
ATOM 3010 N N . ALA B 2 323 ? 98.196 25.571 143.912 1.00 22.82 475 ALA B N 1
ATOM 3011 C CA . ALA B 2 323 ? 97.413 24.924 142.870 1.00 17.71 475 ALA B CA 1
ATOM 3012 C C . ALA B 2 323 ? 95.945 24.943 143.280 1.00 23.23 475 ALA B C 1
ATOM 3013 O O . ALA B 2 323 ? 95.604 24.604 144.422 1.00 21.75 475 ALA B O 1
ATOM 3015 N N . ARG B 2 324 ? 95.079 25.377 142.363 1.00 24.53 476 ARG B N 1
ATOM 3016 C CA . ARG B 2 324 ? 93.664 25.556 142.656 1.00 23.04 476 ARG B CA 1
ATOM 3017 C C . ARG B 2 324 ? 92.803 24.681 141.756 1.00 22.92 476 ARG B C 1
ATOM 3018 O O . ARG B 2 324 ? 93.189 24.335 140.637 1.00 29.41 476 ARG B O 1
ATOM 3026 N N . CYS B 2 325 ? 91.621 24.347 142.244 1.00 21.99 477 CYS B N 1
ATOM 3027 C CA . CYS B 2 325 ? 90.634 23.626 141.464 1.00 21.03 477 CYS B CA 1
ATOM 3028 C C . CYS B 2 325 ? 89.599 24.602 140.941 1.00 27.64 477 CYS B C 1
ATOM 3029 O O . CYS B 2 325 ? 89.582 25.773 141.312 1.00 29.04 477 CYS B O 1
ATOM 3032 N N . ALA B 2 326 ? 88.723 24.095 140.071 1.00 31.56 478 ALA B N 1
ATOM 3033 C CA . ALA B 2 326 ? 87.562 24.839 139.620 1.00 25.59 478 ALA B CA 1
ATOM 3034 C C . ALA B 2 326 ? 86.588 25.006 140.777 1.00 26.76 478 ALA B C 1
ATOM 3035 O O . ALA B 2 326 ? 86.603 24.215 141.726 1.00 27.86 478 ALA B O 1
ATOM 3037 N N . PRO B 2 327 ? 85.737 26.037 140.730 1.00 27.29 479 PRO B N 1
ATOM 3038 C CA . PRO B 2 327 ? 84.823 26.271 141.862 1.00 27.38 479 PRO B CA 1
ATOM 3039 C C . PRO B 2 327 ? 83.908 25.105 142.144 1.00 26.74 479 PRO B C 1
ATOM 3040 O O . PRO B 2 327 ? 83.546 24.892 143.307 1.00 36.65 479 PRO B O 1
ATOM 3044 N N . ASP B 2 328 ? 83.543 24.320 141.132 1.00 27.53 480 ASP B N 1
ATOM 3045 C CA . ASP B 2 328 ? 82.690 23.160 141.348 1.00 32.19 480 ASP B CA 1
ATOM 3046 C C . ASP B 2 328 ? 83.472 21.848 141.462 1.00 23.53 480 ASP B C 1
ATOM 3047 O O . ASP B 2 328 ? 82.877 20.779 141.322 1.00 25.06 480 ASP B O 1
ATOM 3052 N N . GLU B 2 329 ? 84.777 21.905 141.729 1.00 22.88 481 GLU B N 1
ATOM 3053 C CA . GLU B 2 329 ? 85.581 20.727 142.056 1.00 25.45 481 GLU B CA 1
ATOM 3054 C C . GLU B 2 329 ? 86.004 20.742 143.522 1.00 23.09 481 GLU B C 1
ATOM 3055 O O . GLU B 2 329 ? 86.029 21.785 144.173 1.00 29.34 481 GLU B O 1
ATOM 3061 N N . GLU B 2 330 ? 86.348 19.562 144.026 1.00 21.32 482 GLU B N 1
ATOM 3062 C CA . GLU B 2 330 ? 86.900 19.375 145.358 1.00 18.97 482 GLU B CA 1
ATOM 3063 C C . GLU B 2 330 ? 88.367 18.988 145.243 1.00 18.52 482 GLU B C 1
ATOM 3064 O O . GLU B 2 330 ? 88.741 18.191 144.383 1.00 22.17 482 GLU B O 1
ATOM 3070 N N . LEU B 2 331 ? 89.194 19.546 146.108 1.00 17.95 483 LEU B N 1
ATOM 3071 C CA . LEU B 2 331 ? 90.591 19.168 146.183 1.00 18.37 483 LEU B CA 1
ATOM 3072 C C . LEU B 2 331 ? 90.694 17.936 147.074 1.00 22.45 483 LEU B C 1
ATOM 3073 O O . LEU B 2 331 ? 90.545 18.044 148.294 1.00 21.67 483 LEU B O 1
ATOM 3078 N N . LEU B 2 332 ? 90.945 16.761 146.492 1.00 18.42 484 LEU B N 1
ATOM 3079 C CA . LEU B 2 332 ? 90.995 15.551 147.317 1.00 16.59 484 LEU B CA 1
ATOM 3080 C C . LEU B 2 332 ? 92.388 15.185 147.781 1.00 18.16 484 LEU B C 1
ATOM 3081 O O . LEU B 2 332 ? 92.519 14.395 148.725 1.00 20.91 484 LEU B O 1
ATOM 3086 N N . SER B 2 333 ? 93.429 15.712 147.146 1.00 18.95 485 SER B N 1
ATOM 3087 C CA . SER B 2 333 ? 94.778 15.496 147.645 1.00 16.79 485 SER B CA 1
ATOM 3088 C C . SER B 2 333 ? 95.678 16.593 147.113 1.00 17.08 485 SER B C 1
ATOM 3089 O O . SER B 2 333 ? 95.314 17.340 146.202 1.00 15.42 485 SER B O 1
ATOM 3092 N N . CYS B 2 334 ? 96.877 16.657 147.690 1.00 21.48 486 CYS B N 1
ATOM 3093 C CA . CYS B 2 334 ? 97.849 17.710 147.425 1.00 18.35 486 CYS B CA 1
ATOM 3094 C C . CYS B 2 334 ? 99.230 17.107 147.565 1.00 20.31 486 CYS B C 1
ATOM 3095 O O . CYS B 2 334 ? 99.506 16.478 148.588 1.00 21.68 486 CYS B O 1
ATOM 3098 N N . SER B 2 335 ? 100.085 17.279 146.555 1.00 15.80 487 SER B N 1
ATOM 3099 C CA . SER B 2 335 ? 101.475 16.850 146.670 1.00 15.16 487 SER B CA 1
ATOM 3100 C C . SER B 2 335 ? 102.368 17.932 146.065 1.00 16.44 487 SER B C 1
ATOM 3101 O O . SER B 2 335 ? 101.906 19.029 145.742 1.00 19.73 487 SER B O 1
ATOM 3104 N N . SER B 2 336 ? 103.661 17.636 145.938 1.00 18.08 488 SER B N 1
ATOM 3105 C CA . SER B 2 336 ? 104.648 18.622 145.500 1.00 24.71 488 SER B CA 1
ATOM 3106 C C . SER B 2 336 ? 105.848 17.908 144.879 1.00 23.83 488 SER B C 1
ATOM 3107 O O . SER B 2 336 ? 106.049 16.706 145.077 1.00 24.24 488 SER B O 1
ATOM 3110 N N . PHE B 2 337 ? 106.622 18.661 144.091 1.00 19.27 489 PHE B N 1
ATOM 3111 C CA . PHE B 2 337 ? 107.783 18.121 143.390 1.00 25.92 489 PHE B CA 1
ATOM 3112 C C . PHE B 2 337 ? 108.846 19.206 143.211 1.00 28.89 489 PHE B C 1
ATOM 3113 O O . PHE B 2 337 ? 108.524 20.385 143.018 1.00 23.73 489 PHE B O 1
ATOM 3121 N N . SER B 2 338 ? 110.114 18.787 143.281 1.00 26.19 490 SER B N 1
ATOM 3122 C CA . SER B 2 338 ? 111.261 19.637 143.007 1.00 31.23 490 SER B CA 1
ATOM 3123 C C . SER B 2 338 ? 112.347 18.849 142.289 1.00 27.45 490 SER B C 1
ATOM 3124 O O . SER B 2 338 ? 112.626 17.701 142.626 1.00 30.05 490 SER B O 1
ATOM 3127 N N . ARG B 2 339 ? 113.005 19.492 141.337 1.00 32.37 491 ARG B N 1
ATOM 3128 C CA . ARG B 2 339 ? 114.029 18.783 140.587 1.00 37.32 491 ARG B CA 1
ATOM 3129 C C . ARG B 2 339 ? 115.277 18.554 141.420 1.00 36.75 491 ARG B C 1
ATOM 3130 O O . ARG B 2 339 ? 115.948 17.529 141.253 1.00 36.37 491 ARG B O 1
ATOM 3138 N N . SER B 2 340 ? 115.600 19.484 142.323 1.00 41.88 492 SER B N 1
ATOM 3139 C CA . SER B 2 340 ? 116.745 19.323 143.215 1.00 39.32 492 SER B CA 1
ATOM 3140 C C . SER B 2 340 ? 116.398 18.554 144.478 1.00 38.68 492 SER B C 1
ATOM 3141 O O . SER B 2 340 ? 117.304 18.114 145.189 1.00 45.76 492 SER B O 1
ATOM 3144 N N . GLY B 2 341 ? 115.117 18.380 144.772 1.00 39.72 493 GLY B N 1
ATOM 3145 C CA . GLY B 2 341 ? 114.723 17.828 146.046 1.00 42.02 493 GLY B CA 1
ATOM 3146 C C . GLY B 2 341 ? 114.906 18.762 147.219 1.00 45.36 493 GLY B C 1
ATOM 3147 O O . GLY B 2 341 ? 114.869 18.302 148.366 1.00 45.99 493 GLY B O 1
ATOM 3148 N N . LYS B 2 342 ? 115.103 20.057 146.975 1.00 35.99 494 LYS B N 1
ATOM 3149 C CA . LYS B 2 342 ? 115.214 21.042 148.048 1.00 38.48 494 LYS B CA 1
ATOM 3150 C C . LYS B 2 342 ? 113.822 21.606 148.302 1.00 41.26 494 LYS B C 1
ATOM 3151 O O . LYS B 2 342 ? 113.334 22.466 147.564 1.00 44.05 494 LYS B O 1
ATOM 3157 N N . ARG B 2 343 ? 113.196 21.142 149.380 1.00 42.49 495 ARG B N 1
ATOM 3158 C CA . ARG B 2 343 ? 111.748 21.099 149.465 1.00 37.59 495 ARG B CA 1
ATOM 3159 C C . ARG B 2 343 ? 111.339 21.064 150.925 1.00 33.11 495 ARG B C 1
ATOM 3160 O O . ARG B 2 343 ? 112.002 20.417 151.735 1.00 38.08 495 ARG B O 1
ATOM 3168 N N . ARG B 2 344 ? 110.247 21.748 151.260 1.00 35.33 496 ARG B N 1
ATOM 3169 C CA . ARG B 2 344 ? 109.663 21.634 152.594 1.00 30.93 496 ARG B CA 1
ATOM 3170 C C . ARG B 2 344 ? 108.219 21.122 152.562 1.00 28.24 496 ARG B C 1
ATOM 3171 O O . ARG B 2 344 ? 107.447 21.389 153.494 1.00 26.47 496 ARG B O 1
ATOM 3179 N N . GLY B 2 345 ? 107.835 20.398 151.504 1.00 26.07 497 GLY B N 1
ATOM 3180 C CA . GLY B 2 345 ? 106.547 19.723 151.449 1.00 21.84 497 GLY B CA 1
ATOM 3181 C C . GLY B 2 345 ? 105.389 20.586 150.971 1.00 24.61 497 GLY B C 1
ATOM 3182 O O . GLY B 2 345 ? 105.550 21.597 150.281 1.00 26.72 497 GLY B O 1
ATOM 3183 N N . GLU B 2 346 ? 104.184 20.160 151.348 1.00 21.26 498 GLU B N 1
ATOM 3184 C CA . GLU B 2 346 ? 102.969 20.854 150.940 1.00 22.25 498 GLU B CA 1
ATOM 3185 C C . GLU B 2 346 ? 101.960 20.786 152.072 1.00 22.82 498 GLU B C 1
ATOM 3186 O O . GLU B 2 346 ? 102.113 20.007 153.012 1.00 24.27 498 GLU B O 1
ATOM 3192 N N . ARG B 2 347 ? 100.917 21.610 151.976 1.00 23.69 499 ARG B N 1
ATOM 3193 C CA . ARG B 2 347 ? 99.803 21.538 152.916 1.00 25.23 499 ARG B CA 1
ATOM 3194 C C . ARG B 2 347 ? 98.561 22.074 152.232 1.00 24.97 499 ARG B C 1
ATOM 3195 O O . ARG B 2 347 ? 98.645 22.827 151.260 1.00 23.59 499 ARG B O 1
ATOM 3203 N N . MET B 2 348 ? 97.405 21.650 152.734 1.00 26.71 500 MET B N 1
ATOM 3204 C CA . MET B 2 348 ? 96.120 22.120 152.241 1.00 27.73 500 MET B CA 1
ATOM 3205 C C . MET B 2 348 ? 95.666 23.245 153.152 1.00 32.75 500 MET B C 1
ATOM 3206 O O . MET B 2 348 ? 95.647 23.083 154.371 1.00 39.12 500 MET B O 1
ATOM 3211 N N . GLU B 2 349 ? 95.330 24.388 152.574 1.00 32.87 501 GLU B N 1
ATOM 3212 C CA . GLU B 2 349 ? 94.881 25.518 153.368 1.00 37.13 501 GLU B CA 1
ATOM 3213 C C . GLU B 2 349 ? 93.616 26.113 152.756 1.00 36.22 501 GLU B C 1
ATOM 3214 O O . GLU B 2 349 ? 93.395 26.037 151.545 1.00 32.44 501 GLU B O 1
ATOM 3220 N N . ALA B 2 350 ? 92.778 26.699 153.603 1.00 33.13 502 ALA B N 1
ATOM 3221 C CA . ALA B 2 350 ? 91.540 27.255 153.092 1.00 32.28 502 ALA B CA 1
ATOM 3222 C C . ALA B 2 350 ? 91.751 28.688 152.629 1.00 33.78 502 ALA B C 1
ATOM 3223 O O . ALA B 2 350 ? 92.642 29.398 153.093 1.00 36.57 502 ALA B O 1
ATOM 3225 N N . GLN B 2 351 ? 90.901 29.104 151.698 1.00 42.07 503 GLN B N 1
ATOM 3226 C CA . GLN B 2 351 ? 91.105 30.337 150.946 1.00 42.19 503 GLN B CA 1
ATOM 3227 C C . GLN B 2 351 ? 89.798 30.723 150.267 1.00 45.56 503 GLN B C 1
ATOM 3228 O O . GLN B 2 351 ? 89.360 30.054 149.325 1.00 43.74 503 GLN B O 1
ATOM 3234 N N . GLY B 2 352 ? 89.150 31.778 150.747 1.00 45.31 504 GLY B N 1
ATOM 3235 C CA . GLY B 2 352 ? 87.835 32.081 150.221 1.00 38.13 504 GLY B CA 1
ATOM 3236 C C . GLY B 2 352 ? 86.842 30.979 150.488 1.00 47.32 504 GLY B C 1
ATOM 3237 O O . GLY B 2 352 ? 85.912 30.780 149.698 1.00 52.10 504 GLY B O 1
ATOM 3238 N N . GLY B 2 353 ? 87.032 30.238 151.581 1.00 54.59 505 GLY B N 1
ATOM 3239 C CA . GLY B 2 353 ? 86.178 29.116 151.927 1.00 50.37 505 GLY B CA 1
ATOM 3240 C C . GLY B 2 353 ? 86.405 27.858 151.120 1.00 46.82 505 GLY B C 1
ATOM 3241 O O . GLY B 2 353 ? 85.576 26.944 151.194 1.00 48.54 505 GLY B O 1
ATOM 3242 N N . LYS B 2 354 ? 87.500 27.779 150.358 1.00 46.46 506 LYS B N 1
ATOM 3243 C CA . LYS B 2 354 ? 87.740 26.692 149.412 1.00 45.03 506 LYS B CA 1
ATOM 3244 C C . LYS B 2 354 ? 89.202 26.271 149.473 1.00 35.56 506 LYS B C 1
ATOM 3245 O O . LYS B 2 354 ? 90.094 27.123 149.454 1.00 36.63 506 LYS B O 1
ATOM 3251 N N . LEU B 2 355 ? 89.446 24.966 149.533 1.00 32.03 507 LEU B N 1
ATOM 3252 C CA . LEU B 2 355 ? 90.787 24.470 149.803 1.00 32.22 507 LEU B CA 1
ATOM 3253 C C . LEU B 2 355 ? 91.666 24.556 148.561 1.00 25.77 507 LEU B C 1
ATOM 3254 O O . LEU B 2 355 ? 91.208 24.344 147.437 1.00 31.43 507 LEU B O 1
ATOM 3259 N N . VAL B 2 356 ? 92.933 24.908 148.779 1.00 21.98 508 VAL B N 1
ATOM 3260 C CA . VAL B 2 356 ? 93.954 24.966 147.745 1.00 25.37 508 VAL B CA 1
ATOM 3261 C C . VAL B 2 356 ? 95.139 24.136 148.212 1.00 23.03 508 VAL B C 1
ATOM 3262 O O . VAL B 2 356 ? 95.202 23.690 149.354 1.00 25.71 508 VAL B O 1
ATOM 3266 N N . CYS B 2 357 ? 96.089 23.946 147.307 1.00 19.93 509 CYS B N 1
ATOM 3267 C CA . CYS B 2 357 ? 97.264 23.124 147.550 1.00 20.30 509 CYS B CA 1
ATOM 3268 C C . CYS B 2 357 ? 98.491 24.016 147.446 1.00 19.81 509 CYS B C 1
ATOM 3269 O O . CYS B 2 357 ? 98.714 24.655 146.414 1.00 26.30 509 CYS B O 1
ATOM 3272 N N . ARG B 2 358 ? 99.263 24.084 148.519 1.00 19.83 510 ARG B N 1
ATOM 3273 C CA . ARG B 2 358 ? 100.369 25.019 148.631 1.00 22.98 510 ARG B CA 1
ATOM 3274 C C . ARG B 2 358 ? 101.638 24.254 148.973 1.00 22.11 510 ARG B C 1
ATOM 3275 O O . ARG B 2 358 ? 101.640 23.456 149.917 1.00 20.20 510 ARG B O 1
ATOM 3283 N N . ALA B 2 359 ? 102.702 24.476 148.191 1.00 22.05 511 ALA B N 1
ATOM 3284 C CA . ALA B 2 359 ? 103.995 23.843 148.423 1.00 21.06 511 ALA B CA 1
ATOM 3285 C C . ALA B 2 359 ? 105.030 24.880 148.825 1.00 27.10 511 ALA B C 1
ATOM 3286 O O . ALA B 2 359 ? 104.955 26.045 148.423 1.00 29.67 511 ALA B O 1
ATOM 3288 N N . HIS B 2 360 ? 106.021 24.433 149.590 1.00 27.33 512 HIS B N 1
ATOM 3289 C CA . HIS B 2 360 ? 107.017 25.310 150.191 1.00 29.86 512 HIS B CA 1
ATOM 3290 C C . HIS B 2 360 ? 108.404 24.989 149.662 1.00 32.32 512 HIS B C 1
ATOM 3291 O O . HIS B 2 360 ? 108.822 23.823 149.660 1.00 31.15 512 HIS B O 1
ATOM 3298 N N . ASN B 2 361 ? 109.114 26.028 149.235 1.00 30.07 513 ASN B N 1
ATOM 3299 C CA . ASN B 2 361 ? 110.508 25.888 148.854 1.00 32.10 513 ASN B CA 1
ATOM 3300 C C . ASN B 2 361 ? 111.381 25.769 150.095 1.00 32.42 513 ASN B C 1
ATOM 3301 O O . ASN B 2 361 ? 111.032 26.270 151.166 1.00 37.49 513 ASN B O 1
ATOM 3306 N N . ALA B 2 362 ? 112.523 25.103 149.947 1.00 32.82 514 ALA B N 1
ATOM 3307 C CA . ALA B 2 362 ? 113.540 25.081 150.988 1.00 34.93 514 ALA B CA 1
ATOM 3308 C C . ALA B 2 362 ? 114.542 26.212 150.775 1.00 45.24 514 ALA B C 1
ATOM 3309 O O . ALA B 2 362 ? 114.723 26.713 149.664 1.00 42.65 514 ALA B O 1
ATOM 3311 N N . PHE B 2 363 ? 115.204 26.610 151.861 1.00 53.48 515 PHE B N 1
ATOM 3312 C CA . PHE B 2 363 ? 116.282 27.580 151.736 1.00 56.37 515 PHE B CA 1
ATOM 3313 C C . PHE B 2 363 ? 117.348 27.038 150.796 1.00 53.67 515 PHE B C 1
ATOM 3314 O O . PHE B 2 363 ? 117.925 25.977 151.045 1.00 56.44 515 PHE B O 1
ATOM 3322 N N . GLY B 2 364 ? 117.596 27.753 149.707 1.00 51.76 516 GLY B N 1
ATOM 3323 C CA . GLY B 2 364 ? 118.577 27.317 148.739 1.00 51.39 516 GLY B CA 1
ATOM 3324 C C . GLY B 2 364 ? 118.043 26.536 147.557 1.00 47.79 516 GLY B C 1
ATOM 3325 O O . GLY B 2 364 ? 118.821 26.243 146.638 1.00 47.38 516 GLY B O 1
ATOM 3326 N N . GLY B 2 365 ? 116.750 26.171 147.550 1.00 37.01 517 GLY B N 1
ATOM 3327 C CA . GLY B 2 365 ? 116.190 25.479 146.412 1.00 32.74 517 GLY B CA 1
ATOM 3328 C C . GLY B 2 365 ? 115.808 26.428 145.293 1.00 36.04 517 GLY B C 1
ATOM 3329 O O . GLY B 2 365 ? 115.596 27.629 145.487 1.00 35.92 517 GLY B O 1
ATOM 3330 N N . GLU B 2 366 ? 115.720 25.879 144.087 1.00 33.89 518 GLU B N 1
ATOM 3331 C CA . GLU B 2 366 ? 115.347 26.699 142.945 1.00 34.52 518 GLU B CA 1
ATOM 3332 C C . GLU B 2 366 ? 113.842 26.865 142.801 1.00 31.26 518 GLU B C 1
ATOM 3333 O O . GLU B 2 366 ? 113.401 27.536 141.860 1.00 26.41 518 GLU B O 1
ATOM 3339 N N . GLY B 2 367 ? 113.052 26.293 143.702 1.00 32.73 519 GLY B N 1
ATOM 3340 C CA . GLY B 2 367 ? 111.603 26.362 143.635 1.00 29.17 519 GLY B CA 1
ATOM 3341 C C . GLY B 2 367 ? 110.968 24.984 143.656 1.00 26.86 519 GLY B C 1
ATOM 3342 O O . GLY B 2 367 ? 111.633 23.952 143.582 1.00 29.49 519 GLY B O 1
ATOM 3343 N N . VAL B 2 368 ? 109.639 24.996 143.777 1.00 27.59 520 VAL B N 1
ATOM 3344 C CA . VAL B 2 368 ? 108.837 23.783 143.887 1.00 26.40 520 VAL B CA 1
ATOM 3345 C C . VAL B 2 368 ? 107.553 23.959 143.088 1.00 24.22 520 VAL B C 1
ATOM 3346 O O . VAL B 2 368 ? 107.140 25.080 142.785 1.00 20.06 520 VAL B O 1
ATOM 3350 N N . TYR B 2 369 ? 106.913 22.825 142.759 1.00 20.47 521 TYR B N 1
ATOM 3351 C CA . TYR B 2 369 ? 105.562 22.812 142.201 1.00 20.56 521 TYR B CA 1
ATOM 3352 C C . TYR B 2 369 ? 104.574 22.321 143.241 1.00 18.46 521 TYR B C 1
ATOM 3353 O O . TYR B 2 369 ? 104.843 21.370 143.976 1.00 17.72 521 TYR B O 1
ATOM 3362 N N . ALA B 2 370 ? 103.422 22.959 143.282 1.00 20.20 522 ALA B N 1
ATOM 3363 C CA . ALA B 2 370 ? 102.278 22.393 143.966 1.00 17.79 522 ALA B CA 1
ATOM 3364 C C . ALA B 2 370 ? 101.487 21.587 142.944 1.00 20.68 522 ALA B C 1
ATOM 3365 O O . ALA B 2 370 ? 101.338 22.008 141.794 1.00 16.03 522 ALA B O 1
ATOM 3367 N N . ILE B 2 371 ? 101.012 20.414 143.358 1.00 18.11 523 ILE B N 1
ATOM 3368 C CA . ILE B 2 371 ? 100.322 19.483 142.471 1.00 17.64 523 ILE B CA 1
ATOM 3369 C C . ILE B 2 371 ? 99.017 19.073 143.140 1.00 20.22 523 ILE B C 1
ATOM 3370 O O . ILE B 2 371 ? 99.015 18.262 144.073 1.00 19.54 523 ILE B O 1
ATOM 3375 N N . ALA B 2 372 ? 97.906 19.622 142.651 1.00 19.48 524 ALA B N 1
ATOM 3376 C CA . ALA B 2 372 ? 96.573 19.344 143.162 1.00 20.65 524 ALA B CA 1
ATOM 3377 C C . ALA B 2 372 ? 95.933 18.172 142.423 1.00 19.40 524 ALA B C 1
ATOM 3378 O O . ALA B 2 372 ? 96.238 17.891 141.262 1.00 23.38 524 ALA B O 1
ATOM 3380 N N . ARG B 2 373 ? 95.050 17.473 143.119 1.00 20.16 525 ARG B N 1
ATOM 3381 C CA . ARG B 2 373 ? 94.173 16.491 142.498 1.00 16.79 525 ARG B CA 1
ATOM 3382 C C . ARG B 2 373 ? 92.757 17.005 142.693 1.00 16.80 525 ARG B C 1
ATOM 3383 O O . ARG B 2 373 ? 92.263 17.057 143.822 1.00 17.12 525 ARG B O 1
ATOM 3391 N N . CYS B 2 374 ? 92.120 17.408 141.600 1.00 17.76 526 CYS B N 1
ATOM 3392 C CA . CYS B 2 374 ? 90.827 18.072 141.626 1.00 16.18 526 CYS B CA 1
ATOM 3393 C C . CYS B 2 374 ? 89.767 17.155 141.038 1.00 21.79 526 CYS B C 1
ATOM 3394 O O . CYS B 2 374 ? 89.909 16.683 139.909 1.00 24.60 526 CYS B O 1
ATOM 3397 N N . CYS B 2 375 ? 88.693 16.929 141.785 1.00 21.13 527 CYS B N 1
ATOM 3398 C CA . CYS B 2 375 ? 87.709 15.931 141.410 1.00 21.55 527 CYS B CA 1
ATOM 3399 C C . CYS B 2 375 ? 86.318 16.528 141.469 1.00 24.43 527 CYS B C 1
ATOM 3400 O O . CYS B 2 375 ? 86.068 17.456 142.237 1.00 27.01 527 CYS B O 1
ATOM 3403 N N . LEU B 2 376 ? 85.421 15.986 140.639 1.00 27.75 528 LEU B N 1
ATOM 3404 C CA . LEU B 2 376 ? 83.988 16.282 140.688 1.00 26.49 528 LEU B CA 1
ATOM 3405 C C . LEU B 2 376 ? 83.328 15.278 141.630 1.00 27.42 528 LEU B C 1
ATOM 3406 O O . LEU B 2 376 ? 83.196 14.094 141.298 1.00 26.87 528 LEU B O 1
ATOM 3411 N N . LEU B 2 377 ? 82.934 15.751 142.808 1.00 27.13 529 LEU B N 1
ATOM 3412 C CA . LEU B 2 377 ? 82.377 14.909 143.863 1.00 27.53 529 LEU B CA 1
ATOM 3413 C C . LEU B 2 377 ? 81.233 15.678 144.489 1.00 34.57 529 LEU B C 1
ATOM 3414 O O . LEU B 2 377 ? 81.397 16.343 145.517 1.00 36.51 529 LEU B O 1
ATOM 3419 N N . PRO B 2 378 ? 80.054 15.635 143.876 1.00 45.70 530 PRO B N 1
ATOM 3420 C CA . PRO B 2 378 ? 78.903 16.325 144.459 1.00 49.72 530 PRO B CA 1
ATOM 3421 C C . PRO B 2 378 ? 78.466 15.634 145.739 1.00 53.49 530 PRO B C 1
ATOM 3422 O O . PRO 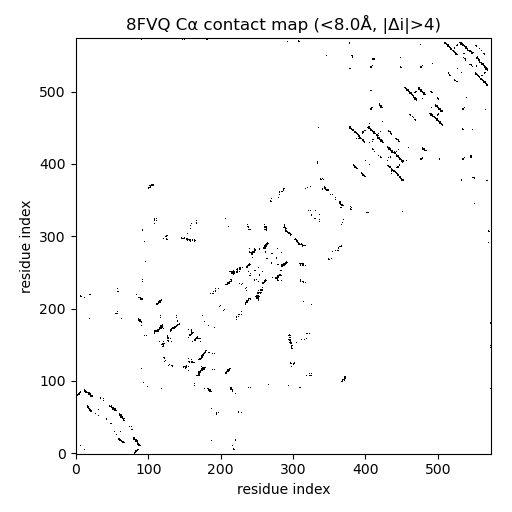B 2 378 ? 78.697 14.436 145.937 1.00 49.18 530 PRO B O 1
ATOM 3426 N N . GLN B 2 379 ? 77.835 16.416 146.614 1.00 53.30 531 GLN B N 1
ATOM 3427 C CA . GLN B 2 379 ? 77.368 16.007 147.934 1.00 60.02 531 GLN B CA 1
ATOM 3428 C C . GLN B 2 379 ? 78.510 15.782 148.911 1.00 59.29 531 GLN B C 1
ATOM 3429 O O . GLN B 2 379 ? 78.291 15.188 149.978 1.00 59.03 531 GLN B O 1
ATOM 3435 N N . ALA B 2 380 ? 79.721 16.226 148.589 1.00 55.47 532 ALA B N 1
ATOM 3436 C CA . ALA B 2 380 ? 80.878 15.921 149.417 1.00 51.15 532 ALA B CA 1
ATOM 3437 C C . ALA B 2 380 ? 81.138 17.036 150.416 1.00 52.94 532 ALA B C 1
ATOM 3438 O O . ALA B 2 380 ? 81.300 18.199 150.030 1.00 52.91 532 ALA B O 1
ATOM 3440 N N . ASN B 2 381 ? 81.186 16.670 151.694 1.00 52.15 533 ASN B N 1
ATOM 3441 C CA . ASN B 2 381 ? 81.714 17.523 152.754 1.00 49.99 533 ASN B CA 1
ATOM 3442 C C . ASN B 2 381 ? 83.141 17.052 153.033 1.00 46.12 533 ASN B C 1
ATOM 3443 O O . ASN B 2 381 ? 83.339 15.929 153.507 1.00 47.88 533 ASN B O 1
ATOM 3448 N N . CYS B 2 382 ? 84.140 17.880 152.718 1.00 40.12 534 CYS B N 1
ATOM 3449 C CA . CYS B 2 382 ? 85.532 17.504 152.965 1.00 41.74 534 CYS B CA 1
ATOM 3450 C C . CYS B 2 382 ? 86.177 18.435 153.990 1.00 37.04 534 CYS B C 1
ATOM 3451 O O . CYS B 2 382 ? 85.832 19.615 154.086 1.00 38.98 534 CYS B O 1
ATOM 3454 N N . SER B 2 383 ? 87.134 17.899 154.749 1.00 31.27 535 SER B N 1
ATOM 3455 C CA . SER B 2 383 ? 87.862 18.679 155.746 1.00 37.25 535 SER B CA 1
ATOM 3456 C C . SER B 2 383 ? 89.331 18.252 155.777 1.00 34.06 535 SER B C 1
ATOM 3457 O O . SER B 2 383 ? 89.755 17.354 155.047 1.00 31.83 535 SER B O 1
ATOM 3460 N N . VAL B 2 384 ? 90.116 18.908 156.634 1.00 31.75 536 VAL B N 1
ATOM 3461 C CA . VAL B 2 384 ? 91.536 18.615 156.797 1.00 30.80 536 VAL B CA 1
ATOM 3462 C C . VAL B 2 384 ? 91.820 18.343 158.274 1.00 24.74 536 VAL B C 1
ATOM 3463 O O . VAL B 2 384 ? 91.268 19.003 159.160 1.00 26.93 536 VAL B O 1
ATOM 3467 N N . HIS B 2 385 ? 92.661 17.351 158.536 1.00 22.45 537 HIS B N 1
ATOM 3468 C CA . HIS B 2 385 ? 93.053 16.949 159.880 1.00 17.70 537 HIS B CA 1
ATOM 3469 C C . HIS B 2 385 ? 94.562 17.080 159.974 1.00 20.56 537 HIS B C 1
ATOM 3470 O O . HIS B 2 385 ? 95.286 16.413 159.233 1.00 29.16 537 HIS B O 1
ATOM 3477 N N . THR B 2 386 ? 95.047 17.929 160.862 1.00 24.10 538 THR B N 1
ATOM 3478 C CA . THR B 2 386 ? 96.473 18.207 160.927 1.00 24.73 538 THR B CA 1
ATOM 3479 C C . THR B 2 386 ? 97.065 17.824 162.276 1.00 29.89 538 THR B C 1
ATOM 3480 O O . THR B 2 386 ? 96.482 18.107 163.333 1.00 26.01 538 THR B O 1
ATOM 3484 N N . ALA B 2 387 ? 98.239 17.193 162.230 1.00 29.33 539 ALA B N 1
ATOM 3485 C CA . ALA B 2 387 ? 99.030 16.943 163.424 1.00 29.44 539 ALA B CA 1
ATOM 3486 C C . ALA B 2 387 ? 100.385 17.621 163.279 1.00 31.34 539 ALA B C 1
ATOM 3487 O O . ALA B 2 387 ? 101.150 17.240 162.380 1.00 30.99 539 ALA B O 1
ATOM 3489 N N . PRO B 2 388 ? 100.739 18.594 164.129 1.00 29.49 540 PRO B N 1
ATOM 3490 C CA . PRO B 2 388 ? 102.102 19.150 164.129 1.00 23.66 540 PRO B CA 1
ATOM 3491 C C . PRO B 2 388 ? 103.109 18.105 164.569 1.00 29.44 540 PRO B C 1
ATOM 3492 O O . PRO B 2 388 ? 102.713 17.030 165.043 1.00 33.55 540 PRO B O 1
ATOM 3496 N N . PRO B 2 389 ? 104.415 18.385 164.449 1.00 35.40 541 PRO B N 1
ATOM 3497 C CA . PRO B 2 389 ? 105.427 17.354 164.738 1.00 37.64 541 PRO B CA 1
ATOM 3498 C C . PRO B 2 389 ? 105.280 16.728 166.120 1.00 38.73 541 PRO B C 1
ATOM 3499 O O . PRO B 2 389 ? 104.959 17.395 167.103 1.00 33.76 541 PRO B O 1
ATOM 3503 N N . ALA B 2 390 ? 105.516 15.418 166.176 1.00 48.85 542 ALA B N 1
ATOM 3504 C CA . ALA B 2 390 ? 105.581 14.661 167.423 1.00 55.49 542 ALA B CA 1
ATOM 3505 C C . ALA B 2 390 ? 106.974 14.095 167.657 1.00 67.67 542 ALA B C 1
ATOM 3506 O O . ALA B 2 390 ? 107.972 14.825 167.611 1.00 68.19 542 ALA B O 1
ATOM 3508 N N . GLY B 2 395 ? 106.761 8.536 165.000 1.00 69.28 547 GLY B N 1
ATOM 3509 C CA . GLY B 2 395 ? 106.727 9.735 164.164 1.00 59.25 547 GLY B CA 1
ATOM 3510 C C . GLY B 2 395 ? 105.349 10.401 164.216 1.00 60.68 547 GLY B C 1
ATOM 3511 O O . GLY B 2 395 ? 104.645 10.212 165.200 1.00 65.83 547 GLY B O 1
ATOM 3512 N N . THR B 2 396 ? 104.929 11.146 163.187 1.00 51.57 548 THR B N 1
ATOM 3513 C CA . THR B 2 396 ? 103.686 11.920 163.258 1.00 43.96 548 THR B CA 1
ATOM 3514 C C . THR B 2 396 ? 102.542 11.236 162.501 1.00 38.96 548 THR B C 1
ATOM 3515 O O . THR B 2 396 ? 102.752 10.670 161.423 1.00 40.85 548 THR B O 1
ATOM 3519 N N . ARG B 2 397 ? 101.324 11.308 163.066 1.00 32.66 549 ARG B N 1
ATOM 3520 C CA . ARG B 2 397 ? 100.160 10.572 162.563 1.00 35.49 549 ARG B CA 1
ATOM 3521 C C . ARG B 2 397 ? 98.866 11.363 162.718 1.00 33.12 549 ARG B C 1
ATOM 3522 O O . ARG B 2 397 ? 98.692 12.116 163.677 1.00 38.37 549 ARG B O 1
ATOM 3530 N N . VAL B 2 398 ? 97.948 11.180 161.761 1.00 29.59 550 VAL B N 1
ATOM 3531 C CA . VAL B 2 398 ? 96.567 11.642 161.895 1.00 32.04 550 VAL B CA 1
ATOM 3532 C C . VAL B 2 398 ? 95.670 10.650 161.171 1.00 34.63 550 VAL B C 1
ATOM 3533 O O . VAL B 2 398 ? 96.129 9.855 160.345 1.00 37.51 550 VAL B O 1
ATOM 3537 N N . HIS B 2 399 ? 94.369 10.727 161.454 1.00 32.91 551 HIS B N 1
ATOM 3538 C CA . HIS B 2 399 ? 93.416 9.875 160.758 1.00 35.63 551 HIS B CA 1
ATOM 3539 C C . HIS B 2 399 ? 92.045 10.539 160.732 1.00 34.57 551 HIS B C 1
ATOM 3540 O O . HIS B 2 399 ? 91.747 11.433 161.525 1.00 38.04 551 HIS B O 1
ATOM 3547 N N . CYS B 2 400 ? 91.212 10.081 159.799 1.00 36.23 552 CYS B N 1
ATOM 3548 C CA . CYS B 2 400 ? 89.853 10.588 159.623 1.00 33.66 552 CYS B CA 1
ATOM 3549 C C . CYS B 2 400 ? 88.967 9.935 160.665 1.00 34.32 552 CYS B C 1
ATOM 3550 O O . CYS B 2 400 ? 88.602 8.766 160.540 1.00 45.62 552 CYS B O 1
ATOM 3553 N N . HIS B 2 401 ? 88.605 10.684 161.692 1.00 39.80 553 HIS B N 1
ATOM 3554 C CA . HIS B 2 401 ? 87.810 10.119 162.778 1.00 42.85 553 HIS B CA 1
ATOM 3555 C C . HIS B 2 401 ? 86.338 10.442 162.567 1.00 37.98 553 HIS B C 1
ATOM 3556 O O . HIS B 2 401 ? 85.507 9.552 162.414 1.00 50.12 553 HIS B O 1
ATOM 3563 N N . HIS B 2 405 ? 85.268 10.794 156.967 1.00 38.68 557 HIS B N 1
ATOM 3564 C CA . HIS B 2 405 ? 84.925 9.368 156.856 1.00 43.21 557 HIS B CA 1
ATOM 3565 C C . HIS B 2 405 ? 85.899 8.542 156.032 1.00 42.03 557 HIS B C 1
ATOM 3566 O O . HIS B 2 405 ? 86.398 7.521 156.514 1.00 37.97 557 HIS B O 1
ATOM 3573 N N . VAL B 2 406 ? 86.179 8.964 154.800 1.00 35.29 558 VAL B N 1
ATOM 3574 C CA . VAL B 2 406 ? 87.162 8.286 153.963 1.00 35.53 558 VAL B CA 1
ATOM 3575 C C . VAL B 2 406 ? 88.369 9.191 153.782 1.00 22.13 558 VAL B C 1
ATOM 3576 O O . VAL B 2 406 ? 88.234 10.400 153.590 1.00 27.39 558 VAL B O 1
ATOM 3580 N N . LEU B 2 407 ? 89.549 8.603 153.877 1.00 23.13 559 LEU B N 1
ATOM 3581 C CA . LEU B 2 407 ? 90.785 9.307 153.586 1.00 23.44 559 LEU B CA 1
ATOM 3582 C C . LEU B 2 407 ? 90.987 9.359 152.074 1.00 27.40 559 LEU B C 1
ATOM 3583 O O . LEU B 2 407 ? 91.036 8.317 151.412 1.00 29.89 559 LEU B O 1
ATOM 3588 N N . THR B 2 408 ? 91.105 10.570 151.528 1.00 23.51 560 THR B N 1
ATOM 3589 C CA . THR B 2 408 ? 91.383 10.759 150.115 1.00 23.21 560 THR B CA 1
ATOM 3590 C C . THR B 2 408 ? 92.807 11.215 149.832 1.00 23.19 560 THR B C 1
ATOM 3591 O O . THR B 2 408 ? 93.301 10.970 148.724 1.00 21.77 560 THR B O 1
ATOM 3595 N N . GLY B 2 409 ? 93.477 11.866 150.782 1.00 20.99 561 GLY B N 1
ATOM 3596 C CA . GLY B 2 409 ? 94.831 12.321 150.532 1.00 19.54 561 GLY B CA 1
ATOM 3597 C C . GLY B 2 409 ? 95.620 12.521 151.802 1.00 16.61 561 GLY B C 1
ATOM 3598 O O . GLY B 2 409 ? 95.058 12.826 152.855 1.00 22.55 561 GLY B O 1
ATOM 3599 N N . CYS B 2 410 ? 96.939 12.328 151.700 1.00 20.24 562 CYS B N 1
ATOM 3600 C CA . CYS B 2 410 ? 97.914 12.661 152.740 1.00 23.29 562 CYS B CA 1
ATOM 3601 C C . CYS B 2 410 ? 98.887 13.727 152.240 1.00 21.85 562 CYS B C 1
ATOM 3602 O O . CYS B 2 410 ? 99.371 13.656 151.108 1.00 17.85 562 CYS B O 1
ATOM 3605 N N . SER B 2 411 ? 99.171 14.717 153.081 1.00 20.09 563 SER B N 1
ATOM 3606 C CA . SER B 2 411 ? 100.139 15.758 152.776 1.00 17.22 563 SER B CA 1
ATOM 3607 C C . SER B 2 411 ? 101.020 15.955 153.989 1.00 21.38 563 SER B C 1
ATOM 3608 O O . SER B 2 411 ? 100.688 15.523 155.093 1.00 24.00 563 SER B O 1
ATOM 3611 N N . SER B 2 412 ? 102.145 16.625 153.779 1.00 21.05 564 SER B N 1
ATOM 3612 C CA . SER B 2 412 ? 103.061 16.868 154.877 1.00 22.83 564 SER B CA 1
ATOM 3613 C C . SER B 2 412 ? 103.964 18.040 154.520 1.00 25.70 564 SER B C 1
ATOM 3614 O O . SER B 2 412 ? 104.309 18.237 153.350 1.00 26.75 564 SER B O 1
ATOM 3617 N N . HIS B 2 413 ? 104.311 18.825 155.539 1.00 25.78 565 HIS B N 1
ATOM 3618 C CA . HIS B 2 413 ? 105.237 19.938 155.416 1.00 28.84 565 HIS B CA 1
ATOM 3619 C C . HIS B 2 413 ? 105.980 20.101 156.732 1.00 31.06 565 HIS B C 1
ATOM 3620 O O . HIS B 2 413 ? 105.475 19.761 157.810 1.00 30.69 565 HIS B O 1
ATOM 3627 N N . TRP B 2 414 ? 107.197 20.607 156.624 1.00 28.26 566 TRP B N 1
ATOM 3628 C CA . TRP B 2 414 ? 108.083 20.778 157.754 1.00 29.95 566 TRP B CA 1
ATOM 3629 C C . TRP B 2 414 ? 108.687 22.167 157.674 1.00 32.53 566 TRP B C 1
ATOM 3630 O O . TRP B 2 414 ? 108.622 22.833 156.641 1.00 38.82 566 TRP B O 1
ATOM 3641 N N . GLU B 2 415 ? 109.266 22.602 158.785 1.00 39.29 567 GLU B N 1
ATOM 3642 C CA . GLU B 2 415 ? 109.887 23.914 158.885 1.00 39.07 567 GLU B CA 1
ATOM 3643 C C . GLU B 2 415 ? 111.378 23.836 159.173 1.00 35.73 567 GLU B C 1
ATOM 3644 O O . GLU B 2 415 ? 112.007 24.872 159.399 1.00 41.27 567 GLU B O 1
ATOM 3650 N N . VAL B 2 416 ? 111.948 22.648 159.181 1.00 40.81 568 VAL B N 1
ATOM 3651 C CA . VAL B 2 416 ? 113.364 22.444 159.423 1.00 47.41 568 VAL B CA 1
ATOM 3652 C C . VAL B 2 416 ? 114.061 22.325 158.071 1.00 57.12 568 VAL B C 1
ATOM 3653 O O . VAL B 2 416 ? 113.421 22.127 157.036 1.00 54.96 568 VAL B O 1
ATOM 3657 N N . GLU B 2 417 ? 115.390 22.457 158.067 1.00 64.98 569 GLU B N 1
ATOM 3658 C CA . GLU B 2 417 ? 116.133 22.409 156.815 1.00 60.80 569 GLU B CA 1
ATOM 3659 C C . GLU B 2 417 ? 116.503 20.992 156.388 1.00 59.35 569 GLU B C 1
ATOM 3660 O O . GLU B 2 417 ? 116.812 20.780 155.214 1.00 51.45 569 GLU B O 1
ATOM 3666 N N . ASP B 2 418 ? 116.481 20.019 157.297 1.00 68.21 570 ASP B N 1
ATOM 3667 C CA . ASP B 2 418 ? 116.769 18.636 156.928 1.00 73.48 570 ASP B CA 1
ATOM 3668 C C . ASP B 2 418 ? 116.289 17.702 158.038 1.00 71.37 570 ASP B C 1
ATOM 3669 O O . ASP B 2 418 ? 115.889 18.139 159.120 1.00 69.99 570 ASP B O 1
ATOM 3674 N N . LEU B 2 419 ? 116.336 16.402 157.753 1.00 76.81 571 LEU B N 1
ATOM 3675 C CA . LEU B 2 419 ? 115.797 15.393 158.671 1.00 78.20 571 LEU B CA 1
ATOM 3676 C C . LEU B 2 419 ? 116.607 15.218 159.947 1.00 71.52 571 LEU B C 1
ATOM 3677 O O . LEU B 2 419 ? 116.735 14.094 160.443 1.00 70.21 571 LEU B O 1
ATOM 3682 N N . PRO B 2 433 ? 91.767 2.014 158.834 1.00 76.73 585 PRO B N 1
ATOM 3683 C CA . PRO B 2 433 ? 92.521 2.999 159.622 1.00 69.04 585 PRO B CA 1
ATOM 3684 C C . PRO B 2 433 ? 92.347 4.440 159.119 1.00 58.37 585 PRO B C 1
ATOM 3685 O O . PRO B 2 433 ? 92.058 5.335 159.925 1.00 55.36 585 PRO B O 1
ATOM 3689 N N . ASN B 2 434 ? 92.489 4.652 157.809 1.00 47.47 586 ASN B N 1
ATOM 3690 C CA . ASN B 2 434 ? 92.408 5.986 157.224 1.00 38.10 586 ASN B CA 1
ATOM 3691 C C . ASN B 2 434 ? 93.416 6.915 157.887 1.00 31.95 586 ASN B C 1
ATOM 3692 O O . ASN B 2 434 ? 93.068 7.983 158.378 1.00 32.23 586 ASN B O 1
ATOM 3697 N N . GLN B 2 435 ? 94.676 6.481 157.895 1.00 39.43 587 GLN B N 1
ATOM 3698 C CA . GLN B 2 435 ? 95.738 7.115 158.671 1.00 39.28 587 GLN B CA 1
ATOM 3699 C C . GLN B 2 435 ? 96.865 7.627 157.774 1.00 34.89 587 GLN B C 1
ATOM 3700 O O . GLN B 2 435 ? 97.349 6.913 156.892 1.00 36.03 587 GLN B O 1
ATOM 3706 N N . CYS B 2 436 ? 97.295 8.856 158.010 1.00 33.77 588 CYS B N 1
ATOM 3707 C CA . CYS B 2 436 ? 98.454 9.413 157.331 1.00 30.70 588 CYS B CA 1
ATOM 3708 C C . CYS B 2 436 ? 99.614 9.459 158.311 1.00 30.40 588 CYS B C 1
ATOM 3709 O O . CYS B 2 436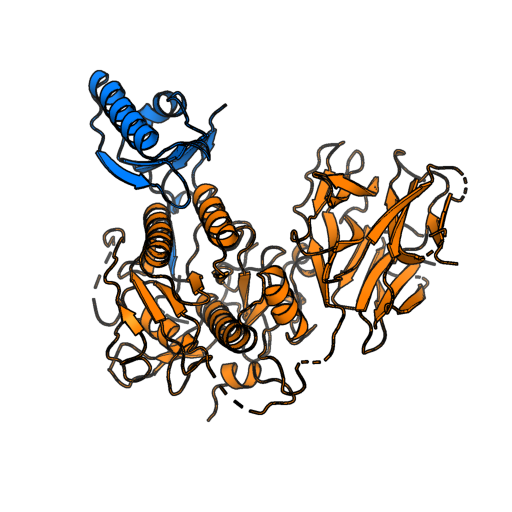 ? 99.421 9.764 159.489 1.00 35.57 588 CYS B O 1
ATOM 3712 N N . VAL B 2 437 ? 100.814 9.142 157.835 1.00 31.42 589 VAL B N 1
ATOM 3713 C CA . VAL B 2 437 ? 101.993 9.072 158.688 1.00 34.60 589 VAL B CA 1
ATOM 3714 C C . VAL B 2 437 ? 103.132 9.837 158.037 1.00 33.57 589 VAL B C 1
ATOM 3715 O O . VAL B 2 437 ? 103.444 9.612 156.861 1.00 35.27 589 VAL B O 1
ATOM 3719 N N . GLY B 2 438 ? 103.771 10.721 158.807 1.00 37.13 590 GLY B N 1
ATOM 3720 C CA . GLY B 2 438 ? 104.863 11.527 158.303 1.00 38.32 590 GLY B CA 1
ATOM 3721 C C . GLY B 2 438 ? 106.080 11.463 159.210 1.00 36.14 590 GLY B C 1
ATOM 3722 O O . GLY B 2 438 ? 106.050 10.871 160.291 1.00 44.04 590 GLY B O 1
ATOM 3723 N N . HIS B 2 439 ? 107.149 12.094 158.738 1.00 38.54 591 HIS B N 1
ATOM 3724 C CA . HIS B 2 439 ? 108.382 12.216 159.509 1.00 38.82 591 HIS B CA 1
ATOM 3725 C C . HIS B 2 439 ? 108.113 12.843 160.875 1.00 40.89 591 HIS B C 1
ATOM 3726 O O . HIS B 2 439 ? 107.195 13.652 161.046 1.00 39.23 591 HIS B O 1
ATOM 3733 N N . ARG B 2 440 ? 108.929 12.465 161.859 1.00 40.71 592 ARG B N 1
ATOM 3734 C CA . ARG B 2 440 ? 108.687 12.935 163.218 1.00 46.38 592 ARG B CA 1
ATOM 3735 C C . ARG B 2 440 ? 108.737 14.454 163.319 1.00 42.87 592 ARG B C 1
ATOM 3736 O O . ARG B 2 440 ? 108.020 15.046 164.136 1.00 45.65 592 ARG B O 1
ATOM 3744 N N . GLU B 2 441 ? 109.556 15.101 162.501 1.00 34.34 593 GLU B N 1
ATOM 3745 C CA . GLU B 2 441 ? 109.740 16.538 162.584 1.00 37.09 593 GLU B CA 1
ATOM 3746 C C . GLU B 2 441 ? 108.757 17.299 161.731 1.00 30.94 593 GLU B C 1
ATOM 3747 O O . GLU B 2 441 ? 108.862 18.526 161.631 1.00 32.20 593 GLU B O 1
ATOM 3753 N N . ALA B 2 442 ? 107.817 16.609 161.105 1.00 33.93 594 ALA B N 1
ATOM 3754 C CA . ALA B 2 442 ? 106.975 17.207 160.086 1.00 33.48 594 ALA B CA 1
ATOM 3755 C C . ALA B 2 442 ? 105.543 17.313 160.576 1.00 28.83 594 ALA B C 1
ATOM 3756 O O . ALA B 2 442 ? 105.115 16.567 161.458 1.00 35.71 594 ALA B O 1
ATOM 3758 N N . SER B 2 443 ? 104.809 18.255 160.000 1.00 25.71 595 SER B N 1
ATOM 3759 C CA . SER B 2 443 ? 103.364 18.238 160.140 1.00 24.86 595 SER B CA 1
ATOM 3760 C C . SER B 2 443 ? 102.774 17.299 159.103 1.00 25.58 595 SER B C 1
ATOM 3761 O O . SER B 2 443 ? 103.299 17.162 157.995 1.00 27.22 595 SER B O 1
ATOM 3764 N N . ILE B 2 444 ? 101.675 16.653 159.468 1.00 21.76 596 ILE B N 1
ATOM 3765 C CA . ILE B 2 444 ? 101.008 15.691 158.605 1.00 17.96 596 ILE B CA 1
ATOM 3766 C C . ILE B 2 444 ? 99.540 16.068 158.519 1.00 24.70 596 ILE B C 1
ATOM 3767 O O . ILE B 2 444 ? 98.903 16.367 159.539 1.00 25.14 596 ILE B O 1
ATOM 3772 N N . HIS B 2 445 ? 99.018 16.086 157.296 1.00 23.53 597 HIS B N 1
ATOM 3773 C CA . HIS B 2 445 ? 97.689 16.596 157.000 1.00 20.17 597 HIS B CA 1
ATOM 3774 C C . HIS B 2 445 ? 96.924 15.524 156.248 1.00 23.08 597 HIS B C 1
ATOM 3775 O O . HIS B 2 445 ? 97.451 14.933 155.305 1.00 31.63 597 HIS B O 1
ATOM 3782 N N . ALA B 2 446 ? 95.679 15.297 156.628 1.00 22.29 598 ALA B N 1
ATOM 3783 C CA . ALA B 2 446 ? 94.865 14.255 156.023 1.00 20.71 598 ALA B CA 1
ATOM 3784 C C . ALA B 2 446 ? 93.631 14.882 155.398 1.00 24.10 598 ALA B C 1
ATOM 3785 O O . ALA B 2 446 ? 92.939 15.669 156.048 1.00 26.34 598 ALA B O 1
ATOM 3787 N N . SER B 2 447 ? 93.344 14.536 154.150 1.00 24.18 599 SER B N 1
ATOM 3788 C CA . SER B 2 447 ? 92.115 14.993 153.518 1.00 23.95 599 SER B CA 1
ATOM 3789 C C . SER B 2 447 ? 91.009 13.964 153.755 1.00 26.28 599 SER B C 1
ATOM 3790 O O . SER B 2 447 ? 91.109 12.823 153.300 1.00 23.18 599 SER B O 1
ATOM 3793 N N . CYS B 2 448 ? 89.968 14.359 154.480 1.00 25.27 600 CYS B N 1
ATOM 3794 C CA . CYS B 2 448 ? 88.879 13.464 154.849 1.00 25.96 600 CYS B CA 1
ATOM 3795 C C . CYS B 2 448 ? 87.574 13.980 154.269 1.00 31.02 600 CYS B C 1
ATOM 3796 O O . CYS B 2 448 ? 87.211 15.139 154.487 1.00 35.36 600 CYS B O 1
ATOM 3799 N N . CYS B 2 449 ? 86.858 13.118 153.556 1.00 30.29 601 CYS B N 1
ATOM 3800 C CA . CYS B 2 449 ? 85.615 13.509 152.907 1.00 36.30 601 CYS B CA 1
ATOM 3801 C C . CYS B 2 449 ? 84.471 12.610 153.347 1.00 35.31 601 CYS B C 1
ATOM 3802 O O . CYS B 2 449 ? 84.639 11.401 153.543 1.00 31.42 601 CYS B O 1
ATOM 3805 N N . HIS B 2 450 ? 83.318 13.228 153.532 1.00 36.68 602 HIS B N 1
ATOM 3806 C CA . HIS B 2 450 ? 82.099 12.508 153.858 1.00 44.60 602 HIS B CA 1
ATOM 3807 C C . HIS B 2 450 ? 81.360 12.305 152.545 1.00 48.34 602 HIS B C 1
ATOM 3808 O O . HIS B 2 450 ? 80.750 13.235 152.005 1.00 46.15 602 HIS B O 1
ATOM 3815 N N . ALA B 2 451 ? 81.444 11.085 152.017 1.00 50.90 603 ALA B N 1
ATOM 3816 C CA . ALA B 2 451 ? 80.925 10.765 150.690 1.00 50.43 603 ALA B CA 1
ATOM 3817 C C . ALA B 2 451 ? 80.182 9.442 150.751 1.00 47.28 603 ALA B C 1
ATOM 3818 O O . ALA B 2 451 ? 80.769 8.370 150.563 1.00 48.08 603 ALA B O 1
ATOM 3820 N N . PRO B 2 452 ? 78.876 9.480 150.996 1.00 53.20 604 PRO B N 1
ATOM 3821 C CA . PRO B 2 452 ? 78.089 8.237 150.990 1.00 55.62 604 PRO B CA 1
ATOM 3822 C C . PRO B 2 452 ? 78.018 7.709 149.566 1.00 46.71 604 PRO B C 1
ATOM 3823 O O . PRO B 2 452 ? 77.574 8.414 148.659 1.00 50.95 604 PRO B O 1
ATOM 3827 N N . GLY B 2 453 ? 78.462 6.475 149.364 1.00 44.39 605 GLY B N 1
ATOM 3828 C CA . GLY B 2 453 ? 78.545 5.930 148.023 1.00 46.33 605 GLY B CA 1
ATOM 3829 C C . GLY B 2 453 ? 79.940 5.927 147.439 1.00 45.06 605 GLY B C 1
ATOM 3830 O O . GLY B 2 453 ? 80.108 5.531 146.278 1.00 46.12 605 GLY B O 1
ATOM 3831 N N . LEU B 2 454 ? 80.944 6.346 148.201 1.00 38.03 606 LEU B N 1
ATOM 3832 C CA . LEU B 2 454 ? 82.330 6.276 147.780 1.00 30.91 606 LEU B CA 1
ATOM 3833 C C . LEU B 2 454 ? 83.041 5.174 148.547 1.00 36.49 606 LEU B C 1
ATOM 3834 O O . LEU B 2 454 ? 83.059 5.177 149.781 1.00 38.53 606 LEU B O 1
ATOM 3839 N N . GLU B 2 455 ? 83.623 4.238 147.814 1.00 35.94 607 GLU B N 1
ATOM 3840 C CA . GLU B 2 455 ? 84.503 3.222 148.364 1.00 32.49 607 GLU B CA 1
ATOM 3841 C C . GLU B 2 455 ? 85.946 3.609 148.032 1.00 30.16 607 GLU B C 1
ATOM 3842 O O . GLU B 2 455 ? 86.227 4.032 146.908 1.00 33.62 607 GLU B O 1
ATOM 3848 N N . CYS B 2 456 ? 86.851 3.508 149.009 1.00 26.21 608 CYS B N 1
ATOM 3849 C CA . CYS B 2 456 ? 88.255 3.841 148.803 1.00 22.25 608 CYS B CA 1
ATOM 3850 C C . CYS B 2 456 ? 89.139 2.768 149.420 1.00 23.59 608 CYS B C 1
ATOM 3851 O O . CYS B 2 456 ? 88.750 2.108 150.384 1.00 32.80 608 CYS B O 1
ATOM 3854 N N . LYS B 2 457 ? 90.329 2.592 148.839 1.00 27.24 609 LYS B N 1
ATOM 3855 C CA . LYS B 2 457 ? 91.317 1.605 149.265 1.00 25.10 609 LYS B CA 1
ATOM 3856 C C . LYS B 2 457 ? 92.718 2.169 149.046 1.00 25.75 609 LYS B C 1
ATOM 3857 O O . LYS B 2 457 ? 92.923 3.077 148.240 1.00 29.02 609 LYS B O 1
ATOM 3863 N N . VAL B 2 458 ? 93.687 1.628 149.780 1.00 28.47 610 VAL B N 1
ATOM 3864 C CA . VAL B 2 458 ? 95.074 2.069 149.712 1.00 24.02 610 VAL B CA 1
ATOM 3865 C C . VAL B 2 458 ? 95.928 0.932 149.175 1.00 27.72 610 VAL B C 1
ATOM 3866 O O . VAL B 2 458 ? 95.864 -0.187 149.687 1.00 32.14 610 VAL B O 1
ATOM 3870 N N . LYS B 2 459 ? 96.729 1.226 148.149 1.00 32.00 611 LYS B N 1
ATOM 3871 C CA . LYS B 2 459 ? 97.615 0.270 147.500 1.00 31.53 611 LYS B CA 1
ATOM 3872 C C . LYS B 2 459 ? 99.046 0.772 147.650 1.00 39.68 611 LYS B C 1
ATOM 3873 O O . LYS B 2 459 ? 99.298 1.972 147.517 1.00 36.82 611 LYS B O 1
ATOM 3879 N N . GLU B 2 460 ? 99.978 -0.135 147.950 1.00 39.78 612 GLU B N 1
ATOM 3880 C CA . GLU B 2 460 ? 101.362 0.220 148.229 1.00 36.66 612 GLU B CA 1
ATOM 3881 C C . GLU B 2 460 ? 102.299 -0.509 1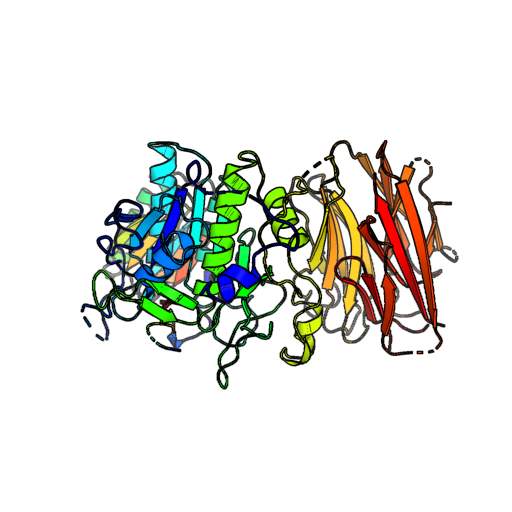47.276 1.00 44.14 612 GLU B C 1
ATOM 3882 O O . GLU B 2 460 ? 101.964 -1.562 146.725 1.00 42.73 612 GLU B O 1
ATOM 3888 N N . HIS B 2 461 ? 103.499 0.053 147.112 1.00 47.21 613 HIS B N 1
ATOM 3889 C CA . HIS B 2 461 ? 104.579 -0.613 146.383 1.00 47.41 613 HIS B CA 1
ATOM 3890 C C . HIS B 2 461 ? 105.900 0.069 146.718 1.00 47.99 613 HIS B C 1
ATOM 3891 O O . HIS B 2 461 ? 106.063 1.268 146.452 1.00 41.94 613 HIS B O 1
ATOM 3898 N N . GLY B 2 462 ? 106.837 -0.687 147.303 1.00 48.96 614 GLY B N 1
ATOM 3899 C CA . GLY B 2 462 ? 108.199 -0.209 147.451 1.00 48.45 614 GLY B CA 1
ATOM 3900 C C . GLY B 2 462 ? 109.211 -1.069 146.720 1.00 52.62 614 GLY B C 1
ATOM 3901 O O . GLY B 2 462 ? 108.942 -2.241 146.436 1.00 51.35 614 GLY B O 1
ATOM 3902 N N . ILE B 2 463 ? 110.368 -0.499 146.387 1.00 59.88 615 ILE B N 1
ATOM 3903 C CA . ILE B 2 463 ? 111.517 -1.259 145.887 1.00 62.46 615 ILE B CA 1
ATOM 3904 C C . ILE B 2 463 ? 112.798 -0.674 146.479 1.00 68.33 615 ILE B C 1
ATOM 3905 O O . ILE B 2 463 ? 112.759 0.407 147.093 1.00 66.75 615 ILE B O 1
ATOM 3910 N N . PRO B 2 464 ? 113.952 -1.369 146.358 1.00 65.57 616 PRO B N 1
ATOM 3911 C CA . PRO B 2 464 ? 115.311 -0.845 146.566 1.00 64.82 616 PRO B CA 1
ATOM 3912 C C . PRO B 2 464 ? 115.562 0.564 146.005 1.00 61.62 616 PRO B C 1
ATOM 3913 O O . PRO B 2 464 ? 116.358 0.771 145.085 1.00 55.16 616 PRO B O 1
ATOM 3917 N N . GLN B 2 467 ? 116.958 3.253 142.810 1.00 48.08 619 GLN B N 1
ATOM 3918 C CA . GLN B 2 467 ? 115.736 3.395 142.023 1.00 52.75 619 GLN B CA 1
ATOM 3919 C C . GLN B 2 467 ? 115.263 4.839 141.824 1.00 51.64 619 GLN B C 1
ATOM 3920 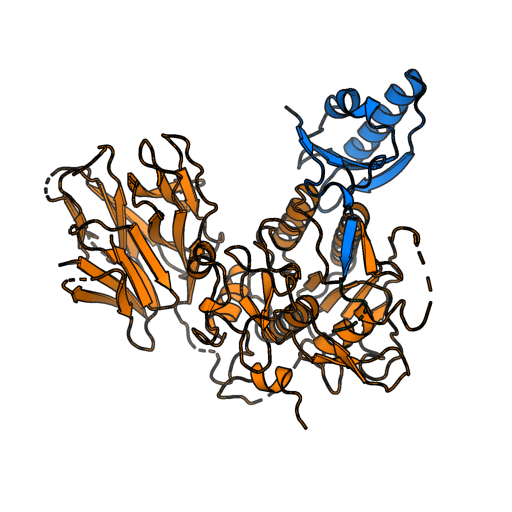O O . GLN B 2 467 ? 114.746 5.465 142.746 1.00 49.80 619 GLN B O 1
ATOM 3926 N N . GLU B 2 468 ? 115.410 5.343 140.593 1.00 58.74 620 GLU B N 1
ATOM 3927 C CA . GLU B 2 468 ? 115.129 6.750 140.310 1.00 59.18 620 GLU B CA 1
ATOM 3928 C C . GLU B 2 468 ? 113.634 7.073 140.392 1.00 57.24 620 GLU B C 1
ATOM 3929 O O . GLU B 2 468 ? 113.265 8.226 140.653 1.00 49.15 620 GLU B O 1
ATOM 3935 N N . GLN B 2 469 ? 112.768 6.076 140.185 1.00 53.68 621 GLN B N 1
ATOM 3936 C CA . GLN B 2 469 ? 111.329 6.286 140.079 1.00 43.10 621 GLN B CA 1
ATOM 3937 C C . GLN B 2 469 ? 110.615 4.990 140.427 1.00 40.00 621 GLN B C 1
ATOM 3938 O O . GLN B 2 469 ? 110.943 3.941 139.868 1.00 49.07 621 GLN B O 1
ATOM 3944 N N . VAL B 2 470 ? 109.642 5.063 141.335 1.00 36.38 622 VAL B N 1
ATOM 3945 C CA . VAL B 2 470 ? 108.854 3.900 141.741 1.00 39.55 622 VAL B CA 1
ATOM 3946 C C . VAL B 2 470 ? 107.377 4.220 141.537 1.00 34.91 622 VAL B C 1
ATOM 3947 O O . VAL B 2 470 ? 106.949 5.364 141.710 1.00 38.95 622 VAL B O 1
ATOM 3951 N N . THR B 2 471 ? 106.593 3.201 141.182 1.00 38.10 623 THR B N 1
ATOM 3952 C CA . THR B 2 471 ? 105.265 3.398 140.614 1.00 32.92 623 THR B CA 1
ATOM 3953 C C . THR B 2 471 ? 104.269 2.403 141.196 1.00 33.28 623 THR B C 1
ATOM 3954 O O . THR B 2 471 ? 104.625 1.260 141.490 1.00 35.97 623 THR B O 1
ATOM 3958 N N . VAL B 2 472 ? 103.025 2.849 141.370 1.00 31.99 624 VAL B N 1
ATOM 3959 C CA . VAL B 2 472 ? 101.908 1.986 141.758 1.00 26.51 624 VAL B CA 1
ATOM 3960 C C . VAL B 2 472 ? 100.629 2.584 141.185 1.00 29.71 624 VAL B C 1
ATOM 3961 O O . VAL B 2 472 ? 100.424 3.801 141.238 1.00 32.49 624 VAL B O 1
ATOM 3965 N N . ALA B 2 473 ? 99.759 1.729 140.641 1.00 29.77 625 ALA B N 1
ATOM 3966 C CA . ALA B 2 473 ? 98.601 2.170 139.879 1.00 25.11 625 ALA B CA 1
ATOM 3967 C C . ALA B 2 473 ? 97.311 1.613 140.466 1.00 35.72 625 ALA B C 1
ATOM 3968 O O . ALA B 2 473 ? 97.303 0.516 141.038 1.00 36.61 625 ALA B O 1
ATOM 3970 N N . CYS B 2 474 ? 96.215 2.370 140.305 1.00 27.41 626 CYS B N 1
ATOM 3971 C CA . CYS B 2 474 ? 94.901 1.897 140.735 1.00 24.81 626 CYS B CA 1
ATOM 3972 C C . CYS B 2 474 ? 94.359 0.864 139.765 1.00 30.48 626 CYS B C 1
ATOM 3973 O O . CYS B 2 474 ? 94.631 0.909 138.568 1.00 37.00 626 CYS B O 1
ATOM 3976 N N . GLU B 2 475 ? 93.558 -0.061 140.285 1.00 33.08 627 GLU B N 1
ATOM 3977 C CA . GLU B 2 475 ? 92.939 -1.049 139.418 1.00 32.34 627 GLU B CA 1
ATOM 3978 C C . GLU B 2 475 ? 91.980 -0.368 138.449 1.00 37.79 627 GLU B C 1
ATOM 3979 O O . GLU B 2 475 ? 91.544 0.770 138.660 1.00 36.46 627 GLU B O 1
ATOM 3985 N N . GLU B 2 476 ? 91.664 -1.081 137.367 1.00 37.05 628 GLU B N 1
ATOM 3986 C CA . GLU B 2 476 ? 90.722 -0.581 136.377 1.00 31.41 628 GLU B CA 1
ATOM 3987 C C . GLU B 2 476 ? 89.371 -0.330 137.033 1.00 36.44 628 GLU B C 1
ATOM 3988 O O . GLU B 2 476 ? 88.917 -1.113 137.871 1.00 36.39 628 GLU B O 1
ATOM 3994 N N . GLY B 2 477 ? 88.744 0.794 136.678 1.00 38.87 629 GLY B N 1
ATOM 3995 C CA . GLY B 2 477 ? 87.488 1.212 137.284 1.00 34.74 629 GLY B CA 1
ATOM 3996 C C . GLY B 2 477 ? 87.607 1.997 138.581 1.00 40.65 629 GLY B C 1
ATOM 3997 O O . GLY B 2 477 ? 86.573 2.402 139.138 1.00 40.86 629 GLY B O 1
ATOM 3998 N N . TRP B 2 478 ? 88.821 2.210 139.088 1.00 28.86 630 TRP B N 1
ATOM 3999 C CA . TRP B 2 478 ? 89.060 3.047 140.249 1.00 24.02 630 TRP B CA 1
ATOM 4000 C C . TRP B 2 478 ? 89.744 4.334 139.812 1.00 29.18 630 TRP B C 1
ATOM 4001 O O . TRP B 2 478 ? 90.387 4.400 138.762 1.00 31.73 630 TRP B O 1
ATOM 4012 N N . THR B 2 479 ? 89.606 5.367 140.629 1.00 25.68 631 THR B N 1
ATOM 4013 C CA . THR B 2 479 ? 90.202 6.658 140.337 1.00 23.26 631 THR B CA 1
ATOM 4014 C C . THR B 2 479 ? 91.267 6.973 141.365 1.00 20.92 631 THR B C 1
ATOM 4015 O O . THR B 2 479 ? 91.001 6.913 142.567 1.00 21.01 631 THR B O 1
ATOM 4019 N N . LEU B 2 480 ? 92.461 7.308 140.890 1.00 19.88 632 LEU B N 1
ATOM 4020 C CA . LEU B 2 480 ? 93.510 7.802 141.771 1.00 18.57 632 LEU B CA 1
ATOM 4021 C C . LEU B 2 480 ? 93.101 9.152 142.335 1.00 20.60 632 LEU B C 1
ATOM 4022 O O . LEU B 2 480 ? 92.970 10.115 141.574 1.00 17.39 632 LEU B O 1
ATOM 4027 N N . THR B 2 481 ? 92.895 9.221 143.663 1.00 21.02 633 THR B N 1
ATOM 4028 C CA . THR B 2 481 ? 92.586 10.480 144.342 1.00 21.87 633 THR B CA 1
ATOM 4029 C C . THR B 2 481 ? 93.772 11.072 145.093 1.00 21.77 633 THR B C 1
ATOM 4030 O O . THR B 2 481 ? 93.760 12.273 145.375 1.00 22.08 633 THR B O 1
ATOM 4034 N N . GLY B 2 482 ? 94.767 10.273 145.445 1.00 23.40 634 GLY B N 1
ATOM 4035 C CA . GLY B 2 482 ? 95.889 10.765 146.227 1.00 14.32 634 GLY B CA 1
ATOM 4036 C C . GLY B 2 482 ? 97.121 9.943 145.943 1.00 19.43 634 GLY B C 1
ATOM 4037 O O . GLY B 2 482 ? 97.041 8.736 145.692 1.00 20.93 634 GLY B O 1
ATOM 4038 N N . CYS B 2 483 ? 98.275 10.600 145.987 1.00 17.48 635 CYS B N 1
ATOM 4039 C CA . CYS B 2 483 ? 99.533 9.930 145.705 1.00 18.66 635 CYS B CA 1
ATOM 4040 C C . CYS B 2 483 ? 100.634 10.513 146.583 1.00 18.49 635 CYS B C 1
ATOM 4041 O O . CYS B 2 483 ? 100.857 11.727 146.586 1.00 19.36 635 CYS B O 1
ATOM 4044 N N . SER B 2 484 ? 101.328 9.650 147.320 1.00 14.19 636 SER B N 1
ATOM 4045 C CA . SER B 2 484 ? 102.338 10.125 148.250 1.00 17.27 636 SER B CA 1
ATOM 4046 C C . SER B 2 484 ? 103.367 9.030 148.486 1.00 28.40 636 SER B C 1
ATOM 4047 O O . SER B 2 484 ? 103.101 7.842 148.278 1.00 30.47 636 SER B O 1
ATOM 4050 N N . ALA B 2 485 ? 104.549 9.450 148.923 1.00 25.76 637 ALA B N 1
ATOM 4051 C CA . ALA B 2 485 ? 105.620 8.534 149.280 1.00 33.53 637 ALA B CA 1
ATOM 4052 C C . ALA B 2 485 ? 105.653 8.331 150.791 1.00 39.81 637 ALA B C 1
ATOM 4053 O O . ALA B 2 485 ? 105.394 9.261 151.559 1.00 43.36 637 ALA B O 1
ATOM 4055 N N . LEU B 2 486 ? 105.974 7.117 151.216 1.00 41.61 638 LEU B N 1
ATOM 4056 C CA . LEU B 2 486 ? 106.153 6.873 152.638 1.00 43.17 638 LEU B CA 1
ATOM 4057 C C . LEU B 2 486 ? 107.471 7.487 153.118 1.00 40.18 638 LEU B C 1
ATOM 4058 O O . LEU B 2 486 ? 108.465 7.493 152.383 1.00 36.55 638 LEU B O 1
ATOM 4063 N N . PRO B 2 487 ? 107.511 8.026 154.343 1.00 40.57 639 PRO B N 1
ATOM 4064 C CA . PRO B 2 487 ? 108.743 8.599 154.908 1.00 45.85 639 PRO B CA 1
ATOM 4065 C C . PRO B 2 487 ? 109.801 7.554 155.274 1.00 35.20 639 PRO B C 1
ATOM 4066 O O . PRO B 2 487 ? 110.589 7.147 154.416 1.00 40.53 639 PRO B O 1
ATOM 4070 N N . SER B 2 490 ? 115.920 7.007 149.674 1.00 55.05 642 SER B N 1
ATOM 4071 C CA . SER B 2 490 ? 115.454 7.456 150.984 1.00 66.65 642 SER B CA 1
ATOM 4072 C C . SER B 2 490 ? 115.126 8.946 150.953 1.00 66.90 642 SER B C 1
ATOM 4073 O O . SER B 2 490 ? 114.411 9.437 151.828 1.00 65.65 642 SER B O 1
ATOM 4076 N N . HIS B 2 491 ? 115.652 9.663 149.955 1.00 59.73 643 HIS B N 1
ATOM 4077 C CA . HIS B 2 491 ? 115.376 11.084 149.782 1.00 56.43 643 HIS B CA 1
ATOM 4078 C C . HIS B 2 491 ? 114.637 11.304 148.470 1.00 63.25 643 HIS B C 1
ATOM 4079 O O . HIS B 2 491 ? 115.183 11.039 147.389 1.00 61.98 643 HIS B O 1
ATOM 4086 N N . VAL B 2 492 ? 113.422 11.837 148.567 1.00 51.56 644 VAL B N 1
ATOM 4087 C CA . VAL B 2 492 ? 112.499 11.869 147.442 1.00 51.77 644 VAL B CA 1
ATOM 4088 C C . VAL B 2 492 ? 112.432 13.268 146.842 1.00 47.94 644 VAL B C 1
ATOM 4089 O O . VAL B 2 492 ? 112.545 14.282 147.541 1.00 45.23 644 VAL B O 1
ATOM 4093 N N . LEU B 2 493 ? 112.248 13.318 145.519 1.00 41.04 645 LEU B N 1
ATOM 4094 C CA . LEU B 2 493 ? 112.065 14.589 144.831 1.00 31.98 645 LEU B CA 1
ATOM 4095 C C . LEU B 2 493 ? 110.615 15.049 144.907 1.00 34.98 645 LEU B C 1
ATOM 4096 O O . LEU B 2 493 ? 110.342 16.250 145.050 1.00 28.18 645 LEU B O 1
ATOM 4101 N N . GLY B 2 494 ? 109.679 14.112 144.822 1.00 29.17 646 GLY B N 1
ATOM 4102 C CA . GLY B 2 494 ? 108.280 14.470 144.894 1.00 28.13 646 GLY B CA 1
ATOM 4103 C C . GLY B 2 494 ? 107.419 13.312 144.459 1.00 29.18 646 GLY B C 1
ATOM 4104 O O . GLY B 2 494 ? 107.913 12.239 144.108 1.00 39.10 646 GLY B O 1
ATOM 4105 N N . ALA B 2 495 ? 106.111 13.553 144.497 1.00 23.45 647 ALA B N 1
ATOM 4106 C CA . ALA B 2 495 ? 105.114 12.588 144.050 1.00 26.97 647 ALA B CA 1
ATOM 4107 C C . ALA B 2 495 ? 104.009 13.299 143.281 1.00 27.00 647 ALA B C 1
ATOM 4108 O O . ALA B 2 495 ? 103.631 14.430 143.604 1.00 24.17 647 ALA B O 1
ATOM 4110 N N . TYR B 2 496 ? 103.479 12.619 142.268 1.00 24.75 648 TYR B N 1
ATOM 4111 C CA . TYR B 2 496 ? 102.399 13.181 141.476 1.00 19.89 648 TYR B CA 1
ATOM 4112 C C . TYR B 2 496 ? 101.560 12.055 140.902 1.00 18.05 648 TYR B C 1
ATOM 4113 O O . TYR B 2 496 ? 102.067 10.978 140.590 1.00 18.40 648 TYR B O 1
ATOM 4122 N N . ALA B 2 497 ? 100.267 12.320 140.781 1.00 24.26 649 ALA B N 1
ATOM 4123 C CA . ALA B 2 497 ? 99.347 11.433 140.081 1.00 22.34 649 ALA B CA 1
ATOM 4124 C C . ALA B 2 497 ? 99.491 11.642 138.583 1.00 25.41 649 ALA B C 1
ATOM 4125 O O . ALA B 2 497 ? 99.259 12.750 138.094 1.00 26.68 649 ALA B O 1
ATOM 4127 N N . VAL B 2 498 ? 99.853 10.590 137.853 1.00 29.29 650 VAL B N 1
ATOM 4128 C CA . VAL B 2 498 ? 99.844 10.606 136.391 1.00 24.22 650 VAL B CA 1
ATOM 4129 C C . VAL B 2 498 ? 98.685 9.720 135.962 1.00 24.40 650 VAL B C 1
ATOM 4130 O O . VAL B 2 498 ? 98.792 8.489 135.997 1.00 31.27 650 VAL B O 1
ATOM 4134 N N . ASP B 2 499 ? 97.576 10.339 135.566 1.00 28.57 651 ASP B N 1
ATOM 4135 C CA . ASP B 2 499 ? 96.345 9.616 135.256 1.00 24.25 651 ASP B CA 1
ATOM 4136 C C . ASP B 2 499 ? 95.888 8.852 136.494 1.00 27.92 651 ASP B C 1
ATOM 4137 O O . ASP B 2 499 ? 95.469 9.466 137.476 1.00 31.98 651 ASP B O 1
ATOM 4142 N N . ASN B 2 500 ? 95.988 7.525 136.487 1.00 25.98 652 ASN B N 1
ATOM 4143 C CA . ASN B 2 500 ? 95.604 6.728 137.641 1.00 24.97 652 ASN B CA 1
ATOM 4144 C C . ASN B 2 500 ? 96.803 6.054 138.274 1.00 25.88 652 ASN B C 1
ATOM 4145 O O . ASN B 2 500 ? 96.642 5.138 139.084 1.00 27.27 652 ASN B O 1
ATOM 4150 N N . THR B 2 501 ? 98.002 6.489 137.920 1.00 21.88 653 THR B N 1
ATOM 4151 C CA . THR B 2 501 ? 99.227 5.929 138.465 1.00 27.79 653 THR B CA 1
ATOM 4152 C C . THR B 2 501 ? 99.846 6.926 139.436 1.00 25.95 653 THR B C 1
ATOM 4153 O O . THR B 2 501 ? 99.890 8.129 139.156 1.00 28.69 653 THR B O 1
ATOM 4157 N N . CYS B 2 502 ? 100.300 6.435 140.583 1.00 26.11 654 CYS B N 1
ATOM 4158 C CA . CYS B 2 502 ? 101.053 7.261 141.509 1.00 26.55 654 CYS B CA 1
ATOM 4159 C C . CYS B 2 502 ? 102.533 7.082 141.212 1.00 26.35 654 CYS B C 1
ATOM 4160 O O . CYS B 2 502 ? 103.028 5.953 141.133 1.00 27.30 654 CYS B O 1
ATOM 4163 N N . VAL B 2 503 ? 103.222 8.201 141.028 1.00 25.27 655 VAL B N 1
ATOM 4164 C CA . VAL B 2 503 ? 104.634 8.241 140.681 1.00 25.05 655 VAL B CA 1
ATOM 4165 C C . VAL B 2 503 ? 105.380 8.921 141.820 1.00 25.35 655 VAL B C 1
ATOM 4166 O O . VAL B 2 503 ? 104.995 10.010 142.262 1.00 25.26 655 VAL B O 1
ATOM 4170 N N . VAL B 2 504 ? 106.442 8.277 142.296 1.00 30.96 656 VAL B N 1
ATOM 4171 C CA . VAL B 2 504 ? 107.321 8.826 143.321 1.00 29.74 656 VAL B CA 1
ATOM 4172 C C . VAL B 2 504 ? 108.731 8.894 142.743 1.00 34.07 656 VAL B C 1
ATOM 4173 O O . VAL B 2 504 ? 109.206 7.936 142.120 1.00 37.83 656 VAL B O 1
ATOM 4177 N N . ARG B 2 505 ? 109.386 10.029 142.932 1.00 34.10 657 ARG B N 1
ATOM 4178 C CA . ARG B 2 505 ? 110.676 10.311 142.327 1.00 38.46 657 ARG B CA 1
ATOM 4179 C C . ARG B 2 505 ? 111.707 10.493 143.427 1.00 38.90 657 ARG B C 1
ATOM 4180 O O . ARG B 2 505 ? 111.494 11.279 144.353 1.00 40.76 657 ARG B O 1
ATOM 4188 N N . SER B 2 506 ? 112.820 9.776 143.320 1.00 46.87 658 SER B N 1
ATOM 4189 C CA . SER B 2 506 ? 113.822 9.755 144.369 1.00 51.71 658 SER B CA 1
ATOM 4190 C C . SER B 2 506 ? 115.198 9.962 143.768 1.00 50.75 658 SER B C 1
ATOM 4191 O O . SER B 2 506 ? 115.434 9.690 142.588 1.00 50.57 658 SER B O 1
ATOM 4194 N N . ARG B 2 507 ? 116.103 10.423 144.624 1.00 55.32 659 ARG B N 1
ATOM 4195 C CA . ARG B 2 507 ? 117.483 10.725 144.279 1.00 52.84 659 ARG B CA 1
ATOM 4196 C C . ARG B 2 507 ? 118.325 9.461 144.083 1.00 58.87 659 ARG B C 1
ATOM 4197 O O . ARG B 2 507 ? 119.040 9.024 144.994 1.00 70.37 659 ARG B O 1
ATOM 4205 N N . ALA B 2 519 ? 114.816 1.513 150.167 1.00 57.14 671 ALA B N 1
ATOM 4206 C CA . ALA B 2 519 ? 113.450 1.122 150.477 1.00 64.72 671 ALA B CA 1
ATOM 4207 C C . ALA B 2 519 ? 112.488 2.297 150.316 1.00 75.49 671 ALA B C 1
ATOM 4208 O O . ALA B 2 519 ? 111.875 2.727 151.295 1.00 83.61 671 ALA B O 1
ATOM 4210 N N . VAL B 2 520 ? 112.354 2.817 149.085 1.00 66.75 672 VAL B N 1
ATOM 4211 C CA . VAL B 2 520 ? 111.420 3.900 148.780 1.00 57.28 672 VAL B CA 1
ATOM 4212 C C . VAL B 2 520 ? 110.079 3.299 148.372 1.00 54.56 672 VAL B C 1
ATOM 4213 O O . VAL B 2 520 ? 110.033 2.318 147.623 1.00 51.85 672 VAL B O 1
ATOM 4217 N N . THR B 2 521 ? 108.980 3.880 148.876 1.00 56.48 673 THR B N 1
ATOM 4218 C CA . THR B 2 521 ? 107.653 3.265 148.820 1.00 47.05 673 THR B CA 1
ATOM 4219 C C . THR B 2 521 ? 106.603 4.245 148.306 1.00 41.85 673 THR B C 1
ATOM 4220 O O . THR B 2 521 ? 106.432 5.333 148.865 1.00 39.70 673 THR B O 1
ATOM 4224 N N . ALA B 2 522 ? 105.871 3.842 147.276 1.00 37.40 674 ALA B N 1
ATOM 4225 C CA . ALA B 2 522 ? 104.797 4.654 146.729 1.00 34.50 674 ALA B CA 1
ATOM 4226 C C . ALA B 2 522 ? 103.453 4.210 147.293 1.00 41.62 674 ALA B C 1
ATOM 4227 O O . ALA B 2 522 ? 103.225 3.018 147.531 1.00 45.15 674 ALA B O 1
ATOM 4229 N N . VAL B 2 523 ? 102.563 5.179 147.508 1.00 34.78 675 VAL B N 1
ATOM 4230 C CA . VAL B 2 523 ? 101.282 4.937 148.158 1.00 29.77 675 VAL B CA 1
ATOM 4231 C C . VAL B 2 523 ? 100.193 5.628 147.354 1.00 27.27 675 VAL B C 1
ATOM 4232 O O . VAL B 2 523 ? 100.198 6.858 147.228 1.00 26.50 675 VAL B O 1
ATOM 4236 N N . ALA B 2 524 ? 99.255 4.841 146.831 1.00 29.28 676 ALA B N 1
ATOM 4237 C CA . ALA B 2 524 ? 98.133 5.331 146.045 1.00 22.62 676 ALA B CA 1
ATOM 4238 C C . ALA B 2 524 ? 96.829 5.120 146.791 1.00 21.94 676 ALA B C 1
ATOM 4239 O O . ALA B 2 524 ? 96.594 4.048 147.355 1.00 18.94 676 ALA B O 1
ATOM 4241 N N . ILE B 2 525 ? 95.986 6.148 146.772 1.00 20.61 677 ILE B N 1
ATOM 4242 C CA . ILE B 2 525 ? 94.627 6.096 147.290 1.00 20.10 677 ILE B CA 1
ATOM 4243 C C . ILE B 2 525 ? 93.692 6.087 146.094 1.00 22.04 677 ILE B C 1
ATOM 4244 O O . ILE B 2 525 ? 93.805 6.950 145.211 1.00 23.78 677 ILE B O 1
ATOM 4249 N N . CYS B 2 526 ? 92.785 5.105 146.057 1.00 23.71 678 CYS B N 1
ATOM 4250 C CA . CYS B 2 526 ? 91.951 4.808 144.895 1.00 23.02 678 CYS B CA 1
ATOM 4251 C C . CYS B 2 526 ? 90.503 4.673 145.321 1.00 26.30 678 CYS B C 1
ATOM 4252 O O . CYS B 2 526 ? 90.207 3.980 146.298 1.00 26.56 678 CYS B O 1
ATOM 4255 N N . CYS B 2 527 ? 89.598 5.280 144.560 1.00 23.37 679 CYS B N 1
ATOM 4256 C CA . CYS B 2 527 ? 88.218 5.394 144.992 1.00 24.90 679 CYS B CA 1
ATOM 4257 C C . CYS B 2 527 ? 87.292 5.133 143.818 1.00 29.17 679 CYS B C 1
ATOM 4258 O O . CYS B 2 527 ? 87.646 5.390 142.666 1.00 26.40 679 CYS B O 1
ATOM 4261 N N . ARG B 2 528 ? 86.092 4.643 144.136 1.00 28.09 680 ARG B N 1
ATOM 4262 C CA . ARG B 2 528 ? 85.030 4.452 143.160 1.00 28.25 680 ARG B CA 1
ATOM 4263 C C . ARG B 2 528 ? 83.679 4.560 143.859 1.00 30.20 680 ARG B C 1
ATOM 4264 O O . ARG B 2 528 ? 83.599 4.676 145.081 1.00 36.97 680 ARG B O 1
ATOM 4272 N N . SER B 2 529 ? 82.609 4.507 143.071 1.00 36.65 681 SER B N 1
ATOM 4273 C CA . SER B 2 529 ? 81.247 4.317 143.615 1.00 35.62 681 SER B CA 1
ATOM 4274 C C . SER B 2 529 ? 80.991 2.881 144.097 1.00 35.07 681 SER B C 1
ATOM 4275 O O . SER B 2 529 ? 80.045 2.612 144.852 1.00 33.69 681 SER B O 1
ATOM 4281 N N . PHE C 3 2 ? 102.952 20.769 105.468 1.00 25.27 2 PHE L N 1
ATOM 4282 C CA . PHE C 3 2 ? 103.271 22.065 106.059 1.00 26.35 2 PHE L CA 1
ATOM 4283 C C . PHE C 3 2 ? 103.187 23.191 105.022 1.00 23.82 2 PHE L C 1
ATOM 4284 O O . PHE C 3 2 ? 103.999 23.200 104.103 1.00 26.91 2 PHE L O 1
ATOM 4292 N N . VAL C 3 3 ? 102.245 24.129 105.147 1.00 24.28 3 VAL L N 1
ATOM 4293 C CA . VAL C 3 3 ? 102.048 25.248 104.221 1.00 20.06 3 VAL L CA 1
ATOM 4294 C C . VAL C 3 3 ? 102.435 26.603 104.834 1.00 23.16 3 VAL L C 1
ATOM 4295 O O . VAL C 3 3 ? 102.297 26.796 106.040 1.00 25.71 3 VAL L O 1
ATOM 4306 N N . THR C 3 5 ? 100.838 29.319 104.943 1.00 28.12 5 THR L N 1
ATOM 4307 C CA . THR C 3 5 ? 99.693 30.040 105.493 1.00 22.00 5 THR L CA 1
ATOM 4308 C C . THR C 3 5 ? 99.701 29.853 107.005 1.00 21.07 5 THR L C 1
ATOM 4309 O O . THR C 3 5 ? 99.034 30.589 107.713 1.00 19.11 5 THR L O 1
ATOM 4313 N N . THR C 3 6 ? 100.412 28.873 107.564 1.00 21.97 6 THR L N 1
ATOM 4314 C CA . THR C 3 6 ? 100.536 28.526 108.963 1.00 17.89 6 THR L CA 1
ATOM 4315 C C . THR C 3 6 ? 101.887 29.115 109.405 1.00 22.25 6 THR L C 1
ATOM 4316 O O . THR C 3 6 ? 102.910 28.838 108.780 1.00 19.71 6 THR L O 1
ATOM 4320 N N . PHE C 3 7 ? 101.999 29.912 110.460 1.00 19.52 7 PHE L N 1
ATOM 4321 C CA . PHE C 3 7 ? 103.178 30.545 111.025 1.00 22.42 7 PHE L CA 1
ATOM 4322 C C . PHE C 3 7 ? 103.769 29.491 111.996 1.00 22.62 7 PHE L C 1
ATOM 4323 O O . PHE C 3 7 ? 103.000 28.874 112.738 1.00 21.06 7 PHE L O 1
#

Nearest PDB structures (foldseek):
  8fvp-assembly1_B  TM=1.001E+00  e=0.000E+00  Homo sapiens
  8fvm-assembly1_B  TM=9.779E-01  e=3.045E-97  Homo sapiens
  3sqo-assembly1_A  TM=9.737E-01  e=4.925E-93  Homo sapiens
  2w2m-assembly1_A  TM=9.955E-01  e=3.795E-54  Homo sapiens
  6xie-assembly1_B  TM=9.908E-01  e=4.094E-53  Homo sapiens

Radius of gyration: 24.78 Å; Cα contacts (8 Å, |Δi|>4): 1647; chains: 3; bounding box: 48×72×73 Å

InterPro domains:
  IPR000209 Peptidase S8/S53 domain [PF00082] (181-419)
  IPR010259 Peptidase S8 propeptide/proteinase inhibitor I9 [PF05922] (77-149)
  IPR015500 Peptidase S8, subtilisin-related [PR00723] (177-196)
  IPR015500 Peptidase S8, subtilisin-related [PR00723] (222-235)
  IPR015500 Peptidase S8, subtilisin-related [PR00723] (383-399)
  IPR034193 Proteinase K-like catalytic domain [cd04077] (156-421)
  IPR036852 Peptidase S8/S53 domain superfamily [G3DSA:3.40.50.200] (153-450)
  IPR036852 Peptidase S8/S53 domain superfamily [SSF52743] (152-421)
  IPR037045 Peptidase S8 propeptide/proteinase inhibitor I9 superfamily [G3DSA:3.30.70.80] (61-148)
  IPR041051 Proprotein convertase subtilisin/kexin type 9, C-terminal domain 3 [PF18463] (602-682)
  IPR041052 Proprotein convertase subtilisin/kexin type 9, C-terminal domain 2 [PF18464] (535-600)
  IPR041254 Proprotein convertase subtilisin/kexin type 9, C-terminal domain 1 [PF18459] (450-531)
  IPR050131 Subtilisin-like serine protease [PTHR43806] (18-536)

Secondary structure (DSSP, 8-state):
--EEE--SSGGGEEEEEEEEEE-TT--HHHHHHHHHHHHHHHHTTT---EEEEEE-SSS-EEEEE--GGGHHHHTTSTTEEEEEEEEEEEE-/---HHHHHTS-SS----TTSEEEEEES---TTSTTTTTTEEEEEEE--PPP--TTTTHHHHHHHHHHH-TTT-SSTT-EEEEEE-S-TTSEEEHHHHHHHHHHHHHHHHHS--S-EEEEE-EEEE--HHHHHHHHHHHHTT-EEEEE--SBSSBGGGEETTT-TT-EEEEEE-TTS-B-EETTEE--BSTT--EEEE-SSEEEE-TTSTT-EEEE-SHHHHHHHHHHHHHHHHHHSTT--HHHHHHHHHHTSEES-S-GGGS-HHHHTTS--EE-----S------EEEEEEPPP--S-TT-EEEE---TT-EEEEEEEE-SS--EEEEEEEEETTEEEEEEEEPTT----EEEEEEEE-TT-EEEEEEE----EEEE---EEEEEEEE-SSS----EEEE-TTSEEEEEEEE-TT-EEEEEEEEE---EEEEEPPTT-EEEEEEE----EEEEEEETTEEEEEE--EEEEEEEEE-/-----

B-factor: mean 28.29, std 13.71, range [7.76, 105.33]

Solvent-accessible surface area: 24312 Å² total

Organism: Homo sapiens (NCBI:txid9606)

GO terms:
  GO:1990666 PCSK9-LDLR complex (C, IDA)
  GO:0050750 low-density lipoprotein particle receptor binding (F, IPI)
  GO:0001920 negative regulation of receptor recycling (P, IDA)
  GO:0010989 negative regulation of low-density lipoprotein particle clearance (P, IDA)
  GO:0050750 low-density lipoprotein particle receptor binding (F, IDA)
  GO:0005576 extracellular region (C, IDA)
  GO:0004252 serine-type endopeptidase activity (F, IDA)
  GO:0016540 protein autoprocessing (P, IDA)
  GO:0032802 low-density lipoprotein particle receptor catabolic process (P, IDA)
  GO:0042632 cholesterol homeostasis (P, IMP)
  GO:0043525 positive regulation of neuron apoptotic process (P, IMP)
  GO:0005737 cytoplasm (C, IDA)
  GO:0005764 lysosome (C, IDA)
  GO:0005769 early endosome (C, IDA)
  GO:0005770 late endosome (C, IDA)
  GO:0005783 endoplasmic reticulum (C, IDA)
  GO:0005794 Golgi apparatus (C, IDA)
  GO:0009986 cell surface (C, IDA)
  GO:0019871 sodium channel inhibitor activity (F, IDA)
  GO:0005515 protein binding (F, IPI)

Sequence (574 aa):
TATFHRCAKDPWRLPGTYVVVLKEETHLSQSERTARRLQAQAARRGYLTKILHVFHGLLPGFLVKMSGDLLELALKLPHVDYIEEDSSVFAQSIPWNLERITPPRYRGGSLVEVYLLDTSIQSDHREIEGRVMVTDFENVPEEDASKCDSHGTHLAGVVSGRDAGVAKGASMRSLRVLNCQGKGTVSGTLIGLEFIRKSQLVQPVGPLVVLLPLAGGYSRVLNAACQRLARAGVVLVTAAGNFRDDACLYSPASAPEVITVGATNAQDQPVTLGTLGTNFGRCVDLFAPGEDIIGASSDCSTCFVSQSGTSQAAAHVAGIAAMMLSAEPELTLAELRQRLIHFSAKDVINEAWFPEDQRVLTPNLVAALPPSTHGWQLFCRTVWSAHSGPTRMATAIARCAPDEELLSCSSFSRSGKRRGERMEAQGGKLVCRAHNAFGGEGVYAIARCCLLPQANCSVHTAPPAGTRVHCHHVLTGCSSHWEVEDLPNQCVGHREASIHASCCHAPGLECKVKEHGIPQEQVTVACEEGWTLTGCSALPSHVLGAYAVDNTCVVRSRAVTAVAICCRSFVTTF